Protein AF-A0AA40EUW1-F1 (afdb_monomer)

Organism: NCBI:txid314040

Foldseek 3Di:
DDDPDCPPPPVVNVCVVVVVVVVCVVVVHDPDDDDAAADDVVLVAAEDAQDAAQKWFADPPDIGRPDDTADQKEAEPVLQKIKGFHRDPDPPDRFQRIWIARPVVRDIDTAPDGCHQWHWHHWYDYQQKIKTWIWGNDADPDPAIWIKIWMWGWDPPDDTDTGTQWMDTPDDRRDPSDSQWDWAWDDHPFKIKIWTWHDDPDPPDPAIWTKIWMFTSPHGWPDDDPPDDPPDDPDDDDDDDDDDDDDDDDDDDDDDDDDPPDPCPDDDGGDTQDMDGLVNCVVLVNNQRQAHQFDHWDDDPFKIKTKGWAAPRMDGSRHDPDGDPPRDIDIDIDIDTRDDPPPPPDPPPPDDDDDDDDDDPDPPPPDDPPVVD

Secondary structure (DSSP, 8-state):
----------HHHHHHHHHHHHHHHHTT--S---------GGGT--B-PPPPPS-EEEETTEEEESSPPPPS-EEETTTTEEEEE---SS-SSTT--EEEEETTTTEEEE-----TTEEEEEEEEETTEEEEEEEESS-BTTTB--EEEEEEEEE-SSS-EEEEEEEEEEESS-----TTSEEEEEE-SSEEEEEEEE----TT-SS-EEEEEEEETTSPPSS--------S-----S-----PPPPPPPP--PPPP---------S----EEEEE-HHHHHHTT---TT---EEEEEE-SSEEEEEEEE-TTEESTTS-SSPPTTS--EEEEEEEE-S---------------------------PPPTT--

pLDDT: mean 76.08, std 21.83, range [25.75, 98.06]

Solvent-accessible surface area (backbone atoms only — not comparable to full-atom values): 22801 Å² total; per-residue (Å²): 134,84,81,72,78,81,69,82,70,49,63,66,58,56,47,54,52,52,52,52,51,51,54,26,60,76,64,77,41,79,91,73,89,83,88,78,73,65,43,43,63,92,74,57,50,42,77,56,43,53,42,44,58,50,32,26,36,45,60,90,91,47,75,43,77,66,56,75,64,58,52,84,40,27,68,15,82,89,74,57,34,36,38,36,37,35,64,76,95,62,83,88,62,84,37,50,40,35,28,40,36,32,78,90,76,73,45,74,35,76,38,101,48,70,39,69,65,35,32,38,31,41,43,45,41,42,68,48,28,36,40,38,35,31,26,47,62,64,71,54,68,98,82,16,24,46,31,35,39,39,36,27,40,43,43,88,66,98,58,71,42,75,41,87,30,32,38,33,75,76,48,84,80,8,68,75,66,41,55,74,35,45,77,45,62,36,56,35,65,44,36,40,36,40,41,43,32,34,68,59,82,54,98,85,45,100,58,54,53,42,40,35,42,31,30,37,54,76,53,62,30,71,78,72,78,81,76,79,72,82,70,91,71,94,73,86,86,85,88,87,78,84,89,75,82,90,75,84,90,81,88,87,85,85,91,71,86,79,76,70,84,79,72,82,84,70,71,72,38,48,55,73,69,40,74,38,47,52,66,53,28,46,73,73,72,62,58,42,92,77,42,51,40,70,72,46,53,46,52,60,94,44,35,38,32,43,32,29,51,44,43,57,39,47,38,55,77,35,24,59,93,71,53,43,86,86,71,42,77,45,76,47,74,48,77,43,79,57,49,79,76,75,72,76,82,70,82,74,82,72,86,74,88,82,89,79,90,80,85,79,90,71,77,77,80,80,73,74,64,91,82,81,116

Mean predicted aligned error: 13.05 Å

Sequence (373 aa):
MRLLNPDHTTWATTFAHVARRYHHLRRARPRLVEKLPTAGPDDGLSFRGAAPWNRFLRLGDKTSNFHNPDPVWSYSQHDALLVYPRPSPSCSSPGHLYHIYDPSTAHHTPVPFGVRGKHIRRVRLAHGVLIFEWTEAHRYREFARRHFVTAFRVSPTPTVGVTFLSEWKLHCLGLPLTRYDGFLSTHSRSHYAAYLGQPNRSIYVDHPIEQLAVWDLSSPSPAPSPIPFPAAAVSVGLWTAPYHPPQPPQPNEPTAPTTAPTTEQGVGGPPVIHRLSWRDLTFYCLRRRTTPQLRELRLDEQNLYLVEEGHPLTNGQHSSLMPPAGGGHVVKCTGIPVVPFSSSSGLSRRGSSRDGDGDGGGAGAVYGPAWVH

Structure (mmCIF, N/CA/C/O backbone):
data_AF-A0AA40EUW1-F1
#
_entry.id   AF-A0AA40EUW1-F1
#
loop_
_atom_site.group_PDB
_atom_site.id
_atom_site.type_symbol
_atom_site.label_atom_id
_atom_site.label_alt_id
_atom_site.label_comp_id
_atom_site.label_asym_id
_atom_site.label_entity_id
_atom_site.label_seq_id
_atom_site.pdbx_PDB_ins_code
_atom_site.Cartn_x
_atom_site.Cartn_y
_atom_site.Cartn_z
_atom_site.occupancy
_atom_site.B_iso_or_equiv
_atom_site.auth_seq_id
_atom_site.auth_comp_id
_atom_site.auth_asym_id
_atom_site.auth_atom_id
_atom_site.pdbx_PDB_model_num
ATOM 1 N N . MET A 1 1 ? 4.044 -13.163 19.621 1.00 38.19 1 MET A N 1
ATOM 2 C CA . MET A 1 1 ? 2.946 -14.124 19.864 1.00 38.19 1 MET A CA 1
ATOM 3 C C . MET A 1 1 ? 2.729 -14.205 21.374 1.00 38.19 1 MET A C 1
ATOM 5 O O . MET A 1 1 ? 3.425 -14.951 22.045 1.00 38.19 1 MET A O 1
ATOM 9 N N . ARG A 1 2 ? 1.891 -13.322 21.942 1.00 34.00 2 ARG A N 1
ATOM 10 C CA . ARG A 1 2 ? 1.580 -13.344 23.383 1.00 34.00 2 ARG A CA 1
ATOM 11 C C . ARG A 1 2 ? 0.675 -14.544 23.639 1.00 34.00 2 ARG A C 1
ATOM 13 O O . ARG A 1 2 ? -0.429 -14.591 23.104 1.00 34.00 2 ARG A O 1
ATOM 20 N N . LEU A 1 3 ? 1.180 -15.505 24.404 1.00 38.62 3 LEU A N 1
ATOM 21 C CA . LEU A 1 3 ? 0.396 -16.594 24.966 1.00 38.62 3 LEU A CA 1
ATOM 22 C C . LEU A 1 3 ? -0.680 -15.962 25.854 1.00 38.62 3 LEU A C 1
ATOM 24 O O . LEU A 1 3 ? -0.368 -15.319 26.855 1.00 38.62 3 LEU A O 1
ATOM 28 N N . LEU A 1 4 ? -1.930 -16.057 25.409 1.00 45.53 4 LEU A N 1
ATOM 29 C CA . LEU A 1 4 ? -3.090 -15.700 26.211 1.00 45.53 4 LEU A CA 1
ATOM 30 C C . LEU A 1 4 ? -3.128 -16.629 27.426 1.00 45.53 4 LEU A C 1
ATOM 32 O O . LEU A 1 4 ? -2.899 -17.833 27.303 1.00 45.53 4 LEU A O 1
ATOM 36 N N . ASN A 1 5 ? -3.401 -16.035 28.583 1.00 40.69 5 ASN A N 1
ATOM 37 C CA . ASN A 1 5 ? -3.721 -16.730 29.821 1.00 40.69 5 ASN A CA 1
ATOM 38 C C . ASN A 1 5 ? -4.800 -17.795 29.524 1.00 40.69 5 ASN A C 1
ATOM 40 O O . ASN A 1 5 ? -5.771 -17.462 28.837 1.00 40.69 5 ASN A O 1
ATOM 44 N N . PRO A 1 6 ? -4.645 -19.058 29.958 1.00 46.50 6 PRO A N 1
ATOM 45 C CA . PRO A 1 6 ? -5.569 -20.129 29.627 1.00 46.50 6 PRO A CA 1
ATOM 46 C C . PRO A 1 6 ? -6.799 -20.037 30.534 1.00 46.50 6 PRO A C 1
ATOM 48 O O . PRO A 1 6 ? -7.035 -20.900 31.374 1.00 46.50 6 PRO A O 1
ATOM 51 N N . ASP A 1 7 ? -7.619 -19.006 30.338 1.00 55.69 7 ASP A N 1
ATOM 52 C CA . ASP A 1 7 ? -9.042 -19.160 30.610 1.00 55.69 7 ASP A CA 1
ATOM 53 C C . ASP A 1 7 ? -9.494 -20.328 29.739 1.00 55.69 7 ASP A C 1
ATOM 55 O O . ASP A 1 7 ? -9.243 -20.321 28.530 1.00 55.69 7 ASP A O 1
ATOM 59 N N . HIS A 1 8 ? -10.054 -21.366 30.366 1.00 56.75 8 HIS A N 1
ATOM 60 C CA . HIS A 1 8 ? -10.454 -22.638 29.766 1.00 56.75 8 HIS A CA 1
ATOM 61 C C . HIS A 1 8 ? -11.442 -22.440 28.604 1.00 56.75 8 HIS A C 1
ATOM 63 O O . HIS A 1 8 ? -12.624 -22.767 28.686 1.00 56.75 8 HIS A O 1
ATOM 69 N N . THR A 1 9 ? -10.951 -21.952 27.471 1.00 59.22 9 THR A N 1
ATOM 70 C CA . THR A 1 9 ? -11.613 -22.089 26.191 1.00 59.22 9 THR A CA 1
ATOM 71 C C . THR A 1 9 ? -11.575 -23.581 25.938 1.00 59.22 9 THR A C 1
ATOM 73 O O . THR A 1 9 ? -10.522 -24.143 25.632 1.00 59.22 9 THR A O 1
ATOM 76 N N . THR A 1 10 ? -12.701 -24.246 26.194 1.00 83.00 10 THR A N 1
ATOM 77 C CA . THR A 1 10 ? -12.830 -25.692 26.042 1.00 83.00 10 THR A CA 1
ATOM 78 C C . THR A 1 10 ? -12.243 -26.078 24.692 1.00 83.00 10 THR A C 1
ATOM 80 O O . THR A 1 10 ? -12.624 -25.523 23.662 1.00 83.00 10 THR A O 1
ATOM 83 N N . TRP A 1 11 ? -11.282 -27.005 24.686 1.00 87.69 11 TRP A N 1
ATOM 84 C CA . TRP A 1 11 ? -10.620 -27.485 23.468 1.00 87.69 11 TRP A CA 1
ATOM 85 C C . TRP A 1 11 ? -11.641 -27.856 22.380 1.00 87.69 11 TRP A C 1
ATOM 87 O O . TRP A 1 11 ? -11.387 -27.650 21.197 1.00 87.69 11 TRP A O 1
ATOM 97 N N . ALA A 1 12 ? -12.828 -28.315 22.793 1.00 88.62 12 ALA A N 1
ATOM 98 C CA . ALA A 1 12 ? -13.974 -28.591 21.941 1.00 88.62 12 ALA A CA 1
ATOM 99 C C . ALA A 1 12 ? -14.442 -27.357 21.149 1.00 88.62 12 ALA A C 1
ATOM 101 O O . ALA A 1 12 ? -14.695 -27.458 19.951 1.00 88.62 12 ALA A O 1
ATOM 102 N N . THR A 1 13 ? -14.502 -26.180 21.776 1.00 88.00 13 THR A N 1
ATOM 103 C CA . THR A 1 13 ? -14.858 -24.910 21.128 1.00 88.00 13 THR A CA 1
ATOM 104 C C . THR A 1 13 ? -13.807 -24.523 20.093 1.00 88.00 13 THR A C 1
ATOM 106 O O . THR A 1 13 ? -14.146 -24.272 18.933 1.00 88.00 13 THR A O 1
ATOM 109 N N . THR A 1 14 ? -12.525 -24.554 20.464 1.00 88.69 14 THR A N 1
ATOM 110 C CA . THR A 1 14 ? -11.415 -24.275 19.538 1.00 88.69 14 THR A CA 1
ATOM 111 C C . THR A 1 14 ? -11.417 -25.253 18.363 1.00 88.69 14 THR A C 1
ATOM 113 O O . THR A 1 14 ? -11.377 -24.827 17.208 1.00 88.69 14 THR A O 1
ATOM 116 N N . PHE A 1 15 ? -11.555 -26.554 18.632 1.00 91.62 15 PHE A N 1
ATOM 117 C CA . PHE A 1 15 ? -11.647 -27.593 17.609 1.00 91.62 15 PHE A CA 1
ATOM 118 C C . PHE A 1 15 ? -12.835 -27.356 16.675 1.00 91.62 15 PHE A C 1
ATOM 120 O O . PHE A 1 15 ? -12.661 -27.333 15.459 1.00 91.62 15 PHE A O 1
ATOM 127 N N . ALA A 1 16 ? -14.029 -27.089 17.211 1.00 92.12 16 ALA A N 1
ATOM 128 C CA . ALA A 1 16 ? -15.212 -26.798 16.408 1.00 92.12 16 ALA A CA 1
ATOM 129 C C . ALA A 1 16 ? -15.041 -25.532 15.552 1.00 92.12 16 ALA A C 1
ATOM 131 O O . ALA A 1 16 ? -15.540 -25.470 14.427 1.00 92.12 16 ALA A O 1
ATOM 132 N N . HIS A 1 17 ? -14.351 -24.502 16.049 1.00 87.62 17 HIS A N 1
ATOM 133 C CA . HIS A 1 17 ? -14.020 -23.307 15.267 1.00 87.62 17 HIS A CA 1
ATOM 134 C C . HIS A 1 17 ? -13.049 -23.616 14.120 1.00 87.62 17 HIS A C 1
ATOM 136 O O . HIS A 1 17 ? -13.309 -23.232 12.976 1.00 87.62 17 HIS A O 1
ATOM 142 N N . VAL A 1 18 ? -11.969 -24.348 14.400 1.00 91.88 18 VAL A N 1
ATOM 143 C CA . VAL A 1 18 ? -10.962 -24.734 13.403 1.00 91.88 18 VAL A CA 1
ATOM 144 C C . VAL A 1 18 ? -11.560 -25.677 12.353 1.00 91.88 18 VAL A C 1
ATOM 146 O O . VAL A 1 18 ? -11.430 -25.419 11.157 1.00 91.88 18 VAL A O 1
ATOM 149 N N . ALA A 1 19 ? -12.294 -26.711 12.770 1.00 94.31 19 ALA A N 1
ATOM 150 C CA . ALA A 1 19 ? -12.952 -27.663 11.878 1.00 94.31 19 ALA A CA 1
ATOM 151 C C . ALA A 1 19 ? -13.952 -26.968 10.940 1.00 94.31 19 ALA A C 1
ATOM 153 O O . ALA A 1 19 ? -13.925 -27.203 9.730 1.00 94.31 19 ALA A O 1
ATOM 154 N N . ARG A 1 20 ? -14.778 -26.043 11.459 1.00 91.75 20 ARG A N 1
ATOM 155 C CA . ARG A 1 20 ? -15.678 -25.219 10.631 1.00 91.75 20 ARG A CA 1
ATOM 156 C C . ARG A 1 20 ? -14.899 -24.378 9.621 1.00 91.75 20 ARG A C 1
ATOM 158 O O . ARG A 1 20 ? -15.269 -24.345 8.450 1.00 91.75 20 ARG A O 1
ATOM 165 N N . ARG A 1 21 ? -13.799 -23.734 10.029 1.00 88.94 21 ARG A N 1
ATOM 166 C CA . ARG A 1 21 ? -12.946 -22.963 9.107 1.00 88.94 21 ARG A CA 1
ATOM 167 C C . ARG A 1 21 ? -12.435 -23.837 7.958 1.00 88.94 21 ARG A C 1
ATOM 169 O O . ARG A 1 21 ? -12.620 -23.468 6.800 1.00 88.94 21 ARG A O 1
ATOM 176 N N . TYR A 1 22 ? -11.850 -24.997 8.255 1.00 93.81 22 TYR A N 1
ATOM 177 C CA . TYR A 1 22 ? -11.335 -25.906 7.224 1.00 93.81 22 TYR A CA 1
ATOM 178 C C . TYR A 1 22 ? -12.438 -26.500 6.345 1.00 93.81 22 TYR A C 1
ATOM 180 O O . TYR A 1 22 ? -12.237 -26.660 5.143 1.00 93.81 22 TYR A O 1
ATOM 188 N N . HIS A 1 23 ? -13.623 -26.758 6.901 1.00 95.44 23 HIS A N 1
ATOM 189 C CA . HIS A 1 23 ? -14.790 -27.191 6.137 1.00 95.44 23 HIS A CA 1
ATOM 190 C C . HIS A 1 23 ? -15.178 -26.180 5.045 1.00 95.44 23 HIS A C 1
ATOM 192 O O . HIS A 1 23 ? -15.382 -26.559 3.890 1.00 95.44 23 HIS A O 1
ATOM 198 N N . HIS A 1 24 ? -15.249 -24.894 5.401 1.00 93.31 24 HIS A N 1
ATOM 199 C CA . HIS A 1 24 ? -15.572 -23.811 4.469 1.00 93.31 24 HIS A CA 1
ATOM 200 C C . HIS A 1 24 ? -14.461 -23.576 3.438 1.00 93.31 24 HIS A C 1
ATOM 202 O O . HIS A 1 24 ? -14.750 -23.473 2.244 1.00 93.31 24 HIS A O 1
ATOM 208 N N . LEU A 1 25 ? -13.195 -23.574 3.875 1.00 91.75 25 LEU A N 1
ATOM 209 C CA . LEU A 1 25 ? -12.037 -23.424 2.986 1.00 91.75 25 LEU A CA 1
ATOM 210 C C . LEU A 1 25 ? -11.954 -24.552 1.954 1.00 91.75 25 LEU A C 1
ATOM 212 O O . LEU A 1 25 ? -11.844 -24.274 0.764 1.00 91.75 25 LEU A O 1
ATOM 216 N N . ARG A 1 26 ? -12.090 -25.816 2.379 1.00 95.25 26 ARG A N 1
ATOM 217 C CA . ARG A 1 26 ? -12.046 -26.985 1.481 1.00 95.25 26 ARG A CA 1
ATOM 218 C C . ARG A 1 26 ? -13.124 -26.932 0.398 1.00 95.25 26 ARG A C 1
ATOM 220 O O . ARG A 1 26 ? -12.925 -27.454 -0.692 1.00 95.25 26 ARG A O 1
ATOM 227 N N . ARG A 1 27 ? -14.275 -26.332 0.702 1.00 95.75 27 ARG A N 1
ATOM 228 C CA . ARG A 1 27 ? -15.404 -26.205 -0.229 1.00 95.75 27 ARG A CA 1
ATOM 229 C C . ARG A 1 27 ? -15.378 -24.911 -1.040 1.00 95.75 27 ARG A C 1
ATOM 231 O O . ARG A 1 27 ? -16.289 -24.716 -1.837 1.00 95.75 27 ARG A O 1
ATOM 238 N N . ALA A 1 28 ? -14.401 -24.028 -0.808 1.00 94.56 28 ALA A N 1
ATOM 239 C CA . ALA A 1 28 ? -14.369 -22.671 -1.353 1.00 94.56 28 ALA A CA 1
ATOM 240 C C . ALA A 1 28 ? -15.704 -21.919 -1.157 1.00 94.56 28 ALA A C 1
ATOM 242 O O . ALA A 1 28 ? -16.135 -21.149 -2.012 1.00 94.56 28 ALA A O 1
ATOM 243 N N . ARG A 1 29 ? -16.390 -22.166 -0.029 1.00 94.25 29 ARG A N 1
ATOM 244 C CA . ARG A 1 29 ? -17.678 -21.540 0.301 1.00 94.25 29 ARG A CA 1
ATOM 245 C C . ARG A 1 29 ? -17.526 -20.665 1.539 1.00 94.25 29 ARG A C 1
ATOM 247 O O . ARG A 1 29 ? -17.102 -21.187 2.572 1.00 94.25 29 ARG A O 1
ATOM 254 N N . PRO A 1 30 ? -17.895 -19.374 1.480 1.00 91.12 30 PRO A N 1
ATOM 255 C CA . PRO A 1 30 ? -17.801 -18.497 2.639 1.00 91.12 30 PRO A CA 1
ATOM 256 C C . PRO A 1 30 ? -18.678 -19.018 3.783 1.00 91.12 30 PRO A C 1
ATOM 258 O O . PRO A 1 30 ? -19.754 -19.571 3.556 1.00 91.12 30 PRO A O 1
ATOM 261 N N . ARG A 1 31 ? -18.210 -18.845 5.025 1.00 88.44 31 ARG A N 1
ATO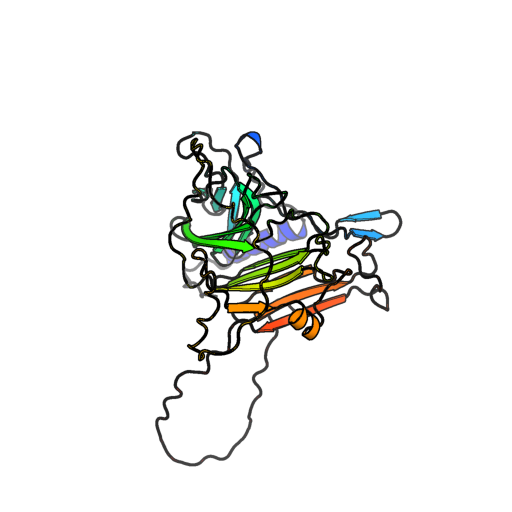M 262 C CA . ARG A 1 31 ? -19.003 -19.155 6.229 1.00 88.44 31 ARG A CA 1
ATOM 263 C C . ARG A 1 31 ? -20.153 -18.170 6.413 1.00 88.44 31 ARG A C 1
ATOM 265 O O . ARG A 1 31 ? -21.240 -18.554 6.819 1.00 88.44 31 ARG A O 1
ATOM 272 N N . LEU A 1 32 ? -19.863 -16.903 6.156 1.00 89.06 32 LEU A N 1
ATOM 273 C CA . LEU A 1 32 ? -20.761 -15.771 6.299 1.00 89.06 32 LEU A CA 1
ATOM 274 C C . LEU A 1 32 ? -20.489 -14.833 5.127 1.00 89.06 32 LEU A C 1
ATOM 276 O O . LEU A 1 32 ? -19.331 -14.645 4.750 1.00 89.06 32 LEU A O 1
ATOM 280 N N . VAL A 1 33 ? -21.552 -14.270 4.564 1.00 92.06 33 VAL A N 1
ATOM 281 C CA . VAL A 1 33 ? -21.469 -13.211 3.562 1.00 92.06 33 VAL A CA 1
ATOM 282 C C . VAL A 1 33 ? -22.150 -11.991 4.148 1.00 92.06 33 VAL A C 1
ATOM 284 O O . VAL A 1 33 ? -23.340 -12.028 4.446 1.00 92.06 33 VAL A O 1
ATOM 287 N N . GLU A 1 34 ? -21.386 -10.921 4.299 1.00 93.69 34 GLU A N 1
ATOM 288 C CA . GLU A 1 34 ? -21.877 -9.623 4.735 1.00 93.69 34 GLU A CA 1
ATOM 289 C C . GLU A 1 34 ? -21.674 -8.616 3.601 1.00 93.69 34 GLU A C 1
ATOM 291 O O . GLU A 1 34 ? -20.647 -8.635 2.919 1.00 93.69 34 GLU A O 1
ATOM 296 N N . LYS A 1 35 ? -22.673 -7.760 3.365 1.00 95.06 35 LYS A N 1
ATOM 297 C CA . LYS A 1 35 ? -22.620 -6.717 2.337 1.00 95.06 35 LYS A CA 1
ATOM 298 C C . LYS A 1 35 ? -22.481 -5.362 3.014 1.00 95.06 35 LYS A C 1
ATOM 300 O O . LYS A 1 35 ? -23.398 -4.927 3.703 1.00 95.06 35 LYS A O 1
ATOM 305 N N . LEU A 1 36 ? -21.357 -4.694 2.778 1.00 95.00 36 LEU A N 1
ATOM 306 C CA . LEU A 1 36 ? -21.080 -3.372 3.327 1.00 95.00 36 LEU A CA 1
ATOM 307 C C . LEU A 1 36 ? -21.311 -2.292 2.255 1.00 95.00 36 LEU A C 1
ATOM 309 O O . LEU A 1 36 ? -20.789 -2.425 1.143 1.00 95.00 36 LEU A O 1
ATOM 313 N N . PRO A 1 37 ? -22.066 -1.219 2.554 1.00 94.00 37 PRO A N 1
ATOM 314 C CA . PRO A 1 37 ? -22.249 -0.115 1.618 1.00 94.00 37 PRO A CA 1
ATOM 315 C C . PRO A 1 37 ? -20.928 0.637 1.443 1.00 94.00 37 PRO A C 1
ATOM 317 O O . PRO A 1 37 ? -20.297 1.000 2.431 1.00 94.00 37 PRO A O 1
ATOM 320 N N . THR A 1 38 ? -20.513 0.878 0.200 1.00 94.31 38 THR A N 1
ATOM 321 C CA . THR A 1 38 ? -19.219 1.505 -0.119 1.00 94.31 38 THR A CA 1
ATOM 322 C C . THR A 1 38 ? -19.436 2.870 -0.761 1.00 94.31 38 THR A C 1
ATOM 324 O O . THR A 1 38 ? -20.279 2.986 -1.647 1.00 94.31 38 THR A O 1
ATOM 327 N N . ALA A 1 39 ? -18.687 3.885 -0.322 1.00 93.25 39 ALA A N 1
ATOM 328 C CA . ALA A 1 39 ? -18.787 5.229 -0.886 1.00 93.25 39 ALA A CA 1
ATOM 329 C C . ALA A 1 39 ? -18.229 5.270 -2.315 1.00 93.25 39 ALA A C 1
ATOM 331 O O . ALA A 1 39 ? -17.196 4.657 -2.607 1.00 93.25 39 ALA A O 1
ATOM 332 N N . GLY A 1 40 ? -18.901 6.011 -3.188 1.00 90.94 40 GLY A N 1
ATOM 333 C CA . GLY A 1 40 ? -18.541 6.203 -4.585 1.00 90.94 40 GLY A CA 1
ATOM 334 C C . GLY A 1 40 ? -18.108 7.637 -4.914 1.00 90.94 40 GLY A C 1
ATOM 335 O O . GLY A 1 40 ? -17.937 8.475 -4.025 1.00 90.94 40 GLY A O 1
ATOM 336 N N . PRO A 1 41 ? -17.923 7.941 -6.210 1.00 88.69 41 PRO A N 1
ATOM 337 C CA . PRO A 1 41 ? -17.601 9.288 -6.681 1.00 88.69 41 PRO A CA 1
ATOM 338 C C . PRO A 1 41 ? -18.615 10.353 -6.253 1.00 88.69 41 PRO A C 1
ATOM 340 O O . PRO A 1 41 ? -18.210 11.472 -5.937 1.00 88.69 41 PRO A O 1
ATOM 343 N N . ASP A 1 42 ? -19.897 9.989 -6.187 1.00 88.94 42 ASP A N 1
ATOM 344 C CA . ASP A 1 42 ? -20.990 10.886 -5.792 1.00 88.94 42 ASP A CA 1
ATOM 345 C C . ASP A 1 42 ? -20.892 11.314 -4.317 1.00 88.94 42 ASP A C 1
ATOM 347 O O . ASP A 1 42 ? -21.314 12.408 -3.954 1.00 88.94 42 ASP A O 1
ATOM 351 N N . ASP A 1 43 ? -20.224 10.509 -3.483 1.00 87.00 43 ASP A N 1
ATOM 352 C CA . ASP A 1 43 ? -19.917 10.832 -2.084 1.00 87.00 43 ASP A CA 1
ATOM 353 C C . ASP A 1 43 ? -18.657 11.714 -1.937 1.00 87.00 43 ASP A C 1
ATOM 355 O O . ASP A 1 43 ? -18.202 12.002 -0.828 1.00 87.00 43 ASP A O 1
ATOM 359 N N . GLY A 1 44 ? -18.040 12.125 -3.051 1.00 87.44 44 GLY A N 1
ATOM 360 C CA . GLY A 1 44 ? -16.798 12.899 -3.079 1.00 87.44 44 GLY A CA 1
ATOM 361 C C . GLY A 1 44 ? -15.521 12.055 -3.003 1.00 87.44 44 GLY A C 1
ATOM 362 O O . GLY A 1 44 ? -14.422 12.615 -2.909 1.00 87.44 44 GLY A O 1
ATOM 363 N N . LEU A 1 45 ? -15.620 10.721 -3.065 1.00 91.12 45 LEU A N 1
ATOM 364 C CA . LEU A 1 45 ? -14.450 9.848 -3.127 1.00 91.12 45 LEU A CA 1
ATOM 365 C C . LEU A 1 45 ? -13.801 9.928 -4.512 1.00 91.12 45 LEU A C 1
ATOM 367 O O . LEU A 1 45 ? -14.367 9.504 -5.516 1.00 91.12 45 LEU A O 1
ATOM 371 N N . SER A 1 46 ? -12.548 10.373 -4.569 1.00 92.38 46 SER A N 1
ATOM 372 C CA . SER A 1 46 ? -11.758 10.292 -5.795 1.00 92.38 46 SER A CA 1
ATOM 373 C C . SER A 1 46 ? -10.648 9.258 -5.660 1.00 92.38 46 SER A C 1
ATOM 375 O O . SER A 1 46 ? -9.566 9.561 -5.165 1.00 92.38 46 SER A O 1
ATOM 377 N N . PHE A 1 47 ? -10.898 8.032 -6.118 1.00 92.56 47 PHE A N 1
ATOM 378 C CA . PHE A 1 47 ? -9.877 6.989 -6.172 1.00 92.56 47 PHE A CA 1
ATOM 379 C C . PHE A 1 47 ? -9.246 6.902 -7.562 1.00 92.56 47 PHE A C 1
ATOM 381 O O . PHE A 1 47 ? -9.931 6.827 -8.580 1.00 92.56 47 PHE A O 1
ATOM 388 N N . ARG A 1 48 ? -7.917 6.917 -7.609 1.00 89.81 48 ARG A N 1
ATOM 389 C CA . ARG A 1 48 ? -7.109 6.750 -8.817 1.00 89.81 48 ARG A CA 1
ATOM 390 C C . ARG A 1 48 ? -5.937 5.838 -8.482 1.00 89.81 48 ARG A C 1
ATOM 392 O O . ARG A 1 48 ? -4.823 6.333 -8.331 1.00 89.81 48 ARG A O 1
ATOM 399 N N . GLY A 1 49 ? -6.200 4.540 -8.349 1.00 87.75 49 GLY A N 1
ATOM 400 C CA . GLY A 1 49 ? -5.201 3.527 -8.000 1.00 87.75 49 GLY A CA 1
ATOM 401 C C . GLY A 1 49 ? -3.898 3.628 -8.799 1.00 87.75 49 GLY A C 1
ATOM 402 O O . GLY A 1 49 ? -3.882 4.149 -9.921 1.00 87.75 49 GLY A O 1
ATOM 403 N N . ALA A 1 50 ? -2.795 3.137 -8.230 1.00 83.56 50 ALA A N 1
ATOM 404 C CA . ALA A 1 50 ? -1.583 2.936 -9.014 1.00 83.56 50 ALA A CA 1
ATOM 405 C C . ALA A 1 50 ? -1.886 1.908 -10.113 1.00 83.56 50 ALA A C 1
ATOM 407 O O . ALA A 1 50 ? -2.416 0.830 -9.838 1.00 83.56 50 ALA A O 1
ATOM 408 N N . ALA A 1 51 ? -1.616 2.261 -11.369 1.00 81.00 51 ALA A N 1
ATOM 409 C CA . ALA A 1 51 ? -1.895 1.356 -12.471 1.00 81.00 51 ALA A CA 1
ATOM 410 C C . ALA A 1 51 ? -1.015 0.101 -12.329 1.00 81.00 51 ALA A C 1
ATOM 412 O O . ALA A 1 51 ? 0.204 0.245 -12.180 1.00 81.00 51 ALA A O 1
ATOM 413 N N . PRO A 1 52 ? -1.588 -1.116 -12.396 1.00 81.75 52 PRO A N 1
ATOM 414 C CA . PRO A 1 52 ? -0.771 -2.312 -12.489 1.00 81.75 52 PRO A CA 1
ATOM 415 C C . PRO A 1 52 ? 0.076 -2.231 -13.759 1.00 81.75 52 PRO A C 1
ATOM 417 O O . PRO A 1 52 ? -0.303 -1.603 -14.756 1.00 81.75 52 PRO A O 1
ATOM 420 N N . TRP A 1 53 ? 1.242 -2.864 -13.736 1.00 79.44 53 TRP A N 1
ATOM 421 C CA . TRP A 1 53 ? 2.085 -2.881 -14.922 1.00 79.44 53 TRP A CA 1
ATOM 422 C C . TRP A 1 53 ? 1.407 -3.604 -16.068 1.00 79.44 53 TRP A C 1
ATOM 424 O O . TRP A 1 53 ? 0.693 -4.582 -15.864 1.00 79.44 53 TRP A O 1
ATOM 434 N N . ASN A 1 54 ? 1.697 -3.132 -17.282 1.00 83.12 54 ASN A N 1
ATOM 435 C CA . ASN A 1 54 ? 1.389 -3.813 -18.540 1.00 83.12 54 ASN A CA 1
ATOM 436 C C . ASN A 1 54 ? 2.140 -5.159 -18.671 1.00 83.12 54 ASN A C 1
ATOM 438 O O . ASN A 1 54 ? 3.078 -5.296 -19.461 1.00 83.12 54 ASN A O 1
ATOM 442 N N . ARG A 1 55 ? 1.748 -6.107 -17.818 1.00 86.25 55 ARG A N 1
ATOM 443 C CA . ARG A 1 55 ? 2.237 -7.472 -17.676 1.00 86.25 55 ARG A CA 1
ATOM 444 C C . ARG A 1 55 ? 1.018 -8.367 -17.466 1.00 86.25 55 ARG A C 1
ATOM 446 O O . ARG A 1 55 ? 0.203 -8.128 -16.576 1.00 86.25 55 ARG A O 1
ATOM 453 N N . PHE A 1 56 ? 0.893 -9.392 -18.290 1.00 89.81 56 PHE A N 1
ATOM 454 C CA . PHE A 1 56 ? -0.221 -10.334 -18.280 1.00 89.81 56 PHE A CA 1
ATOM 455 C C . PHE A 1 56 ? 0.297 -11.749 -18.518 1.00 89.81 56 PHE A C 1
ATOM 457 O O . PHE A 1 56 ? 1.365 -11.939 -19.094 1.00 89.81 56 PHE A O 1
ATOM 464 N N . LEU A 1 57 ? -0.444 -12.744 -18.043 1.00 91.44 57 LEU A N 1
ATOM 465 C CA . LEU A 1 57 ? -0.200 -14.150 -18.341 1.00 91.44 57 LEU A CA 1
ATOM 466 C C . LEU A 1 57 ? -0.864 -14.484 -19.670 1.00 91.44 57 LEU A C 1
ATOM 468 O O . LEU A 1 57 ? -2.060 -14.242 -19.831 1.00 91.44 57 LEU A O 1
ATOM 472 N N . ARG A 1 58 ? -0.105 -15.051 -20.605 1.00 92.75 58 ARG A N 1
ATOM 473 C CA . ARG A 1 58 ? -0.605 -15.519 -21.893 1.00 92.75 58 ARG A CA 1
ATOM 474 C C . ARG A 1 58 ? -0.292 -16.999 -22.069 1.00 92.75 58 ARG A C 1
ATOM 476 O O . ARG A 1 58 ? 0.871 -17.390 -22.053 1.00 92.75 58 ARG A O 1
ATOM 483 N N . LEU A 1 59 ? -1.332 -17.804 -22.264 1.00 92.31 59 LEU A N 1
ATOM 484 C CA . LEU A 1 59 ? -1.240 -19.235 -22.552 1.00 92.31 59 LEU A CA 1
ATOM 485 C C . LEU A 1 59 ? -2.126 -19.542 -23.761 1.00 92.31 59 LEU A C 1
ATOM 487 O O . LEU A 1 59 ? -3.348 -19.595 -23.637 1.00 92.31 59 LEU A O 1
ATOM 491 N N . GLY A 1 60 ? -1.510 -19.699 -24.935 1.00 92.19 60 GLY A N 1
ATOM 492 C CA . GLY A 1 60 ? -2.237 -19.823 -26.199 1.00 92.19 60 GLY A CA 1
ATOM 493 C C . GLY A 1 60 ? -3.031 -18.553 -26.529 1.00 92.19 60 GLY A C 1
ATOM 494 O O . GLY A 1 60 ? -2.468 -17.457 -26.633 1.00 92.19 60 GLY A O 1
ATOM 495 N N . ASP A 1 61 ? -4.342 -18.711 -26.685 1.00 95.00 61 ASP A N 1
ATOM 496 C CA . ASP A 1 61 ? -5.329 -17.653 -26.923 1.00 95.00 61 ASP A CA 1
ATOM 497 C C . ASP A 1 61 ? -5.836 -16.988 -25.629 1.00 95.00 61 ASP A C 1
ATOM 499 O O . ASP A 1 61 ? -6.442 -15.916 -25.672 1.00 95.00 61 ASP A O 1
ATOM 503 N N . LYS A 1 62 ? -5.549 -17.574 -24.461 1.00 95.81 62 LYS A N 1
ATOM 504 C CA . LYS A 1 62 ? -6.000 -17.055 -23.166 1.00 95.81 62 LYS A CA 1
ATOM 505 C C . LYS A 1 62 ? -5.044 -16.001 -22.631 1.00 95.81 62 LYS A C 1
ATOM 507 O O . LYS A 1 62 ? -3.831 -16.211 -22.572 1.00 95.81 62 LYS A O 1
ATOM 512 N N . THR A 1 63 ? -5.615 -14.889 -22.175 1.00 94.75 63 THR A N 1
ATOM 513 C CA . THR A 1 63 ? -4.896 -13.799 -21.507 1.00 94.75 63 THR A CA 1
ATOM 514 C C . THR A 1 63 ? -5.529 -13.517 -20.148 1.00 94.75 63 THR A C 1
ATOM 516 O O . THR A 1 63 ? -6.746 -13.398 -20.047 1.00 94.75 63 THR A O 1
ATOM 519 N N . SER A 1 64 ? -4.708 -13.400 -19.105 1.00 92.38 64 SER A N 1
ATOM 520 C CA . SER A 1 64 ? -5.134 -13.026 -17.753 1.00 92.38 64 SER A CA 1
ATOM 521 C C . SER A 1 64 ? -4.242 -11.925 -17.195 1.00 92.38 64 SER A C 1
ATOM 523 O O . SER A 1 64 ? -3.041 -11.898 -17.458 1.00 92.38 64 SER A O 1
ATOM 525 N N . ASN A 1 65 ? -4.805 -11.042 -16.373 1.00 89.25 65 ASN A N 1
ATOM 526 C CA . ASN A 1 65 ? -4.016 -10.043 -15.659 1.00 89.25 65 ASN A CA 1
ATOM 527 C C . ASN A 1 65 ? -2.990 -10.729 -14.752 1.00 89.25 65 ASN A C 1
ATOM 529 O O . ASN A 1 65 ? -3.318 -11.684 -14.048 1.00 89.25 65 ASN A O 1
ATOM 533 N N . PHE A 1 66 ? -1.754 -10.229 -14.769 1.00 85.12 66 PHE A N 1
ATOM 534 C CA . PHE A 1 66 ? -0.721 -10.679 -13.836 1.00 85.12 66 PHE A CA 1
ATOM 535 C C . PHE A 1 66 ? -0.882 -9.997 -12.470 1.00 85.12 66 PHE A C 1
ATOM 537 O O . PHE A 1 66 ? -0.696 -10.617 -11.429 1.00 85.12 66 PHE A O 1
ATOM 544 N N . HIS A 1 67 ? -1.279 -8.722 -12.480 1.00 84.12 67 HIS A N 1
ATOM 545 C CA . HIS A 1 67 ? -1.555 -7.925 -11.290 1.00 84.12 67 HIS A CA 1
ATOM 546 C C . HIS A 1 67 ? -2.961 -7.341 -11.355 1.00 84.12 67 HIS A C 1
ATOM 548 O O . HIS A 1 67 ? -3.410 -6.889 -12.410 1.00 84.12 67 HIS A O 1
ATOM 554 N N . ASN A 1 68 ? -3.630 -7.308 -10.207 1.00 86.50 68 ASN A N 1
ATOM 555 C CA . ASN A 1 68 ? -4.902 -6.618 -10.063 1.00 86.50 68 ASN A CA 1
ATOM 556 C C . ASN A 1 68 ? -4.663 -5.170 -9.608 1.00 86.50 68 ASN A C 1
ATOM 558 O O . ASN A 1 68 ? -3.684 -4.916 -8.902 1.00 86.50 68 ASN A O 1
ATOM 562 N N . PRO A 1 69 ? -5.529 -4.222 -10.001 1.00 87.12 69 PRO A N 1
ATOM 563 C CA . PRO A 1 69 ? -5.493 -2.865 -9.471 1.00 87.12 69 PRO A CA 1
ATOM 564 C C . PRO A 1 69 ? -5.614 -2.848 -7.946 1.00 87.12 69 PRO A C 1
ATOM 566 O O . PRO A 1 69 ? -6.284 -3.701 -7.360 1.00 87.12 69 PRO A O 1
ATOM 569 N N . ASP A 1 70 ? -5.008 -1.840 -7.319 1.00 89.56 70 ASP A N 1
ATOM 570 C CA . ASP A 1 70 ? -5.164 -1.618 -5.885 1.00 89.56 70 ASP A CA 1
ATOM 571 C C . ASP A 1 70 ? -6.651 -1.406 -5.535 1.00 89.56 70 ASP A C 1
ATOM 573 O O . ASP A 1 70 ? -7.321 -0.588 -6.179 1.00 89.56 70 ASP A O 1
ATOM 577 N N . PRO A 1 71 ? -7.188 -2.110 -4.525 1.00 94.44 71 PRO A N 1
ATOM 578 C CA . PRO A 1 71 ? -8.540 -1.867 -4.046 1.00 94.44 71 PRO A CA 1
ATOM 579 C C . PRO A 1 71 ? -8.650 -0.519 -3.317 1.00 94.44 71 PRO A C 1
ATOM 581 O O . PRO A 1 71 ? -7.689 -0.002 -2.748 1.00 94.44 71 PRO A O 1
ATOM 584 N N . VAL A 1 72 ? -9.872 0.021 -3.267 1.00 95.56 72 VAL A N 1
ATOM 585 C CA . VAL A 1 72 ? -10.225 1.200 -2.445 1.00 95.56 72 VAL A CA 1
ATOM 586 C C . VAL A 1 72 ? -10.254 0.897 -0.943 1.00 95.56 72 VAL A C 1
ATOM 588 O O . VAL A 1 72 ? -10.557 1.771 -0.144 1.00 95.56 72 VAL A O 1
ATOM 591 N N . TRP A 1 73 ? -10.004 -0.348 -0.551 1.00 97.19 73 TRP A N 1
ATOM 592 C CA . TRP A 1 73 ? -10.133 -0.863 0.807 1.00 97.19 73 TRP A CA 1
ATOM 593 C C . TRP A 1 73 ? -8.928 -1.742 1.144 1.00 97.19 73 TRP A C 1
ATOM 595 O O . TRP A 1 73 ? -8.227 -2.212 0.255 1.00 97.19 73 TRP A O 1
ATOM 605 N N . SER A 1 74 ? -8.692 -1.996 2.427 1.00 97.12 74 SER A N 1
ATOM 606 C CA . SER A 1 74 ? -7.635 -2.900 2.887 1.00 97.12 74 SER A CA 1
ATOM 607 C C . SER A 1 74 ? -8.118 -3.715 4.071 1.00 97.12 74 SER A C 1
ATOM 609 O O . SER A 1 74 ? -8.689 -3.161 5.004 1.00 97.12 74 SER A O 1
ATOM 611 N N . TYR A 1 75 ? -7.827 -5.013 4.074 1.00 96.50 75 TYR A N 1
ATOM 612 C CA . TYR A 1 75 ? -8.058 -5.883 5.225 1.00 96.50 75 TYR A CA 1
ATOM 613 C C . TYR A 1 75 ? -6.725 -6.335 5.819 1.00 96.50 75 TYR A C 1
ATOM 615 O O . TYR A 1 75 ? -5.899 -6.911 5.109 1.00 96.50 75 TYR A O 1
ATOM 623 N N . SER A 1 76 ? -6.520 -6.094 7.113 1.00 94.62 76 SER A N 1
ATOM 624 C CA . SER A 1 76 ? -5.352 -6.598 7.839 1.00 94.62 76 SER A CA 1
ATOM 625 C C . SER A 1 76 ? -5.681 -7.950 8.449 1.00 94.62 76 SER A C 1
ATOM 627 O O . SER A 1 76 ? -6.521 -8.046 9.340 1.00 94.62 76 SER A O 1
ATOM 629 N N . GLN A 1 77 ? -5.002 -9.005 7.999 1.00 89.12 77 GLN A N 1
ATOM 630 C CA . GLN A 1 77 ? -5.157 -10.331 8.605 1.00 89.12 77 GLN A CA 1
ATOM 631 C C . GLN A 1 77 ? -4.631 -10.373 10.041 1.00 89.12 77 GLN A C 1
ATOM 633 O O . GLN A 1 77 ? -5.195 -11.081 10.869 1.00 89.12 77 GLN A O 1
ATOM 638 N N . HIS A 1 78 ? -3.562 -9.623 10.321 1.00 88.12 78 HIS A N 1
ATOM 639 C CA . HIS A 1 78 ? -2.953 -9.552 11.645 1.00 88.12 78 HIS A CA 1
ATOM 640 C C . HIS A 1 78 ? -3.852 -8.806 12.634 1.00 88.12 78 HIS A C 1
ATOM 642 O O . HIS A 1 78 ? -4.034 -9.256 13.760 1.00 88.12 78 HIS A O 1
ATOM 648 N N . ASP A 1 79 ? -4.433 -7.685 12.199 1.00 88.19 79 ASP A N 1
ATOM 649 C CA . ASP A 1 79 ? -5.246 -6.838 13.076 1.00 88.19 79 ASP A CA 1
ATOM 650 C C . ASP A 1 79 ? -6.728 -7.255 13.071 1.00 88.19 79 ASP A C 1
ATOM 652 O O . ASP A 1 79 ? -7.478 -6.827 13.936 1.00 88.19 79 ASP A O 1
ATOM 656 N N . ALA A 1 80 ? -7.140 -8.107 12.122 1.00 92.88 80 ALA A N 1
ATOM 657 C CA . ALA A 1 80 ? -8.523 -8.526 11.874 1.00 92.88 80 ALA A CA 1
ATOM 658 C C . ALA A 1 80 ? -9.489 -7.356 11.607 1.00 92.88 80 ALA A C 1
ATOM 660 O O . ALA A 1 80 ? -10.669 -7.417 11.939 1.00 92.88 80 ALA A O 1
ATOM 661 N N . LEU A 1 81 ? -8.989 -6.293 10.973 1.00 95.75 81 LEU A N 1
ATOM 662 C CA . LEU A 1 81 ? -9.730 -5.059 10.712 1.00 95.75 81 LEU A CA 1
ATOM 663 C C . LEU A 1 81 ? -9.823 -4.780 9.210 1.00 95.75 81 LEU A C 1
ATOM 665 O O . LEU A 1 81 ? -8.857 -4.969 8.463 1.00 95.75 81 LEU A O 1
ATOM 669 N N . LEU A 1 82 ? -10.980 -4.279 8.779 1.00 97.00 82 LEU A N 1
ATOM 670 C CA . LEU A 1 82 ? -11.239 -3.814 7.419 1.00 97.00 82 LEU A CA 1
ATOM 671 C C . LEU A 1 82 ? -11.269 -2.287 7.391 1.00 97.00 82 LEU A C 1
ATOM 673 O O . LEU A 1 82 ? -12.055 -1.679 8.102 1.00 97.00 82 LEU A O 1
ATOM 677 N N . VAL A 1 83 ? -10.487 -1.656 6.524 1.00 97.75 83 VAL A N 1
ATOM 678 C CA . VAL A 1 83 ? -10.595 -0.221 6.236 1.00 97.75 83 VAL A CA 1
ATOM 679 C C . VAL A 1 83 ? -11.221 -0.040 4.870 1.00 97.75 83 VAL A C 1
ATOM 681 O O . VAL A 1 83 ? -10.712 -0.582 3.890 1.00 97.75 83 VAL A O 1
ATOM 684 N N . TYR A 1 84 ? -12.310 0.716 4.787 1.00 97.75 84 TYR A N 1
ATOM 685 C CA . TYR A 1 84 ? -13.021 0.940 3.531 1.00 97.75 84 TYR A CA 1
ATOM 686 C C . TYR A 1 84 ? -13.775 2.280 3.550 1.00 97.75 84 TYR A C 1
ATOM 688 O O . TYR A 1 84 ? -14.049 2.816 4.629 1.00 97.75 84 TYR A O 1
ATOM 696 N N . PRO A 1 85 ? -14.091 2.857 2.378 1.00 96.31 85 PRO A N 1
ATOM 697 C CA . PRO A 1 85 ? -14.870 4.078 2.310 1.00 96.31 85 PRO A CA 1
ATOM 698 C C . PRO A 1 85 ? -16.353 3.748 2.498 1.00 96.31 85 PRO A C 1
ATOM 700 O O . PRO A 1 85 ? -16.909 2.925 1.772 1.00 96.31 85 PRO A O 1
ATOM 703 N N . ARG A 1 86 ? -17.006 4.393 3.460 1.00 93.69 86 ARG A N 1
ATOM 704 C CA . ARG A 1 86 ? -18.418 4.206 3.799 1.00 93.69 86 ARG A CA 1
ATOM 705 C C . ARG A 1 86 ? -19.204 5.473 3.429 1.00 93.69 86 ARG A C 1
ATOM 707 O O . ARG A 1 86 ? -18.729 6.566 3.740 1.00 93.69 86 ARG A O 1
ATOM 714 N N . PRO A 1 87 ? -20.388 5.364 2.799 1.00 89.44 87 PRO A N 1
ATOM 715 C CA . PRO A 1 87 ? -21.243 6.522 2.557 1.00 89.44 87 PRO A CA 1
ATOM 716 C C . PRO A 1 87 ? -21.647 7.142 3.896 1.00 89.44 87 PRO A C 1
ATOM 718 O O . PRO A 1 87 ? -22.063 6.419 4.809 1.00 89.44 87 PRO A O 1
ATOM 721 N N . SER A 1 88 ? -21.516 8.460 4.033 1.00 78.00 88 SER A N 1
ATOM 722 C CA . SER A 1 88 ? -21.964 9.149 5.244 1.00 78.00 88 SER A CA 1
ATOM 723 C C . SER A 1 88 ? -23.436 9.545 5.093 1.00 78.00 88 SER A C 1
ATOM 725 O O . SER A 1 88 ? -23.750 10.324 4.194 1.00 78.00 88 SER A O 1
ATOM 727 N N . PRO A 1 89 ? -24.349 9.060 5.954 1.00 65.00 89 PRO A N 1
ATOM 728 C CA . PRO A 1 89 ? -25.769 9.405 5.875 1.00 65.00 89 PRO A CA 1
ATOM 729 C C . PRO A 1 89 ? -26.083 10.833 6.360 1.00 65.00 89 PRO A C 1
ATOM 731 O O . PRO A 1 89 ? -27.202 11.303 6.180 1.00 65.00 89 PRO A O 1
ATOM 734 N N . SER A 1 90 ? -25.128 11.537 6.980 1.00 60.19 90 SER A N 1
ATOM 735 C CA . SER A 1 90 ? -25.343 12.872 7.553 1.00 60.19 90 SER A CA 1
ATOM 736 C C . SER A 1 90 ? -24.053 13.701 7.544 1.00 60.19 90 SER A C 1
ATOM 738 O O . SER A 1 90 ? -23.034 13.275 8.083 1.00 60.19 90 SER A O 1
ATOM 740 N N . CYS A 1 91 ? -24.103 14.899 6.953 1.00 45.47 91 CYS A N 1
ATOM 741 C CA . CYS A 1 91 ? -23.004 15.846 6.695 1.00 45.47 91 CYS A CA 1
ATOM 742 C C . CYS A 1 91 ? -22.240 16.417 7.917 1.00 45.47 91 CYS A C 1
ATOM 744 O O . CYS A 1 91 ? -21.682 17.507 7.814 1.00 45.47 91 CYS A O 1
ATOM 746 N N . SER A 1 92 ? -22.176 15.753 9.071 1.00 52.91 92 SER A N 1
ATOM 747 C CA . SER A 1 92 ? -21.584 16.342 10.286 1.00 52.91 92 SER A CA 1
ATOM 748 C C . SER A 1 92 ? -20.054 16.494 10.250 1.00 52.91 92 SER A C 1
ATOM 750 O O . SER A 1 92 ? -19.509 17.303 10.997 1.00 52.91 92 SER A O 1
ATOM 752 N N . SER A 1 93 ? -19.345 15.805 9.350 1.00 57.78 93 SER A N 1
ATOM 753 C CA . SER A 1 93 ? -17.902 16.005 9.128 1.00 57.78 93 SER A CA 1
ATOM 754 C C . SER A 1 93 ? -17.523 15.785 7.652 1.00 57.78 93 SER A C 1
ATOM 756 O O . SER A 1 93 ? -17.043 14.713 7.271 1.00 57.78 93 SER A O 1
ATOM 758 N N . PRO A 1 94 ? -17.742 16.791 6.779 1.00 61.53 94 PRO A N 1
ATOM 759 C CA . PRO A 1 94 ? -17.546 16.652 5.338 1.00 61.53 94 PRO A CA 1
ATOM 760 C C . PRO A 1 94 ? -16.109 16.224 5.008 1.00 61.53 94 PRO A C 1
ATOM 762 O O . PRO A 1 94 ? -15.144 16.917 5.326 1.00 61.53 94 PRO A O 1
ATOM 765 N N . GLY A 1 95 ? -15.973 15.069 4.353 1.00 69.88 95 GLY A N 1
ATOM 766 C CA . GLY A 1 95 ? -14.703 14.559 3.830 1.00 69.88 95 GLY A CA 1
ATOM 767 C C . GLY A 1 95 ? -14.092 13.368 4.574 1.00 69.88 95 GLY A C 1
ATOM 768 O O . GLY A 1 95 ? -13.147 12.791 4.046 1.00 69.88 95 GLY A O 1
ATOM 769 N N . HIS A 1 96 ? -14.609 12.951 5.731 1.00 83.06 96 HIS A N 1
ATOM 770 C CA . HIS A 1 96 ? -14.127 11.758 6.444 1.00 83.06 96 HIS A CA 1
ATOM 771 C C . HIS A 1 96 ? -14.881 10.502 5.990 1.00 83.06 96 HIS A C 1
ATOM 773 O O . HIS A 1 96 ? -15.793 10.039 6.663 1.00 83.06 96 HIS A O 1
ATOM 779 N N . LEU A 1 97 ? -14.535 9.980 4.810 1.00 90.88 97 LEU A N 1
ATOM 780 C CA . LEU A 1 97 ? -15.263 8.852 4.205 1.00 90.88 97 LEU A CA 1
ATOM 781 C C . LEU A 1 97 ? -14.773 7.477 4.661 1.00 90.88 97 LEU A C 1
ATOM 783 O O . LEU A 1 97 ? -15.488 6.492 4.513 1.00 90.88 97 LEU A O 1
ATOM 787 N N . TYR A 1 98 ? -13.543 7.369 5.159 1.00 95.81 98 TYR A N 1
ATOM 788 C CA . TYR A 1 98 ? -12.971 6.074 5.512 1.00 95.81 98 TYR A CA 1
ATOM 789 C C . TYR A 1 98 ? -13.357 5.656 6.923 1.00 95.81 98 TYR A C 1
ATOM 791 O O . TYR A 1 98 ? -13.275 6.444 7.861 1.00 95.81 98 TYR A O 1
ATOM 799 N N . HIS A 1 99 ? -13.731 4.390 7.070 1.00 95.56 99 HIS A N 1
ATOM 800 C CA . HIS A 1 99 ? -14.017 3.764 8.351 1.00 95.56 99 HIS A CA 1
ATOM 801 C C . HIS A 1 99 ? -13.176 2.506 8.520 1.00 95.56 99 HIS A C 1
ATOM 803 O O . HIS A 1 99 ? -12.893 1.799 7.552 1.00 95.56 99 HIS A O 1
ATOM 809 N N . ILE A 1 100 ? -12.822 2.219 9.769 1.00 96.44 100 ILE A N 1
ATOM 810 C CA . ILE A 1 100 ? -12.347 0.909 10.193 1.00 96.44 100 ILE A CA 1
ATOM 811 C C . ILE A 1 100 ? -13.550 0.119 10.698 1.00 96.44 100 ILE A C 1
ATOM 813 O O . ILE A 1 100 ? -14.291 0.601 11.550 1.00 96.44 100 ILE A O 1
ATOM 817 N N . TYR A 1 101 ? -13.745 -1.075 10.160 1.00 95.50 101 TYR A N 1
ATOM 818 C CA . TYR A 1 101 ? -14.741 -2.047 10.572 1.00 95.50 101 TYR A CA 1
ATOM 819 C C . TYR A 1 101 ? -14.058 -3.224 11.248 1.00 95.50 101 TYR A C 1
ATOM 821 O O . TYR A 1 101 ? -13.113 -3.800 10.701 1.00 95.50 101 TYR A O 1
ATOM 829 N N . ASP A 1 102 ? -14.552 -3.556 12.432 1.00 94.12 102 ASP A N 1
ATOM 830 C CA . ASP A 1 102 ? -14.192 -4.757 13.167 1.00 94.12 102 ASP A CA 1
ATOM 831 C C . ASP A 1 102 ? -15.286 -5.818 12.955 1.00 94.12 102 ASP A C 1
ATOM 833 O O . ASP A 1 102 ? -16.363 -5.710 13.549 1.00 94.12 102 ASP A O 1
ATOM 837 N N . PRO A 1 103 ? -15.035 -6.862 12.140 1.00 91.62 103 PRO A N 1
ATOM 838 C CA . PRO A 1 103 ? -16.018 -7.910 11.875 1.00 91.62 103 PRO A CA 1
ATOM 839 C C . PRO A 1 103 ? -16.391 -8.742 13.106 1.00 91.62 103 PRO A C 1
ATOM 841 O O . PRO A 1 103 ? -17.367 -9.487 13.062 1.00 91.62 103 PRO A O 1
ATOM 844 N N . SER A 1 104 ? -15.600 -8.687 14.183 1.00 89.06 104 SER A N 1
ATOM 845 C CA . SER A 1 104 ? -15.881 -9.440 15.408 1.00 89.06 104 SER A CA 1
ATOM 846 C C . SER A 1 104 ? -16.927 -8.757 16.289 1.00 89.06 104 SER A C 1
ATOM 848 O O . SER A 1 104 ? -17.724 -9.442 16.928 1.00 89.06 104 SER A O 1
ATOM 850 N N . THR A 1 105 ? -16.962 -7.423 16.277 1.00 91.12 105 THR A N 1
ATOM 851 C CA . THR A 1 105 ? -17.874 -6.600 17.089 1.00 91.12 105 THR A CA 1
ATOM 852 C C . THR A 1 105 ? -18.938 -5.881 16.262 1.00 91.12 105 THR A C 1
ATOM 854 O O . THR A 1 105 ? -19.830 -5.251 16.827 1.00 91.12 105 THR A O 1
ATOM 857 N N . ALA A 1 106 ? -18.841 -5.951 14.931 1.00 92.31 106 ALA A N 1
ATOM 858 C CA . ALA A 1 106 ? -19.609 -5.154 13.978 1.00 92.31 106 ALA A CA 1
ATOM 859 C C . ALA A 1 106 ? -19.479 -3.628 14.194 1.00 92.31 106 ALA A C 1
ATOM 861 O O . ALA A 1 106 ? -20.310 -2.840 13.735 1.00 92.31 106 ALA A O 1
ATOM 862 N N . HIS A 1 107 ? -18.436 -3.190 14.905 1.00 92.50 107 HIS A N 1
ATOM 863 C CA . HIS A 1 107 ? -18.224 -1.785 15.219 1.00 92.50 107 HIS A CA 1
ATOM 864 C C . HIS A 1 107 ? -17.541 -1.056 14.058 1.00 92.50 107 HIS A C 1
ATOM 866 O O . HIS A 1 107 ? -16.631 -1.583 13.413 1.00 92.50 107 HIS A O 1
ATOM 872 N N . HIS A 1 108 ? -17.939 0.199 13.835 1.00 92.88 108 HIS A N 1
ATOM 873 C CA . HIS A 1 108 ? -17.306 1.087 12.865 1.00 92.88 108 HIS A CA 1
ATOM 874 C C . HIS A 1 108 ? -16.675 2.290 13.558 1.00 92.88 108 HIS A C 1
ATOM 876 O O . HIS A 1 108 ? -17.362 3.058 14.224 1.00 92.88 108 HIS A O 1
ATOM 882 N N . THR A 1 109 ? -15.392 2.517 13.307 1.00 93.62 109 THR A N 1
ATOM 883 C CA . THR A 1 109 ? -14.672 3.705 13.772 1.00 93.62 109 THR A CA 1
ATOM 884 C C . THR A 1 109 ? -14.346 4.608 12.581 1.00 93.62 109 THR A C 1
ATOM 886 O O . THR A 1 109 ? -13.737 4.126 11.623 1.00 93.62 109 THR A O 1
ATOM 889 N N . PRO A 1 110 ? -14.718 5.902 12.594 1.00 93.62 110 PRO A N 1
ATOM 890 C CA . PRO A 1 110 ? -14.320 6.831 11.541 1.00 93.62 110 PRO A CA 1
ATOM 891 C C . PRO A 1 110 ? -12.804 7.059 11.565 1.00 93.62 110 PRO A C 1
ATOM 893 O O . PRO A 1 110 ? -12.196 7.229 12.621 1.00 93.62 110 PRO A O 1
ATOM 896 N N . VAL A 1 111 ? -12.187 7.091 10.389 1.00 94.88 111 VAL A N 1
ATOM 897 C CA . VAL A 1 111 ? -10.780 7.463 10.233 1.00 94.88 111 VAL A CA 1
ATOM 898 C C . VAL A 1 111 ? -10.708 8.986 10.088 1.00 94.88 111 VAL A C 1
ATOM 900 O O . VAL A 1 111 ? -11.374 9.520 9.198 1.00 94.88 111 VAL A O 1
ATOM 903 N N . PRO A 1 112 ? -9.882 9.700 10.879 1.00 93.81 112 PRO A N 1
ATOM 904 C CA . PRO A 1 112 ? -9.700 11.150 10.785 1.00 93.81 112 PRO A CA 1
ATOM 905 C C . PRO A 1 112 ? -8.841 11.546 9.562 1.00 93.81 112 PRO A C 1
ATOM 907 O O . PRO A 1 112 ? -7.813 12.209 9.675 1.00 93.81 112 PRO A O 1
ATOM 910 N N . PHE A 1 113 ? -9.241 11.091 8.372 1.00 93.25 113 PHE A N 1
ATOM 911 C CA . PHE A 1 113 ? -8.628 11.390 7.088 1.00 93.25 113 PHE A CA 1
ATOM 912 C C . PHE A 1 113 ? -9.630 12.072 6.142 1.00 93.25 113 PHE A C 1
ATOM 914 O O . PHE A 1 113 ? -10.582 11.451 5.666 1.00 93.25 113 PHE A O 1
ATOM 921 N N . GLY A 1 114 ? -9.388 13.350 5.840 1.00 91.44 114 GLY A N 1
ATOM 922 C CA . GLY A 1 114 ? -10.190 14.125 4.892 1.00 91.44 114 GLY A CA 1
ATOM 923 C C . GLY A 1 114 ? -9.828 13.828 3.433 1.00 91.44 114 GLY A C 1
ATOM 924 O O . GLY A 1 114 ? -8.701 14.090 3.016 1.00 91.44 114 GLY A O 1
ATOM 925 N N . VAL A 1 115 ? -10.783 13.347 2.631 1.00 91.88 115 VAL A N 1
ATOM 926 C CA . VAL A 1 115 ? -10.579 13.017 1.203 1.00 91.88 115 VAL A CA 1
ATOM 927 C C . VAL A 1 115 ? -10.706 14.218 0.260 1.00 91.88 115 VAL A C 1
ATOM 929 O O . VAL A 1 115 ? -10.349 14.130 -0.915 1.00 91.88 115 VAL A O 1
ATOM 932 N N . ARG A 1 116 ? -11.235 15.351 0.740 1.00 89.56 116 ARG A N 1
ATOM 933 C CA . ARG A 1 116 ? -11.526 16.517 -0.104 1.00 89.56 116 ARG A CA 1
ATOM 934 C C . ARG A 1 116 ? -10.246 17.058 -0.737 1.00 89.56 116 ARG A C 1
ATOM 936 O O . ARG A 1 116 ? -9.268 17.334 -0.051 1.00 89.56 116 ARG A O 1
ATOM 943 N N . GLY A 1 117 ? -10.269 17.237 -2.057 1.00 89.25 117 GLY A N 1
ATOM 944 C CA . GLY A 1 117 ? -9.108 17.718 -2.807 1.00 89.25 117 GLY A CA 1
ATOM 945 C C . GLY A 1 117 ? -7.970 16.696 -2.922 1.00 89.25 117 GLY A C 1
ATOM 946 O O . GLY A 1 117 ? -6.888 17.066 -3.378 1.00 89.25 117 GLY A O 1
ATOM 947 N N . LYS A 1 118 ? -8.203 15.429 -2.554 1.00 91.75 118 LYS A N 1
ATOM 948 C CA . LYS A 1 118 ? -7.234 14.335 -2.651 1.00 91.75 118 LYS A CA 1
ATOM 949 C C . LYS A 1 118 ? -7.716 13.290 -3.662 1.00 91.75 118 LYS A C 1
ATOM 951 O O . LYS A 1 118 ? -8.879 12.902 -3.679 1.00 91.75 118 LYS A O 1
ATOM 956 N N . HIS A 1 119 ? -6.805 12.811 -4.499 1.00 91.50 119 HIS A N 1
ATOM 957 C CA . HIS A 1 119 ? -6.967 11.573 -5.248 1.00 91.50 119 HIS A CA 1
ATOM 958 C C . HIS A 1 119 ? -6.258 10.454 -4.494 1.00 91.50 119 HIS A C 1
ATOM 960 O O . HIS A 1 119 ? -5.029 10.452 -4.396 1.00 91.50 119 HIS A O 1
ATOM 966 N N . ILE A 1 120 ? -7.023 9.502 -3.976 1.00 93.81 120 ILE A N 1
ATOM 967 C CA . ILE A 1 120 ? -6.487 8.361 -3.238 1.00 93.81 120 ILE A CA 1
ATOM 968 C C . ILE A 1 120 ? -5.866 7.385 -4.230 1.00 93.81 120 ILE A C 1
ATOM 970 O O . ILE A 1 120 ? -6.491 7.011 -5.221 1.00 93.81 120 ILE A O 1
ATOM 974 N N . ARG A 1 121 ? -4.614 7.011 -3.983 1.00 92.12 121 ARG A N 1
ATOM 975 C CA . ARG A 1 121 ? -3.852 6.041 -4.775 1.00 92.12 121 ARG A CA 1
ATOM 976 C C . ARG A 1 121 ? -3.906 4.662 -4.145 1.00 92.12 121 ARG A C 1
ATOM 978 O O . ARG A 1 121 ? -4.044 3.680 -4.862 1.00 92.12 121 ARG A O 1
ATOM 985 N N . ARG A 1 122 ? -3.793 4.595 -2.821 1.00 94.38 122 ARG A N 1
ATOM 986 C CA . ARG A 1 122 ? -3.758 3.329 -2.100 1.00 94.38 122 ARG A CA 1
ATOM 987 C C . ARG A 1 122 ? -4.173 3.507 -0.650 1.00 94.38 122 ARG A C 1
ATOM 989 O O . ARG A 1 122 ? -3.909 4.549 -0.052 1.00 94.38 122 ARG A O 1
ATOM 996 N N . VAL A 1 123 ? -4.781 2.462 -0.103 1.00 97.06 123 VAL A N 1
ATOM 997 C CA . VAL A 1 123 ? -5.078 2.310 1.320 1.00 97.06 123 VAL A CA 1
ATOM 998 C C . VAL A 1 123 ? -4.453 0.996 1.766 1.00 97.06 123 VAL A C 1
ATOM 1000 O O . VAL A 1 123 ? -4.658 -0.023 1.111 1.00 97.06 123 VAL A O 1
ATOM 1003 N N . ARG A 1 124 ? -3.669 1.001 2.845 1.00 96.44 124 ARG A N 1
ATOM 1004 C CA . ARG A 1 124 ? -3.083 -0.220 3.417 1.00 96.44 124 ARG A CA 1
ATOM 1005 C C . ARG A 1 124 ? -3.195 -0.191 4.933 1.00 96.44 124 ARG A C 1
ATOM 1007 O O . ARG A 1 124 ? -2.749 0.763 5.559 1.00 96.44 124 ARG A O 1
ATOM 1014 N N . LEU A 1 125 ? -3.728 -1.255 5.520 1.00 97.00 125 LEU A N 1
ATOM 1015 C CA . LEU A 1 125 ? -3.679 -1.502 6.959 1.00 97.00 125 LEU A CA 1
ATOM 1016 C C . LEU A 1 125 ? -2.842 -2.753 7.209 1.00 97.00 125 LEU A C 1
ATOM 1018 O O . LEU A 1 125 ? -3.172 -3.822 6.699 1.00 97.00 125 LEU A O 1
ATOM 1022 N N . ALA A 1 126 ? -1.775 -2.608 7.987 1.00 95.12 126 ALA A N 1
ATOM 1023 C CA . ALA A 1 126 ? -0.946 -3.714 8.450 1.00 95.12 126 ALA A CA 1
ATOM 1024 C C . ALA A 1 126 ? -0.158 -3.286 9.692 1.00 95.12 126 ALA A C 1
ATOM 1026 O O . ALA A 1 126 ? 0.201 -2.115 9.819 1.00 95.12 126 ALA A O 1
ATOM 1027 N N . HIS A 1 127 ? 0.147 -4.235 10.578 1.00 94.00 127 HIS A N 1
ATOM 1028 C CA . HIS A 1 127 ? 1.010 -4.021 11.746 1.00 94.00 127 HIS A CA 1
ATOM 1029 C C . HIS A 1 127 ? 0.554 -2.861 12.659 1.00 94.00 127 HIS A C 1
ATOM 1031 O O . HIS A 1 127 ? 1.385 -2.160 13.241 1.00 94.00 127 HIS A O 1
ATOM 1037 N N . GLY A 1 128 ? -0.761 -2.625 12.765 1.00 95.12 128 GLY A N 1
ATOM 1038 C CA . GLY A 1 128 ? -1.315 -1.501 13.531 1.00 95.12 128 GLY A CA 1
ATOM 1039 C C . GLY A 1 128 ? -1.031 -0.114 12.934 1.00 95.12 128 GLY A C 1
ATOM 1040 O O . GLY A 1 128 ? -1.141 0.891 13.639 1.00 95.12 128 GLY A O 1
ATOM 1041 N N . VAL A 1 129 ? -0.655 -0.035 11.654 1.00 96.75 129 VAL A N 1
ATOM 1042 C CA . VAL A 1 129 ? -0.437 1.220 10.922 1.00 96.75 129 VAL A CA 1
ATOM 1043 C C . VAL A 1 129 ? -1.326 1.254 9.683 1.00 96.75 129 VAL A C 1
ATOM 1045 O O . VAL A 1 129 ? -1.308 0.341 8.852 1.00 96.75 129 VAL A O 1
ATOM 1048 N N . LEU A 1 130 ? -2.105 2.328 9.568 1.00 98.06 130 LEU A N 1
ATOM 1049 C CA . LEU A 1 130 ? -2.944 2.640 8.417 1.00 98.06 130 LEU A CA 1
ATOM 1050 C C . LEU A 1 130 ? -2.260 3.704 7.562 1.00 98.06 130 LEU A C 1
ATOM 1052 O O . LEU A 1 130 ? -1.972 4.797 8.039 1.00 98.06 130 LEU A O 1
ATOM 1056 N N . ILE A 1 131 ? -2.041 3.384 6.293 1.00 97.88 131 ILE A N 1
ATOM 1057 C CA . ILE A 1 131 ? -1.409 4.241 5.297 1.00 97.88 131 ILE A CA 1
ATOM 1058 C C . ILE A 1 131 ? -2.426 4.636 4.226 1.00 97.88 131 ILE A C 1
ATOM 1060 O O . ILE A 1 131 ? -3.086 3.775 3.638 1.00 97.88 131 ILE A O 1
ATOM 1064 N N . PHE A 1 132 ? -2.484 5.933 3.931 1.00 97.62 132 PHE A N 1
ATOM 1065 C CA . PHE A 1 132 ? -3.092 6.488 2.727 1.00 97.62 132 PHE A CA 1
ATOM 1066 C C . PHE A 1 132 ? -2.010 7.081 1.836 1.00 97.62 132 PHE A C 1
ATOM 1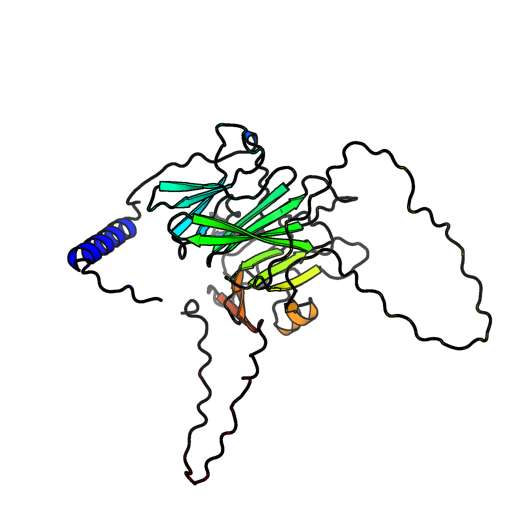068 O O . PHE A 1 132 ? -1.359 8.055 2.206 1.00 97.62 132 PHE A O 1
ATOM 1075 N N . GLU A 1 133 ? -1.872 6.549 0.629 1.00 95.38 133 GLU A N 1
ATOM 1076 C CA . GLU A 1 133 ? -1.106 7.186 -0.440 1.00 95.38 133 GLU A CA 1
ATOM 1077 C C . GLU A 1 133 ? -2.068 8.015 -1.278 1.00 95.38 133 GLU A C 1
ATOM 1079 O O . GLU A 1 133 ? -3.098 7.511 -1.738 1.00 95.38 133 GLU A O 1
ATOM 1084 N N . TRP A 1 134 ? -1.757 9.288 -1.492 1.00 93.75 134 TRP A N 1
ATOM 1085 C CA . TRP A 1 134 ? -2.649 10.190 -2.210 1.00 93.75 134 TRP A CA 1
ATOM 1086 C C . TRP A 1 134 ? -1.890 11.265 -2.981 1.00 93.75 134 TRP A C 1
ATOM 1088 O O . TRP A 1 134 ? -0.689 11.476 -2.820 1.00 93.75 134 TRP A O 1
ATOM 1098 N N . THR A 1 135 ? -2.604 11.940 -3.874 1.00 90.25 135 THR A N 1
ATOM 1099 C CA . THR A 1 135 ? -2.085 13.084 -4.619 1.00 90.25 135 THR A CA 1
ATOM 1100 C C . THR A 1 135 ? -3.096 14.218 -4.643 1.00 90.25 135 THR A C 1
ATOM 1102 O O . THR A 1 135 ? -4.299 13.979 -4.555 1.00 90.25 135 THR A O 1
ATOM 1105 N N . GLU A 1 136 ? -2.630 15.456 -4.745 1.00 89.00 136 GLU A N 1
ATOM 1106 C CA . GLU A 1 136 ? -3.513 16.621 -4.824 1.00 89.00 136 GLU A CA 1
ATOM 1107 C C . GLU A 1 136 ? -4.416 16.564 -6.066 1.00 89.00 136 GLU A C 1
ATOM 1109 O O . GLU A 1 136 ? -4.007 16.144 -7.154 1.00 89.00 136 GLU A O 1
ATOM 1114 N N . ALA A 1 137 ? -5.668 16.995 -5.909 1.00 85.00 137 ALA A N 1
ATOM 1115 C CA . ALA A 1 137 ? -6.614 17.097 -7.016 1.00 85.00 137 ALA A CA 1
ATOM 1116 C C . ALA A 1 137 ? -6.234 18.223 -7.987 1.00 85.00 137 ALA A C 1
ATOM 1118 O O . ALA A 1 137 ? -6.264 18.040 -9.213 1.00 85.00 137 ALA A O 1
ATOM 1119 N N . HIS A 1 138 ? -5.823 19.363 -7.428 1.00 78.06 138 HIS A N 1
ATOM 1120 C CA . HIS A 1 138 ? -5.326 20.510 -8.178 1.00 78.06 138 HIS A CA 1
ATOM 1121 C C . HIS A 1 138 ? -3.926 20.227 -8.726 1.00 78.06 138 HIS A C 1
ATOM 1123 O O . HIS A 1 138 ? -3.123 19.521 -8.116 1.00 78.06 138 HIS A O 1
ATOM 1129 N N . ARG A 1 139 ? -3.645 20.751 -9.921 1.00 65.75 139 ARG A N 1
ATOM 1130 C CA . ARG A 1 139 ? -2.328 20.625 -10.551 1.00 65.75 139 ARG A CA 1
ATOM 1131 C C . ARG A 1 139 ? -1.363 21.618 -9.901 1.00 65.75 139 ARG A C 1
ATOM 1133 O O . ARG A 1 139 ? -1.729 22.767 -9.675 1.00 65.75 139 ARG A O 1
ATOM 1140 N N . TYR A 1 140 ? -0.139 21.176 -9.633 1.00 53.81 140 TYR A N 1
ATOM 1141 C CA . TYR A 1 140 ? 0.963 22.019 -9.189 1.00 53.81 140 TYR A CA 1
ATOM 1142 C C . TYR A 1 140 ? 1.876 22.303 -10.387 1.00 53.81 140 TYR A C 1
ATOM 1144 O O . TYR A 1 140 ? 2.634 21.425 -10.792 1.00 53.81 140 TYR A O 1
ATOM 1152 N N . ARG A 1 141 ? 1.787 23.517 -10.957 1.00 56.91 141 ARG A N 1
ATOM 1153 C CA . ARG A 1 141 ? 2.455 23.905 -12.221 1.00 56.91 141 ARG A CA 1
ATOM 1154 C C . ARG A 1 141 ? 2.224 22.872 -13.353 1.00 56.91 141 ARG A C 1
ATOM 1156 O O . ARG A 1 141 ? 1.418 21.953 -13.220 1.00 56.91 141 ARG A O 1
ATOM 1163 N N . GLU A 1 142 ? 2.808 23.095 -14.526 1.00 57.19 142 GLU A N 1
ATOM 1164 C CA . GLU A 1 142 ? 2.531 22.382 -15.785 1.00 57.19 142 GLU A CA 1
ATOM 1165 C C . GLU A 1 142 ? 2.624 20.842 -15.666 1.00 57.19 142 GLU A C 1
ATOM 1167 O O . GLU A 1 142 ? 3.673 20.244 -15.849 1.00 57.19 142 GLU A O 1
ATOM 1172 N N . PHE A 1 143 ? 1.482 20.186 -15.414 1.00 60.25 143 PHE A N 1
ATOM 1173 C CA . PHE A 1 143 ? 1.241 18.728 -15.470 1.00 60.25 143 PHE A CA 1
ATOM 1174 C C . PHE A 1 143 ? 1.592 17.881 -14.237 1.00 60.25 143 PHE A C 1
ATOM 1176 O O . PHE A 1 143 ? 1.250 16.693 -14.222 1.00 60.25 143 PHE A O 1
ATOM 1183 N N . ALA A 1 144 ? 2.158 18.460 -13.177 1.00 67.88 144 ALA A N 1
ATOM 1184 C CA . ALA A 1 144 ? 2.615 17.690 -12.024 1.00 67.88 144 ALA A CA 1
ATOM 1185 C C . ALA A 1 144 ? 1.630 17.724 -10.832 1.00 67.88 144 ALA A C 1
ATOM 1187 O O . ALA A 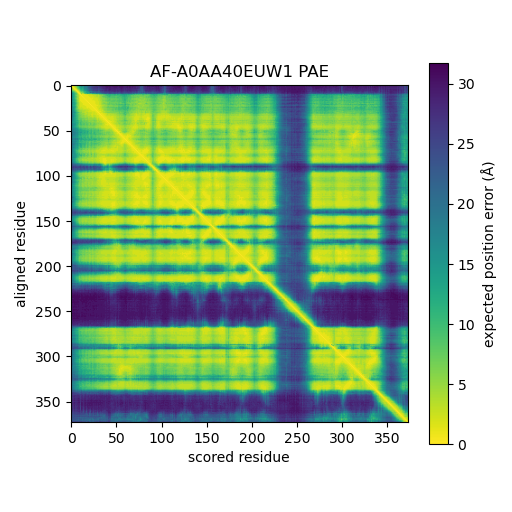1 144 ? 1.047 18.757 -10.512 1.00 67.88 144 ALA A O 1
ATOM 1188 N N . ARG A 1 145 ? 1.416 16.595 -10.138 1.00 77.38 145 ARG A N 1
ATOM 1189 C CA . ARG A 1 145 ? 0.640 16.535 -8.874 1.00 77.38 145 ARG A CA 1
ATOM 1190 C C . ARG A 1 145 ? 1.453 15.970 -7.720 1.00 77.38 145 ARG A C 1
ATOM 1192 O O . ARG A 1 145 ? 1.907 14.830 -7.801 1.00 77.38 145 ARG A O 1
ATOM 1199 N N . ARG A 1 146 ? 1.630 16.721 -6.631 1.00 84.38 146 ARG A N 1
ATOM 1200 C CA . ARG A 1 146 ? 2.429 16.272 -5.475 1.00 84.38 146 ARG A CA 1
ATOM 1201 C C . ARG A 1 146 ? 1.832 14.997 -4.874 1.00 84.38 146 ARG A C 1
ATOM 1203 O O . ARG A 1 146 ? 0.612 14.860 -4.800 1.00 84.38 146 ARG A O 1
ATOM 1210 N N . HIS A 1 147 ? 2.697 14.047 -4.529 1.00 88.06 147 HIS A N 1
ATOM 1211 C CA . HIS A 1 147 ? 2.306 12.780 -3.909 1.00 88.06 147 HIS A CA 1
ATOM 1212 C C . HIS A 1 147 ? 2.676 12.813 -2.439 1.00 88.06 147 HIS A C 1
ATOM 1214 O O . HIS A 1 147 ? 3.779 13.235 -2.085 1.00 88.06 147 HIS A O 1
ATOM 1220 N N . PHE A 1 148 ? 1.754 12.346 -1.616 1.00 92.75 148 PHE A N 1
ATOM 1221 C CA . PHE A 1 148 ? 1.858 12.355 -0.173 1.00 92.75 148 PHE A CA 1
ATOM 1222 C C . PHE A 1 148 ? 1.503 10.985 0.381 1.00 92.75 148 PHE A C 1
ATOM 1224 O O . PHE A 1 148 ? 0.780 10.202 -0.245 1.00 92.75 148 PHE A O 1
ATOM 1231 N N . VAL A 1 149 ? 2.006 10.732 1.579 1.00 95.25 149 VAL A N 1
ATOM 1232 C CA . VAL A 1 149 ? 1.559 9.646 2.437 1.00 95.25 149 VAL A CA 1
ATOM 1233 C C . VAL A 1 149 ? 1.032 10.256 3.715 1.00 95.25 149 VAL A C 1
ATOM 1235 O O . VAL A 1 149 ? 1.684 11.124 4.284 1.00 95.25 149 VAL A O 1
ATOM 1238 N N . THR A 1 150 ? -0.124 9.779 4.160 1.00 96.88 150 THR A N 1
ATOM 1239 C CA . THR A 1 150 ? -0.645 10.030 5.502 1.00 96.88 150 THR A CA 1
ATOM 1240 C C . THR A 1 150 ? -0.693 8.705 6.250 1.00 96.88 150 THR A C 1
ATOM 1242 O O . THR A 1 150 ? -1.298 7.744 5.773 1.00 96.88 150 THR A O 1
ATOM 1245 N N . ALA A 1 151 ? -0.066 8.657 7.416 1.00 97.44 151 ALA A N 1
ATOM 1246 C CA . ALA A 1 151 ? -0.010 7.501 8.291 1.00 97.44 151 ALA A CA 1
ATOM 1247 C C . ALA A 1 151 ? -0.818 7.743 9.569 1.00 97.44 151 ALA A C 1
ATOM 1249 O O . ALA A 1 151 ? -0.791 8.833 10.145 1.00 97.44 151 ALA A O 1
ATOM 1250 N N . PHE A 1 152 ? -1.482 6.694 10.043 1.00 97.12 152 PHE A N 1
ATOM 1251 C CA . PHE A 1 152 ? -2.193 6.653 11.314 1.00 97.12 152 PHE A CA 1
ATOM 1252 C C . PHE A 1 152 ? -1.777 5.417 12.104 1.00 97.12 152 PHE A C 1
ATOM 1254 O O . PHE A 1 152 ? -1.554 4.346 11.536 1.00 97.12 152 PHE A O 1
ATOM 1261 N N . ARG A 1 153 ? -1.731 5.547 13.426 1.00 96.12 153 ARG A N 1
ATOM 1262 C CA . ARG A 1 153 ? -1.658 4.415 14.345 1.00 96.12 153 ARG A CA 1
ATOM 1263 C C . ARG A 1 153 ? -3.066 3.896 14.606 1.00 96.12 153 ARG A C 1
ATOM 1265 O O . ARG A 1 153 ? -3.977 4.684 14.854 1.00 96.12 153 ARG A O 1
ATOM 1272 N N . VAL A 1 154 ? -3.219 2.579 14.553 1.00 96.12 154 VAL A N 1
ATOM 1273 C CA . VAL A 1 154 ? -4.469 1.875 14.835 1.00 96.12 154 VAL A CA 1
ATOM 1274 C C . VAL A 1 154 ? -4.244 0.975 16.039 1.00 96.12 154 VAL A C 1
ATOM 1276 O O . VAL A 1 154 ? -3.396 0.083 16.007 1.00 96.12 154 VAL A O 1
ATOM 1279 N N . SER A 1 155 ? -4.985 1.222 17.115 1.00 92.62 155 SER A N 1
ATOM 1280 C CA . SER A 1 155 ? -4.938 0.411 18.330 1.00 92.62 155 SER A CA 1
ATOM 1281 C C . SER A 1 155 ? -6.225 -0.406 18.461 1.00 92.62 155 SER A C 1
ATOM 1283 O O . SER A 1 155 ? -7.302 0.186 18.582 1.00 92.62 155 SER A O 1
ATOM 1285 N N . PRO A 1 156 ? -6.148 -1.747 18.453 1.00 79.69 156 PRO A N 1
ATOM 1286 C CA . PRO A 1 156 ? -7.286 -2.583 18.794 1.00 79.69 156 PRO A CA 1
ATOM 1287 C C . PRO A 1 156 ? -7.434 -2.592 20.322 1.00 79.69 156 PRO A C 1
ATOM 1289 O O . PRO A 1 156 ? -6.477 -2.950 21.001 1.00 79.69 156 PRO A O 1
ATOM 1292 N N . THR A 1 157 ? -8.614 -2.228 20.840 1.00 72.81 157 THR A N 1
ATOM 1293 C CA . THR A 1 157 ? -9.161 -2.427 22.211 1.00 72.81 157 THR A CA 1
ATOM 1294 C C . THR A 1 157 ? -9.328 -1.197 23.124 1.00 72.81 157 THR A C 1
ATOM 1296 O O . THR A 1 157 ? -8.425 -0.364 23.213 1.00 72.81 157 THR A O 1
ATOM 1299 N N . PRO A 1 158 ? -10.455 -1.123 23.881 1.00 72.44 158 PRO A N 1
ATOM 1300 C CA . PRO A 1 158 ? -11.727 -1.850 23.684 1.00 72.44 158 PRO A CA 1
ATOM 1301 C C . PRO A 1 158 ? -12.550 -1.293 22.508 1.00 72.44 158 PRO A C 1
ATOM 1303 O O . PRO A 1 158 ? -13.322 -2.020 21.895 1.00 72.44 158 PRO A O 1
ATOM 1306 N N . THR A 1 159 ? -12.329 -0.035 22.135 1.00 84.62 159 THR A N 1
ATOM 1307 C CA . THR A 1 159 ? -12.773 0.556 20.871 1.00 84.62 159 THR A CA 1
ATOM 1308 C C . THR A 1 159 ? -11.559 0.722 19.965 1.00 84.62 159 THR A C 1
ATOM 1310 O O . THR A 1 159 ? -10.446 0.953 20.439 1.00 84.62 159 THR A O 1
ATOM 1313 N N . VAL A 1 160 ? -11.736 0.559 18.651 1.00 91.75 160 VAL A N 1
ATOM 1314 C CA . VAL A 1 160 ? -10.634 0.807 17.712 1.00 91.75 160 VAL A CA 1
ATOM 1315 C C . VAL A 1 160 ? -10.277 2.289 17.791 1.00 91.75 160 VAL A C 1
ATOM 1317 O O . VAL A 1 160 ? -11.109 3.138 17.472 1.00 91.75 160 VAL A O 1
ATOM 1320 N N . GLY A 1 161 ? -9.054 2.586 18.226 1.00 93.69 161 GLY A N 1
ATOM 1321 C CA . GLY A 1 161 ? -8.496 3.934 18.266 1.00 93.69 161 GLY A CA 1
ATOM 1322 C C . GLY A 1 161 ? -7.711 4.227 16.993 1.00 93.69 161 GLY A C 1
ATOM 1323 O O . GLY A 1 161 ? -6.949 3.377 16.530 1.00 93.69 161 GLY A O 1
ATOM 1324 N N . VAL A 1 162 ? -7.889 5.423 16.428 1.00 95.31 162 VAL A N 1
ATOM 1325 C CA . VAL A 1 162 ? -7.140 5.884 15.252 1.00 95.31 162 VAL A CA 1
ATOM 1326 C C . VAL A 1 162 ? -6.489 7.218 15.570 1.00 95.31 162 VAL A C 1
ATOM 1328 O O . VAL A 1 162 ? -7.172 8.194 15.869 1.00 95.31 162 VAL A O 1
ATOM 1331 N N . THR A 1 163 ? -5.163 7.268 15.506 1.00 94.44 163 THR A N 1
ATOM 1332 C CA . THR A 1 163 ? -4.387 8.461 15.862 1.00 94.44 163 THR A CA 1
ATOM 1333 C C . THR A 1 163 ? -3.499 8.855 14.699 1.00 94.44 163 THR A C 1
ATOM 1335 O O . THR A 1 163 ? -2.831 8.003 14.118 1.00 94.44 163 THR A O 1
ATOM 1338 N N . PHE A 1 164 ? -3.485 10.138 14.342 1.00 94.69 164 PHE A N 1
ATOM 1339 C CA . PHE A 1 164 ? -2.564 10.647 13.329 1.00 94.69 164 PHE A CA 1
ATOM 1340 C C . PHE A 1 164 ? -1.114 10.350 13.730 1.00 94.69 164 PHE A C 1
ATOM 1342 O O . PHE A 1 164 ? -0.744 10.535 14.889 1.00 94.69 164 PHE A O 1
ATOM 1349 N N . LEU A 1 165 ? -0.319 9.863 12.777 1.00 94.25 165 LEU A N 1
ATOM 1350 C CA . LEU A 1 165 ? 1.092 9.549 12.984 1.00 94.25 165 LEU A CA 1
ATOM 1351 C C . LEU A 1 165 ? 1.981 10.537 12.233 1.00 94.25 165 LEU A C 1
ATOM 1353 O O . LEU A 1 165 ? 2.817 11.197 12.843 1.00 94.25 165 LEU A O 1
ATOM 1357 N N . SER A 1 166 ? 1.818 10.629 10.912 1.00 94.88 166 SER A N 1
ATOM 1358 C CA . SER A 1 166 ? 2.580 11.577 10.106 1.00 94.88 166 SER A CA 1
ATOM 1359 C C . SER A 1 166 ? 1.958 11.813 8.733 1.00 94.88 166 SER A C 1
ATOM 1361 O O . SER A 1 166 ? 1.248 10.953 8.215 1.00 94.88 166 SER A O 1
ATOM 1363 N N . GLU A 1 167 ? 2.242 12.962 8.122 1.00 94.62 167 GLU A N 1
ATOM 1364 C CA . GLU A 1 167 ? 1.974 13.222 6.710 1.00 94.62 167 GLU A CA 1
ATOM 1365 C C . GLU A 1 167 ? 3.222 13.810 6.060 1.00 94.62 167 GLU A C 1
ATOM 1367 O O . GLU A 1 167 ? 3.786 14.777 6.560 1.00 94.62 167 GLU A O 1
ATOM 1372 N N . TRP A 1 168 ? 3.663 13.234 4.944 1.00 92.62 168 TRP A N 1
ATOM 1373 C CA . TRP A 1 168 ? 4.864 13.702 4.260 1.00 92.62 168 TRP A CA 1
ATOM 1374 C C . TRP A 1 168 ? 4.760 13.560 2.754 1.00 92.62 168 TRP A C 1
ATOM 1376 O O . TRP A 1 168 ? 3.998 12.760 2.207 1.00 92.62 168 TRP A O 1
ATOM 1386 N N . LYS A 1 169 ? 5.565 14.363 2.064 1.00 90.06 169 LYS A N 1
ATOM 1387 C CA . LYS A 1 169 ? 5.685 14.334 0.613 1.00 90.06 169 LYS A CA 1
ATOM 1388 C C . LYS A 1 169 ? 6.574 13.159 0.196 1.00 90.06 169 LYS A C 1
ATOM 1390 O O . LYS A 1 169 ? 7.717 13.065 0.630 1.00 90.06 169 LYS A O 1
ATOM 1395 N N . LEU A 1 170 ? 6.074 12.296 -0.688 1.00 85.56 170 LEU A N 1
ATOM 1396 C CA . LEU A 1 170 ? 6.854 11.190 -1.258 1.00 85.56 170 LEU A CA 1
ATOM 1397 C C . LEU A 1 170 ? 7.840 11.665 -2.321 1.00 85.56 170 LEU A C 1
ATOM 1399 O O . LEU A 1 170 ? 8.967 11.185 -2.385 1.00 85.56 170 LEU A O 1
ATOM 1403 N N . HIS A 1 171 ? 7.397 12.566 -3.201 1.00 73.12 171 HIS A N 1
ATOM 1404 C CA . HIS A 1 171 ? 8.197 12.990 -4.344 1.00 73.12 171 HIS A CA 1
ATOM 1405 C C . HIS A 1 171 ? 7.791 14.366 -4.882 1.00 73.12 171 HIS A C 1
ATOM 1407 O O . HIS A 1 171 ? 6.609 14.729 -4.898 1.00 73.12 171 HIS A O 1
ATOM 1413 N N . CYS A 1 172 ? 8.778 15.138 -5.349 1.00 54.97 172 CYS A N 1
ATOM 1414 C CA . CYS A 1 172 ? 8.599 16.527 -5.772 1.00 54.97 172 CYS A CA 1
ATOM 1415 C C . CYS A 1 172 ? 8.081 16.713 -7.197 1.00 54.97 172 CYS A C 1
ATOM 1417 O O . CYS A 1 172 ? 7.345 17.669 -7.420 1.00 54.97 172 CYS A O 1
ATOM 1419 N N . LEU A 1 173 ? 8.368 15.798 -8.127 1.00 55.16 173 LEU A N 1
ATOM 1420 C CA . LEU A 1 173 ? 8.104 16.004 -9.564 1.00 55.16 173 LEU A CA 1
ATOM 1421 C C . LEU A 1 173 ? 6.656 15.741 -10.002 1.00 55.16 173 LEU A C 1
ATOM 1423 O O . LEU A 1 173 ? 6.384 15.486 -11.165 1.00 55.16 173 LEU A O 1
ATOM 1427 N N . GLY A 1 174 ? 5.742 15.755 -9.038 1.00 55.97 174 GLY A N 1
ATOM 1428 C CA . GLY A 1 174 ? 4.324 15.489 -9.167 1.00 55.97 174 GLY A CA 1
ATOM 1429 C C . GLY A 1 174 ? 3.899 14.479 -10.243 1.00 55.97 174 GLY A C 1
ATOM 1430 O O . GLY A 1 174 ? 3.515 14.828 -11.351 1.00 55.97 174 GLY A O 1
ATOM 1431 N N . LEU A 1 175 ? 3.907 13.201 -9.896 1.00 58.59 175 LEU A N 1
ATOM 1432 C CA . LEU A 1 175 ? 3.881 12.126 -10.881 1.00 58.59 175 LEU A CA 1
ATOM 1433 C C . LEU A 1 175 ? 2.451 11.822 -11.364 1.00 58.59 175 LEU A C 1
ATOM 1435 O O . LEU A 1 175 ? 1.626 11.371 -10.568 1.00 58.59 175 LEU A O 1
ATOM 1439 N N . PRO A 1 176 ? 2.089 11.946 -12.651 1.00 62.91 176 PRO A N 1
ATOM 1440 C CA . PRO A 1 176 ? 0.993 11.124 -13.136 1.00 62.91 176 PRO A CA 1
ATOM 1441 C C . PRO A 1 176 ? 1.467 9.668 -13.052 1.00 62.91 176 PRO A C 1
ATOM 1443 O O . PRO A 1 176 ? 2.279 9.252 -13.867 1.00 62.91 176 PRO A O 1
ATOM 1446 N N . LEU A 1 177 ? 0.989 8.909 -12.059 1.00 72.56 177 LEU A N 1
ATOM 1447 C CA . LEU A 1 177 ? 1.160 7.454 -12.008 1.00 72.56 177 LEU A CA 1
ATOM 1448 C C . LEU A 1 177 ? 0.369 6.836 -13.166 1.00 72.56 177 LEU A C 1
ATOM 1450 O O . LEU A 1 177 ? -0.827 6.562 -13.058 1.00 72.56 177 LEU A O 1
ATOM 1454 N N . THR A 1 178 ? 1.030 6.730 -14.309 1.00 74.94 178 THR A N 1
ATOM 1455 C CA . THR A 1 178 ? 0.571 6.027 -15.501 1.00 74.94 178 THR A CA 1
ATOM 1456 C C . THR A 1 178 ? 0.985 4.559 -15.423 1.00 74.94 178 THR A C 1
ATOM 1458 O O . THR A 1 178 ? 1.764 4.160 -14.562 1.00 74.94 178 THR A O 1
ATOM 1461 N N . ARG A 1 179 ? 0.528 3.749 -16.381 1.00 75.25 179 ARG A N 1
ATOM 1462 C CA . ARG A 1 179 ? 0.946 2.342 -16.522 1.00 75.25 179 ARG A CA 1
ATOM 1463 C C . ARG A 1 179 ? 2.454 2.139 -16.727 1.00 75.25 179 ARG A C 1
ATOM 1465 O O . ARG A 1 179 ? 2.905 1.005 -16.636 1.00 75.25 179 ARG A O 1
ATOM 1472 N N . TYR A 1 180 ? 3.191 3.197 -17.068 1.00 78.12 180 TYR A N 1
ATOM 1473 C CA . TYR A 1 180 ? 4.633 3.166 -17.318 1.00 78.12 180 TYR A CA 1
ATOM 1474 C C . TYR A 1 180 ? 5.464 3.470 -16.072 1.00 78.12 180 TYR A C 1
ATOM 1476 O O . TYR A 1 180 ? 6.675 3.276 -16.087 1.00 78.12 180 TYR A O 1
ATOM 1484 N N . ASP A 1 181 ? 4.837 3.967 -15.005 1.00 81.25 181 ASP A N 1
ATOM 1485 C CA . ASP A 1 181 ? 5.531 4.268 -13.761 1.00 81.25 181 ASP A CA 1
ATOM 1486 C C . ASP A 1 181 ? 5.550 3.025 -12.859 1.00 81.25 181 ASP A C 1
ATOM 1488 O O . ASP A 1 181 ? 4.571 2.291 -12.711 1.00 81.25 181 ASP A O 1
ATOM 1492 N N . GLY A 1 182 ? 6.689 2.784 -12.225 1.00 82.69 182 GLY A N 1
ATOM 1493 C CA . GLY A 1 182 ? 6.827 1.856 -11.120 1.00 82.69 182 GLY A CA 1
ATOM 1494 C C . GLY A 1 182 ? 6.500 2.564 -9.816 1.00 82.69 182 GLY A C 1
ATOM 1495 O O . GLY A 1 182 ? 7.260 3.426 -9.392 1.00 82.69 182 GLY A O 1
ATOM 1496 N N . PHE A 1 183 ? 5.412 2.175 -9.156 1.00 88.31 183 PHE A N 1
ATOM 1497 C CA . PHE A 1 183 ? 5.144 2.606 -7.789 1.00 88.31 183 PHE A CA 1
ATOM 1498 C C . PHE A 1 183 ? 4.770 1.419 -6.911 1.00 88.31 183 PHE A C 1
ATOM 1500 O O . PHE A 1 183 ? 3.654 0.894 -6.963 1.00 88.31 183 PHE A O 1
ATOM 1507 N N . LEU A 1 184 ? 5.736 1.005 -6.099 1.00 90.75 184 LEU A N 1
ATOM 1508 C CA . LEU A 1 184 ? 5.571 -0.043 -5.103 1.00 90.75 184 LEU A CA 1
ATOM 1509 C C . LEU A 1 184 ? 5.810 0.569 -3.732 1.00 90.75 184 LEU A C 1
ATOM 1511 O O . LEU A 1 184 ? 6.704 1.395 -3.566 1.00 90.75 184 LEU A O 1
ATOM 1515 N N . SER A 1 185 ? 5.019 0.156 -2.756 1.00 94.69 185 SER A N 1
ATOM 1516 C CA . SER A 1 185 ? 5.187 0.573 -1.373 1.00 94.69 185 SER A CA 1
ATOM 1517 C C . SER A 1 185 ? 4.838 -0.572 -0.443 1.00 94.69 185 SER A C 1
ATOM 1519 O O . SER A 1 185 ? 4.091 -1.488 -0.803 1.00 94.69 185 SER A O 1
ATOM 1521 N N . THR A 1 186 ? 5.399 -0.511 0.752 1.00 96.06 186 THR A N 1
ATOM 1522 C CA . THR A 1 186 ? 5.133 -1.446 1.836 1.00 96.06 186 THR A CA 1
ATOM 1523 C C . THR A 1 186 ? 5.434 -0.766 3.164 1.00 96.06 186 THR A C 1
ATOM 1525 O O . THR A 1 186 ? 6.122 0.258 3.201 1.00 96.06 186 THR A O 1
ATOM 1528 N N . HIS A 1 187 ? 4.925 -1.314 4.260 1.00 96.06 187 HIS A N 1
ATOM 1529 C CA . HIS A 1 187 ? 5.155 -0.744 5.579 1.00 96.06 187 HIS A CA 1
ATOM 1530 C C . HIS A 1 187 ? 5.103 -1.796 6.684 1.00 96.06 187 HIS A C 1
ATOM 1532 O O . HIS A 1 187 ? 4.395 -2.802 6.602 1.00 96.06 187 HIS A O 1
ATOM 1538 N N . SER A 1 188 ? 5.852 -1.520 7.741 1.00 94.44 188 SER A N 1
ATOM 1539 C CA . SER A 1 188 ? 5.786 -2.206 9.023 1.00 94.44 188 SER A CA 1
ATOM 1540 C C . SER A 1 188 ? 5.186 -1.258 10.065 1.00 94.44 188 SER A C 1
ATOM 1542 O O . SER A 1 188 ? 4.659 -0.191 9.743 1.00 94.44 188 SER A O 1
ATOM 1544 N N . ARG A 1 189 ? 5.267 -1.635 11.340 1.00 93.38 189 ARG A N 1
ATOM 1545 C CA . ARG A 1 189 ? 4.858 -0.757 12.438 1.00 93.38 189 ARG A CA 1
ATOM 1546 C C . ARG A 1 189 ? 5.738 0.495 12.562 1.00 93.38 189 ARG A C 1
ATOM 1548 O O . ARG A 1 189 ? 5.261 1.524 13.036 1.00 93.38 189 ARG A O 1
ATOM 1555 N N . SER A 1 190 ? 7.012 0.385 12.192 1.00 93.62 190 SER A N 1
ATOM 1556 C CA . SER A 1 190 ? 8.036 1.412 12.406 1.00 93.62 190 SER A CA 1
ATOM 1557 C C . SER A 1 190 ? 8.609 1.981 11.120 1.00 93.62 190 SER A C 1
ATOM 1559 O O . SER A 1 190 ? 9.247 3.018 11.177 1.00 93.62 190 SER A O 1
ATOM 1561 N N . HIS A 1 191 ? 8.377 1.367 9.962 1.00 94.94 191 HIS A N 1
ATOM 1562 C CA . HIS A 1 191 ? 8.983 1.824 8.718 1.00 94.94 191 HIS A CA 1
ATOM 1563 C C . HIS A 1 191 ? 7.970 1.871 7.582 1.00 94.94 191 HIS A C 1
ATOM 1565 O O . HIS A 1 191 ? 7.068 1.039 7.488 1.00 94.94 191 HIS A O 1
ATOM 1571 N N . TYR A 1 192 ? 8.159 2.822 6.678 1.00 96.31 192 TYR A N 1
ATOM 1572 C CA . TYR A 1 192 ? 7.491 2.862 5.384 1.00 96.31 192 TYR A CA 1
ATOM 1573 C C . TYR A 1 192 ? 8.554 2.852 4.293 1.00 96.31 192 TYR A C 1
ATOM 1575 O O . TYR A 1 192 ? 9.523 3.601 4.375 1.00 96.31 192 TYR A O 1
ATOM 1583 N N . ALA A 1 193 ? 8.374 2.036 3.262 1.00 96.06 193 ALA A N 1
ATOM 1584 C CA . ALA A 1 193 ? 9.279 1.970 2.127 1.00 96.06 193 ALA A CA 1
ATOM 1585 C C . ALA A 1 193 ? 8.516 2.186 0.824 1.00 96.06 193 ALA A C 1
ATOM 1587 O O . ALA A 1 193 ? 7.411 1.669 0.645 1.00 96.06 193 ALA A O 1
ATOM 1588 N N . ALA A 1 194 ? 9.127 2.912 -0.110 1.00 94.56 194 ALA A N 1
ATOM 1589 C CA . ALA A 1 194 ? 8.591 3.074 -1.452 1.00 94.56 194 ALA A CA 1
ATOM 1590 C C . ALA A 1 194 ? 9.690 3.007 -2.509 1.00 94.56 194 ALA A C 1
ATOM 1592 O O . ALA A 1 194 ? 10.739 3.637 -2.382 1.00 94.56 194 ALA A O 1
ATOM 1593 N N . TYR A 1 195 ? 9.395 2.275 -3.579 1.00 92.25 195 TYR A N 1
ATOM 1594 C CA . TYR A 1 195 ? 10.137 2.283 -4.829 1.00 92.25 195 TYR A CA 1
ATOM 1595 C C . TYR A 1 195 ? 9.380 3.140 -5.842 1.00 92.25 195 TYR A C 1
ATOM 1597 O O . TYR A 1 195 ? 8.184 2.938 -6.081 1.00 92.25 195 TYR A O 1
ATOM 1605 N N . LEU A 1 196 ? 10.105 4.063 -6.465 1.00 88.81 196 LEU A N 1
ATOM 1606 C CA . LEU A 1 196 ? 9.631 4.920 -7.539 1.00 88.81 196 LEU A CA 1
ATOM 1607 C C . LEU A 1 196 ? 10.512 4.687 -8.765 1.00 88.81 196 LEU A C 1
ATOM 1609 O O . LEU A 1 196 ? 11.722 4.888 -8.714 1.00 88.81 196 LEU A O 1
ATOM 1613 N N . GLY A 1 197 ? 9.891 4.281 -9.865 1.00 85.12 197 GLY A N 1
ATOM 1614 C CA . GLY A 1 197 ? 10.517 4.139 -11.171 1.00 85.12 197 GLY A CA 1
ATOM 1615 C C . GLY A 1 197 ? 9.738 4.946 -12.195 1.00 85.12 197 GLY A C 1
ATOM 1616 O O . GLY A 1 197 ? 8.521 4.805 -12.288 1.00 85.12 197 GLY A O 1
ATOM 1617 N N . GLN A 1 198 ? 10.405 5.783 -12.974 1.00 80.31 198 GLN A N 1
ATOM 1618 C CA . GLN A 1 198 ? 9.779 6.520 -14.060 1.00 80.31 198 GLN A CA 1
ATOM 1619 C C . GLN A 1 198 ? 10.637 6.437 -15.310 1.00 80.31 198 GLN A C 1
ATOM 1621 O O . GLN A 1 198 ? 11.849 6.660 -15.223 1.00 80.31 198 GLN A O 1
ATOM 1626 N N . PRO A 1 199 ? 10.028 6.190 -16.483 1.00 77.12 199 PRO A N 1
ATOM 1627 C CA . PRO A 1 199 ? 10.736 6.396 -17.730 1.00 77.12 199 PRO A CA 1
ATOM 1628 C C . PRO A 1 199 ? 11.169 7.857 -17.796 1.00 77.12 199 PRO A C 1
ATOM 1630 O O . PRO A 1 199 ? 10.506 8.740 -17.240 1.00 77.12 199 PRO A O 1
ATOM 1633 N N . ASN A 1 200 ? 12.281 8.117 -18.471 1.00 72.38 200 ASN A N 1
ATOM 1634 C CA . ASN A 1 200 ? 12.692 9.487 -18.687 1.00 72.38 200 ASN A CA 1
ATOM 1635 C C . ASN A 1 200 ? 11.603 10.230 -19.487 1.00 72.38 200 ASN A C 1
ATOM 1637 O O . ASN A 1 200 ? 11.250 9.831 -20.595 1.00 72.38 200 ASN A O 1
ATOM 1641 N N . ARG A 1 201 ? 11.050 11.288 -18.889 1.00 69.00 201 ARG A N 1
ATOM 1642 C CA . ARG A 1 201 ? 10.097 12.212 -19.527 1.00 69.00 201 ARG A CA 1
ATOM 1643 C C . ARG A 1 201 ? 10.698 13.598 -19.738 1.00 69.00 201 ARG A C 1
ATOM 1645 O O . ARG A 1 201 ? 10.030 14.467 -20.284 1.00 69.00 201 ARG A O 1
ATOM 1652 N N . SER A 1 202 ? 11.917 13.812 -19.248 1.00 63.72 202 SER A N 1
ATOM 1653 C CA . SER A 1 202 ? 12.640 15.063 -19.395 1.00 63.72 202 SER A CA 1
ATOM 1654 C C . SER A 1 202 ? 13.488 15.000 -20.653 1.00 63.72 202 SER A C 1
ATOM 1656 O O . SER A 1 202 ? 14.233 14.047 -20.868 1.00 63.72 202 SER A O 1
ATOM 1658 N N . ILE A 1 203 ? 13.435 16.058 -21.451 1.00 59.84 203 ILE A N 1
ATOM 1659 C CA . ILE A 1 203 ? 14.377 16.250 -22.558 1.00 59.84 203 ILE A CA 1
ATOM 1660 C C . ILE A 1 203 ? 15.806 16.553 -22.069 1.00 59.84 203 ILE A C 1
ATOM 1662 O O . ILE A 1 203 ? 16.726 16.552 -22.872 1.00 59.84 203 ILE A O 1
ATOM 1666 N N . TYR A 1 204 ? 15.993 16.814 -20.767 1.00 60.31 204 TYR A N 1
ATOM 1667 C CA . TYR A 1 204 ? 17.262 17.264 -20.178 1.00 60.31 204 TYR A CA 1
ATOM 1668 C C . TYR A 1 204 ? 17.992 16.214 -19.332 1.00 60.31 204 TYR A C 1
ATOM 1670 O O . TYR A 1 204 ? 19.071 16.494 -18.820 1.00 60.31 204 TYR A O 1
ATOM 1678 N N . VAL A 1 205 ? 17.398 15.043 -19.090 1.00 61.03 205 VAL A N 1
ATOM 1679 C CA . VAL A 1 205 ? 17.977 14.031 -18.191 1.00 61.03 205 VAL A CA 1
ATOM 1680 C C . VAL A 1 205 ? 18.069 12.714 -18.933 1.00 61.03 205 VAL A C 1
ATOM 1682 O O . VAL A 1 205 ? 17.044 12.137 -19.225 1.00 61.03 205 VAL A O 1
ATOM 1685 N N . ASP A 1 206 ? 19.258 12.176 -19.181 1.00 61.06 206 ASP A N 1
ATOM 1686 C CA . ASP A 1 206 ? 19.402 10.986 -20.040 1.00 61.06 206 ASP A CA 1
ATOM 1687 C C . ASP A 1 206 ? 18.959 9.658 -19.397 1.00 61.06 206 ASP A C 1
ATOM 1689 O O . ASP A 1 206 ? 18.983 8.600 -20.035 1.00 61.06 206 ASP A O 1
ATOM 1693 N N . HIS A 1 207 ? 18.577 9.656 -18.118 1.00 65.06 207 HIS A N 1
ATOM 1694 C CA . HIS A 1 207 ? 18.331 8.429 -17.359 1.00 65.06 207 HIS A CA 1
ATOM 1695 C C . HIS A 1 207 ? 16.946 8.401 -16.695 1.00 65.06 207 HIS A C 1
ATOM 1697 O O . HIS A 1 207 ? 16.481 9.428 -16.200 1.00 65.06 207 HIS A O 1
ATOM 1703 N N . PRO A 1 208 ? 16.278 7.226 -16.653 1.00 74.62 208 PRO A N 1
ATOM 1704 C CA . PRO A 1 208 ? 15.027 7.069 -15.921 1.00 74.62 208 PRO A CA 1
ATOM 1705 C C . PRO A 1 208 ? 15.235 7.382 -14.438 1.00 74.62 208 PRO A C 1
ATOM 1707 O O . PRO A 1 208 ? 16.289 7.083 -13.867 1.00 74.62 208 PRO A O 1
ATOM 1710 N N . ILE A 1 209 ? 14.214 7.960 -13.809 1.00 79.56 209 ILE A N 1
ATOM 1711 C CA . ILE A 1 209 ? 14.233 8.218 -12.371 1.00 79.56 209 ILE A CA 1
ATOM 1712 C C . ILE A 1 209 ? 13.895 6.903 -11.680 1.00 79.56 209 ILE A C 1
ATOM 1714 O O . ILE A 1 209 ? 12.742 6.489 -11.674 1.00 79.56 209 ILE A O 1
ATOM 1718 N N . GLU A 1 210 ? 14.899 6.248 -11.107 1.00 87.12 210 GLU A N 1
ATOM 1719 C CA . GLU A 1 210 ? 14.726 5.067 -10.263 1.00 87.12 210 GLU A CA 1
ATOM 1720 C C . GLU A 1 210 ? 15.317 5.340 -8.885 1.00 87.12 210 GLU A C 1
ATOM 1722 O O . GLU A 1 210 ? 16.508 5.636 -8.755 1.00 87.12 210 GLU A O 1
ATOM 1727 N N . GLN A 1 211 ? 14.475 5.252 -7.861 1.00 89.44 211 GLN A N 1
ATOM 1728 C CA . GLN A 1 211 ? 14.863 5.480 -6.477 1.00 89.44 211 GLN A CA 1
ATOM 1729 C C . GLN A 1 211 ? 14.047 4.603 -5.537 1.00 89.44 211 GLN A C 1
ATOM 1731 O O . GLN A 1 211 ? 12.877 4.297 -5.787 1.00 89.44 211 GLN A O 1
ATOM 1736 N N . LEU A 1 212 ? 14.661 4.256 -4.417 1.00 92.88 212 LEU A N 1
ATOM 1737 C CA . LEU A 1 212 ? 13.991 3.624 -3.297 1.00 92.88 212 LEU A CA 1
ATOM 1738 C C . LEU A 1 212 ? 14.313 4.407 -2.033 1.00 92.88 212 LEU A C 1
ATOM 1740 O O . LEU A 1 212 ? 15.454 4.814 -1.828 1.00 92.88 212 LEU A O 1
ATOM 1744 N N . ALA A 1 213 ? 13.317 4.617 -1.186 1.00 93.75 213 ALA A N 1
ATOM 1745 C CA . ALA A 1 213 ? 13.514 5.279 0.092 1.00 93.75 213 ALA A CA 1
ATOM 1746 C C . ALA A 1 213 ? 12.748 4.567 1.205 1.00 93.75 213 ALA A C 1
ATOM 1748 O O . ALA A 1 213 ? 11.697 3.963 0.965 1.00 93.75 213 ALA A O 1
ATOM 1749 N N . VAL A 1 214 ? 13.304 4.647 2.412 1.00 94.75 214 VAL A N 1
ATOM 1750 C CA . VAL A 1 214 ? 12.736 4.100 3.643 1.00 94.75 214 VAL A CA 1
ATOM 1751 C C . VAL A 1 214 ? 12.678 5.201 4.688 1.00 94.75 214 VAL A C 1
ATOM 1753 O O . VAL A 1 214 ? 13.680 5.858 4.974 1.00 94.75 214 VAL A O 1
ATOM 1756 N N . TRP A 1 215 ? 11.488 5.403 5.234 1.00 94.56 215 TRP A N 1
ATOM 1757 C CA . TRP A 1 215 ? 11.164 6.390 6.251 1.00 94.56 215 TRP A CA 1
ATOM 1758 C C . TRP A 1 215 ? 10.921 5.695 7.585 1.00 94.56 215 TRP A C 1
ATOM 1760 O O . TRP A 1 215 ? 10.281 4.642 7.619 1.00 94.56 215 TRP A O 1
ATOM 1770 N N . ASP A 1 216 ? 11.386 6.307 8.669 1.00 93.69 216 ASP A N 1
ATOM 1771 C CA . ASP A 1 216 ? 11.131 5.852 10.034 1.00 93.69 216 ASP A CA 1
ATOM 1772 C C . ASP A 1 216 ? 9.869 6.513 10.609 1.00 93.69 216 ASP A C 1
ATOM 1774 O O . ASP A 1 216 ? 9.809 7.716 10.847 1.00 93.69 216 ASP A O 1
ATOM 1778 N N . LEU A 1 217 ? 8.845 5.695 10.833 1.00 93.44 217 LEU A N 1
ATOM 1779 C CA . LEU A 1 217 ? 7.544 6.058 11.388 1.00 93.44 217 LEU A CA 1
ATOM 1780 C C . LEU A 1 217 ? 7.516 6.059 12.925 1.00 93.44 217 LEU A C 1
ATOM 1782 O O . LEU A 1 217 ? 6.459 6.306 13.514 1.00 93.44 217 LEU A O 1
ATOM 1786 N N . SER A 1 218 ? 8.627 5.737 13.592 1.00 89.88 218 SER A N 1
ATOM 1787 C CA . SER A 1 218 ? 8.715 5.745 15.056 1.00 89.88 218 SER A CA 1
ATOM 1788 C C . SER A 1 218 ? 8.564 7.154 15.636 1.00 89.88 218 SER A C 1
ATOM 1790 O O . SER A 1 218 ? 8.006 7.311 16.725 1.00 89.88 218 SER A O 1
ATOM 1792 N N . SER A 1 219 ? 8.992 8.165 14.875 1.00 82.56 219 SER A N 1
ATOM 1793 C CA . SER A 1 219 ? 8.965 9.578 15.245 1.00 82.56 219 SER A CA 1
ATOM 1794 C C . SER A 1 219 ? 7.784 10.284 14.563 1.00 82.56 219 SER A C 1
ATOM 1796 O O . SER A 1 219 ? 7.868 10.592 13.372 1.00 82.56 219 SER A O 1
ATOM 1798 N N . PRO A 1 220 ? 6.662 10.521 15.271 1.00 78.25 220 PRO A N 1
ATOM 1799 C CA . PRO A 1 220 ? 5.500 11.187 14.689 1.00 78.25 220 PRO A CA 1
ATOM 1800 C C . PRO A 1 220 ? 5.838 12.617 14.260 1.00 78.25 220 PRO A C 1
ATOM 1802 O O . PRO A 1 220 ? 6.589 13.319 14.939 1.00 78.25 220 PRO A O 1
ATOM 1805 N N . SER A 1 221 ? 5.249 13.071 13.152 1.00 76.62 221 SER A N 1
ATOM 1806 C CA . SER A 1 221 ? 5.334 14.483 12.772 1.00 76.62 221 SER A CA 1
ATOM 1807 C C . SER A 1 221 ? 4.250 15.293 13.495 1.00 76.62 221 SER A C 1
ATOM 1809 O O . SER A 1 221 ? 3.219 14.731 13.881 1.00 76.62 221 SER A O 1
ATOM 1811 N N . PRO A 1 222 ? 4.419 16.621 13.636 1.00 68.31 222 P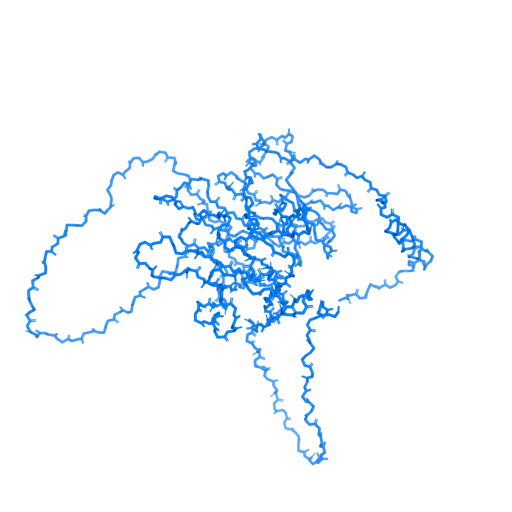RO A N 1
ATOM 1812 C CA . PRO A 1 222 ? 3.322 17.503 14.025 1.00 68.31 222 PRO A CA 1
ATOM 1813 C C . PRO A 1 222 ? 2.109 17.318 13.098 1.00 68.31 222 PRO A C 1
ATOM 1815 O O . PRO A 1 222 ? 2.246 16.777 11.996 1.00 68.31 222 PRO A O 1
ATOM 1818 N N . ALA A 1 223 ? 0.936 17.756 13.571 1.00 66.94 223 ALA A N 1
ATOM 1819 C CA . ALA A 1 223 ? -0.366 17.640 12.906 1.00 66.94 223 ALA A CA 1
ATOM 1820 C C . ALA A 1 223 ? -0.312 17.882 11.378 1.00 66.94 223 ALA A C 1
ATOM 1822 O O . ALA A 1 223 ? 0.522 18.667 10.916 1.00 66.94 223 ALA A O 1
ATOM 1823 N N . PRO A 1 224 ? -1.200 17.240 10.587 1.00 63.28 224 PRO A N 1
ATOM 1824 C CA . PRO A 1 224 ? -1.172 17.346 9.130 1.00 63.28 224 PRO A CA 1
ATOM 1825 C C . PRO A 1 224 ? -1.199 18.814 8.706 1.00 63.28 224 PRO A C 1
ATOM 1827 O O . PRO A 1 224 ? -1.939 19.620 9.274 1.00 63.28 224 PRO A O 1
ATOM 1830 N N . SER A 1 225 ? -0.379 19.161 7.713 1.00 58.12 225 SER A N 1
ATOM 1831 C CA . SER A 1 225 ? -0.308 20.536 7.222 1.00 58.12 225 SER A CA 1
ATOM 1832 C C . SER A 1 225 ? -1.705 20.968 6.756 1.00 58.12 225 SER A C 1
ATOM 1834 O O . SER A 1 225 ? -2.286 20.282 5.909 1.00 58.12 225 SER A O 1
ATOM 1836 N N . PRO A 1 226 ? -2.271 22.083 7.262 1.00 50.84 226 PRO A N 1
ATOM 1837 C CA . PRO A 1 226 ? -3.478 22.640 6.679 1.00 50.84 226 PRO A CA 1
ATOM 1838 C C . PRO A 1 226 ? -3.121 23.003 5.244 1.00 50.84 226 PRO A C 1
ATOM 1840 O O . PRO A 1 226 ? -2.305 23.893 5.022 1.00 50.84 226 PRO A O 1
ATOM 1843 N N . ILE A 1 227 ? -3.661 22.284 4.261 1.00 50.09 227 ILE A N 1
ATOM 1844 C CA . ILE A 1 227 ? -3.525 22.688 2.863 1.00 50.09 227 ILE A CA 1
ATOM 1845 C C . ILE A 1 227 ? -4.246 24.038 2.770 1.00 50.09 227 ILE A C 1
ATOM 1847 O O . ILE A 1 227 ? -5.466 24.061 2.962 1.00 50.09 227 ILE A O 1
ATOM 1851 N N . PRO A 1 228 ? -3.558 25.166 2.511 1.00 36.06 228 PRO A N 1
ATOM 1852 C CA . PRO A 1 228 ? -4.261 26.408 2.276 1.00 36.06 228 PRO A CA 1
ATOM 1853 C C . PRO A 1 228 ? -4.987 26.244 0.942 1.00 36.06 228 PRO A C 1
ATOM 1855 O O . PRO A 1 228 ? -4.373 26.205 -0.125 1.00 36.06 228 PRO A O 1
ATOM 1858 N N . PHE A 1 229 ? -6.308 26.101 0.988 1.00 39.72 229 PHE A N 1
ATOM 1859 C CA . PHE A 1 229 ? -7.117 26.463 -0.164 1.00 39.72 229 PHE A CA 1
ATOM 1860 C C . PHE A 1 229 ? -6.940 27.974 -0.333 1.00 39.72 229 PHE A C 1
ATOM 1862 O O . PHE A 1 229 ? -7.212 28.699 0.627 1.00 39.72 229 PHE A O 1
ATOM 1869 N N . PRO A 1 230 ? -6.491 28.490 -1.488 1.00 33.88 230 PRO A N 1
ATOM 1870 C CA . PRO A 1 230 ? -6.580 29.917 -1.711 1.00 33.88 230 PRO A CA 1
ATOM 1871 C C . PRO A 1 230 ? -8.067 30.252 -1.862 1.00 33.88 230 PRO A C 1
ATOM 1873 O O . PRO A 1 230 ? -8.661 30.068 -2.924 1.00 33.88 230 PRO A O 1
ATOM 1876 N N . ALA A 1 231 ? -8.683 30.725 -0.778 1.00 29.50 231 ALA A N 1
ATOM 1877 C CA . ALA A 1 231 ? -9.732 31.719 -0.914 1.00 29.50 231 ALA A CA 1
ATOM 1878 C C . ALA A 1 231 ? -9.100 32.913 -1.642 1.00 29.50 231 ALA A C 1
ATOM 1880 O O . ALA A 1 231 ? -7.965 33.281 -1.344 1.00 29.50 231 ALA A O 1
ATOM 1881 N N . ALA A 1 232 ? -9.800 33.421 -2.653 1.00 36.28 232 ALA A N 1
ATOM 1882 C CA . ALA A 1 232 ? -9.370 34.471 -3.566 1.00 36.28 232 ALA A CA 1
ATOM 1883 C C . ALA A 1 232 ? -8.366 35.473 -2.958 1.00 36.28 232 ALA A C 1
ATOM 1885 O O . ALA A 1 232 ? -8.724 36.300 -2.126 1.00 36.28 232 ALA A O 1
ATOM 1886 N N . ALA A 1 233 ? -7.120 35.426 -3.427 1.00 28.27 233 ALA A N 1
ATOM 1887 C CA . ALA A 1 233 ? -6.164 36.508 -3.265 1.00 28.27 233 ALA A CA 1
ATOM 1888 C C . ALA A 1 233 ? -5.426 36.674 -4.593 1.00 28.27 233 ALA A C 1
ATOM 1890 O O . ALA A 1 233 ? -4.473 35.965 -4.916 1.00 28.27 233 ALA A O 1
ATOM 1891 N N . VAL A 1 234 ? -5.936 37.607 -5.391 1.00 35.12 234 VAL A N 1
ATOM 1892 C CA . VAL A 1 234 ? -5.184 38.247 -6.461 1.00 35.12 234 VAL A CA 1
ATOM 1893 C C . VAL A 1 234 ? -4.029 38.976 -5.780 1.00 35.12 234 VAL A C 1
ATOM 1895 O O . VAL A 1 234 ? -4.216 40.009 -5.149 1.00 35.12 234 VAL A O 1
ATOM 1898 N N . SER A 1 235 ? -2.827 38.420 -5.854 1.00 25.75 235 SER A N 1
ATOM 1899 C CA . SER A 1 235 ? -1.602 39.196 -5.684 1.00 25.75 235 SER A CA 1
ATOM 1900 C C . SER A 1 235 ? -0.590 38.725 -6.710 1.00 25.75 235 SER A C 1
ATOM 1902 O O . SER A 1 235 ? 0.029 37.668 -6.615 1.00 25.75 235 SER A O 1
ATOM 1904 N N . VAL A 1 236 ? -0.532 39.541 -7.753 1.00 31.97 236 VAL A N 1
ATOM 1905 C CA . VAL A 1 236 ? 0.531 39.636 -8.739 1.00 31.97 236 VAL A CA 1
ATOM 1906 C C . VAL A 1 236 ? 1.844 39.922 -8.011 1.00 31.97 236 VAL A C 1
ATOM 1908 O O . VAL A 1 236 ? 1.886 40.785 -7.140 1.00 31.97 236 VAL A O 1
ATOM 1911 N N . GLY A 1 237 ? 2.914 39.243 -8.425 1.00 31.62 237 GLY A N 1
ATOM 1912 C CA . GLY A 1 237 ? 4.281 39.702 -8.191 1.00 31.62 237 GLY A CA 1
ATOM 1913 C C . GLY A 1 237 ? 5.084 38.859 -7.212 1.00 31.62 237 GLY A C 1
ATOM 1914 O O . GLY A 1 237 ? 5.126 39.147 -6.029 1.00 31.62 237 GLY A O 1
ATOM 1915 N N . LEU A 1 238 ? 5.800 37.870 -7.738 1.00 30.56 238 LEU A N 1
ATOM 1916 C CA . LEU A 1 238 ? 7.173 37.553 -7.339 1.00 30.56 238 LEU A CA 1
ATOM 1917 C C . LEU A 1 238 ? 7.751 36.640 -8.432 1.00 30.56 238 LEU A C 1
ATOM 1919 O O . LEU A 1 238 ? 7.044 35.763 -8.921 1.00 30.56 238 LEU A O 1
ATOM 1923 N N . TRP A 1 239 ? 9.009 36.883 -8.813 1.00 25.98 239 TRP A N 1
ATOM 1924 C CA . TRP A 1 239 ? 9.773 36.292 -9.932 1.00 25.98 239 TRP A CA 1
ATOM 1925 C C . TRP A 1 239 ? 9.691 37.016 -11.289 1.00 25.98 239 TRP A C 1
ATOM 1927 O O . TRP A 1 239 ? 9.417 36.418 -12.323 1.00 25.98 239 TRP A O 1
ATOM 1937 N N . THR A 1 240 ? 10.068 38.294 -11.300 1.00 29.66 240 THR A N 1
ATOM 1938 C CA . THR A 1 240 ? 10.866 38.859 -12.401 1.00 29.66 240 THR A CA 1
ATOM 1939 C C . THR A 1 240 ? 12.184 39.345 -11.811 1.00 29.66 240 THR A C 1
ATOM 1941 O O . THR A 1 240 ? 12.219 40.388 -11.166 1.00 29.66 240 THR A O 1
ATOM 1944 N N . ALA A 1 241 ? 13.257 38.581 -11.998 1.00 29.36 241 ALA A N 1
ATOM 1945 C CA . ALA A 1 241 ? 14.612 39.114 -11.903 1.00 29.36 241 ALA A CA 1
ATOM 1946 C C . ALA A 1 241 ? 15.116 39.307 -13.345 1.00 29.36 241 ALA A C 1
ATOM 1948 O O . ALA A 1 241 ? 14.990 38.369 -14.138 1.00 29.36 241 ALA A O 1
ATOM 1949 N N . PRO A 1 242 ? 15.615 40.496 -13.727 1.00 30.50 242 PRO A N 1
ATOM 1950 C CA . PRO A 1 242 ? 16.118 40.728 -15.072 1.00 30.50 242 PRO A CA 1
ATOM 1951 C C . PRO A 1 242 ? 17.450 40.001 -15.276 1.00 30.50 242 PRO A C 1
ATOM 1953 O O . PRO A 1 242 ? 18.322 39.982 -14.409 1.00 30.50 242 PRO A O 1
ATOM 1956 N N . TYR A 1 243 ? 17.587 39.397 -16.451 1.00 29.34 243 TYR A N 1
ATOM 1957 C CA . TYR A 1 243 ? 18.799 38.742 -16.921 1.00 29.34 243 TYR A CA 1
ATOM 1958 C C . TYR A 1 243 ? 19.887 39.805 -17.149 1.00 29.34 243 TYR A C 1
ATOM 1960 O O . TYR A 1 243 ? 19.749 40.640 -18.041 1.00 29.34 243 TYR A O 1
ATOM 1968 N N . HIS A 1 244 ? 20.955 39.792 -16.349 1.00 34.16 244 HIS A N 1
ATOM 1969 C CA . HIS A 1 244 ? 22.158 40.592 -16.599 1.00 34.16 244 HIS A CA 1
ATOM 1970 C C . HIS A 1 244 ? 23.196 39.710 -17.316 1.00 34.16 244 HIS A C 1
ATOM 1972 O O . HIS A 1 244 ? 23.508 38.630 -16.809 1.00 34.16 244 HIS A O 1
ATOM 1978 N N . PRO A 1 245 ? 23.730 40.109 -18.486 1.00 40.16 245 PRO A N 1
ATOM 1979 C CA . PRO A 1 245 ? 24.790 39.350 -19.145 1.00 40.16 245 PRO A CA 1
ATOM 1980 C C . PRO A 1 245 ? 26.113 39.435 -18.354 1.00 40.16 245 PRO A C 1
ATOM 1982 O O . PRO A 1 245 ? 26.339 40.419 -17.644 1.00 40.16 245 PRO A O 1
ATOM 1985 N N . PRO A 1 246 ? 26.991 38.418 -18.459 1.00 40.88 246 PRO A N 1
ATOM 1986 C CA . PRO A 1 246 ? 28.186 38.305 -17.628 1.00 40.88 246 PRO A CA 1
ATOM 1987 C C . PRO A 1 246 ? 29.260 39.331 -18.012 1.00 40.88 246 PRO A C 1
ATOM 1989 O O . PRO A 1 246 ? 29.612 39.482 -19.181 1.00 40.88 246 PRO A O 1
ATOM 1992 N N . GLN A 1 247 ? 29.806 40.002 -17.000 1.00 44.09 247 GLN A N 1
ATOM 1993 C CA . GLN A 1 247 ? 30.940 40.921 -17.101 1.00 44.09 247 GLN A CA 1
ATOM 1994 C C . GLN A 1 247 ? 32.254 40.149 -16.825 1.00 44.09 247 GLN A C 1
ATOM 1996 O O . GLN A 1 247 ? 32.251 39.261 -15.969 1.00 44.09 247 GLN A O 1
ATOM 2001 N N . PRO A 1 248 ? 33.365 40.420 -17.542 1.00 48.19 248 PRO A N 1
ATOM 2002 C CA . PRO A 1 248 ? 34.619 39.678 -17.375 1.00 48.19 248 PRO A CA 1
ATOM 2003 C C . PRO A 1 248 ? 35.294 39.942 -16.013 1.00 48.19 248 PRO A C 1
ATOM 2005 O O . PRO A 1 248 ? 35.059 40.989 -15.404 1.00 48.19 248 PRO A O 1
ATOM 2008 N N . PRO A 1 249 ? 36.132 39.004 -15.525 1.00 40.91 249 PRO A N 1
ATOM 2009 C CA . PRO A 1 249 ? 36.594 38.990 -14.141 1.00 40.91 249 PRO A CA 1
ATOM 2010 C C . PRO A 1 249 ? 37.630 40.086 -13.858 1.00 40.91 249 PRO A C 1
ATOM 2012 O O . PRO A 1 249 ? 38.597 40.255 -14.600 1.00 40.91 249 PRO A O 1
ATOM 2015 N N . GLN A 1 250 ? 37.442 40.794 -12.744 1.00 41.75 250 GLN A N 1
ATOM 2016 C CA . GLN A 1 250 ? 38.462 41.638 -12.113 1.00 41.75 250 GLN A CA 1
ATOM 2017 C C . GLN A 1 250 ? 39.268 40.789 -11.109 1.00 41.75 250 GLN A C 1
ATOM 2019 O O . GLN A 1 250 ? 38.665 39.974 -10.404 1.00 41.75 250 GLN A O 1
ATOM 2024 N N . PRO A 1 251 ? 40.603 40.938 -11.026 1.00 48.16 251 PRO A N 1
ATOM 2025 C CA . PRO A 1 251 ? 41.423 40.186 -10.087 1.00 48.16 251 PRO A CA 1
ATOM 2026 C C . PRO A 1 251 ? 41.533 40.900 -8.729 1.00 48.16 251 PRO A C 1
ATOM 2028 O O . PRO A 1 251 ? 41.731 42.110 -8.678 1.00 48.16 251 PRO A O 1
ATOM 2031 N N . ASN A 1 252 ? 41.531 40.086 -7.667 1.00 42.56 252 ASN A N 1
ATOM 2032 C CA . ASN A 1 252 ? 41.932 40.367 -6.278 1.00 42.56 252 ASN A CA 1
ATOM 2033 C C . ASN A 1 252 ? 40.845 40.897 -5.325 1.00 42.56 252 ASN A C 1
ATOM 2035 O O . ASN A 1 252 ? 40.602 42.093 -5.270 1.00 42.56 252 ASN A O 1
ATOM 2039 N N . GLU A 1 253 ? 40.299 40.007 -4.484 1.00 33.94 253 GLU A N 1
ATOM 2040 C CA . GLU A 1 253 ? 40.294 40.157 -3.013 1.00 33.94 253 GLU A CA 1
ATOM 2041 C C . GLU A 1 253 ? 39.853 38.846 -2.310 1.00 33.94 253 GLU A C 1
ATOM 2043 O O . GLU A 1 253 ? 39.221 37.993 -2.941 1.00 33.94 253 GLU A O 1
ATOM 2048 N N . PRO A 1 254 ? 40.278 38.614 -1.050 1.00 38.12 254 PRO A N 1
ATOM 2049 C CA . PRO A 1 254 ? 40.483 37.282 -0.487 1.00 38.12 254 PRO A CA 1
ATOM 2050 C C . PRO A 1 254 ? 39.226 36.593 0.065 1.00 38.12 254 PRO A C 1
ATOM 2052 O O . PRO A 1 254 ? 38.326 37.186 0.654 1.00 38.12 254 PRO A O 1
ATOM 2055 N N . THR A 1 255 ? 39.252 35.274 -0.094 1.00 41.44 255 THR A N 1
ATOM 2056 C CA . THR A 1 255 ? 38.271 34.254 0.276 1.00 41.44 255 THR A CA 1
ATOM 2057 C C . THR A 1 255 ? 37.797 34.326 1.735 1.00 41.44 255 THR A C 1
ATOM 2059 O O . THR A 1 255 ? 38.553 34.029 2.658 1.00 41.44 255 THR A O 1
ATOM 2062 N N . ALA A 1 256 ? 36.503 34.595 1.931 1.00 36.72 256 ALA A N 1
ATOM 2063 C CA . ALA A 1 256 ? 35.747 34.220 3.130 1.00 36.72 256 ALA A CA 1
ATOM 2064 C C . ALA A 1 256 ? 34.928 32.942 2.839 1.00 36.72 256 ALA A C 1
ATOM 2066 O O . ALA A 1 256 ? 34.516 32.731 1.694 1.00 36.72 256 ALA A O 1
ATOM 2067 N N . PRO A 1 257 ? 34.718 32.051 3.825 1.00 34.75 257 PRO A N 1
ATOM 2068 C CA . PRO A 1 257 ? 34.271 30.689 3.567 1.00 34.75 257 PRO A CA 1
ATOM 2069 C C . PRO A 1 257 ? 32.834 30.656 3.047 1.00 34.75 257 PRO A C 1
ATOM 2071 O O . PRO A 1 257 ? 31.895 31.124 3.690 1.00 34.75 257 PRO A O 1
ATOM 2074 N N . THR A 1 258 ? 32.692 30.049 1.870 1.00 31.34 258 THR A N 1
ATOM 2075 C CA . THR A 1 258 ? 31.440 29.689 1.213 1.00 31.34 258 THR A CA 1
ATOM 2076 C C . THR A 1 258 ? 30.517 28.971 2.189 1.00 31.34 258 THR A C 1
ATOM 2078 O O . THR A 1 258 ? 30.744 27.821 2.568 1.00 31.34 258 THR A O 1
ATOM 2081 N N . THR A 1 259 ? 29.455 29.659 2.596 1.00 34.66 259 THR A N 1
ATOM 2082 C CA . THR A 1 259 ? 28.333 29.049 3.299 1.00 34.66 259 THR A CA 1
ATOM 2083 C C . THR A 1 259 ? 27.716 28.016 2.358 1.00 34.66 259 THR A C 1
ATOM 2085 O O . THR A 1 259 ? 27.335 28.331 1.230 1.00 34.66 259 THR A O 1
ATOM 2088 N N . ALA A 1 260 ? 27.716 26.763 2.806 1.00 33.47 260 ALA A N 1
ATOM 2089 C CA . ALA A 1 260 ? 27.179 25.610 2.099 1.00 33.47 260 ALA A CA 1
ATOM 2090 C C . ALA A 1 260 ? 25.743 25.860 1.595 1.00 33.47 260 ALA A C 1
ATOM 2092 O O . ALA A 1 260 ? 25.009 26.639 2.209 1.00 33.47 260 ALA A O 1
ATOM 2093 N N . PRO A 1 261 ? 25.301 25.179 0.521 1.00 32.06 261 PRO A N 1
ATOM 2094 C CA . PRO A 1 261 ? 23.917 25.255 0.082 1.00 32.06 261 PRO A CA 1
ATOM 2095 C C . PRO A 1 261 ? 23.011 24.773 1.215 1.00 32.06 261 PRO A C 1
ATOM 2097 O O . PRO A 1 261 ? 23.005 23.594 1.577 1.00 32.06 261 PRO A O 1
ATOM 2100 N N . THR A 1 262 ? 22.260 25.715 1.783 1.00 29.72 262 THR A N 1
ATOM 2101 C CA . THR A 1 262 ? 21.177 25.474 2.727 1.00 29.72 262 THR A CA 1
ATOM 2102 C C . THR A 1 262 ? 20.275 24.402 2.137 1.00 29.72 262 THR A C 1
ATOM 2104 O O . THR A 1 262 ? 19.566 24.621 1.156 1.00 29.72 262 THR A O 1
ATOM 2107 N N . THR A 1 263 ? 20.362 23.208 2.716 1.00 36.44 263 THR A N 1
ATOM 2108 C CA . THR A 1 263 ? 19.447 22.109 2.444 1.00 36.44 263 THR A CA 1
ATOM 2109 C C . THR A 1 263 ? 18.045 22.653 2.672 1.00 36.44 263 THR A C 1
ATOM 2111 O O . THR A 1 263 ? 17.768 23.150 3.763 1.00 36.44 263 THR A O 1
ATOM 2114 N N . GLU A 1 264 ? 17.171 22.588 1.666 1.00 35.53 264 GLU A N 1
ATOM 2115 C CA . GLU A 1 264 ? 15.731 22.727 1.866 1.00 35.53 264 GLU A CA 1
ATOM 2116 C C . GLU A 1 264 ? 15.300 21.642 2.870 1.00 35.53 264 GLU A C 1
ATOM 2118 O O . GLU A 1 264 ? 14.893 20.541 2.502 1.00 35.53 264 GLU A O 1
ATOM 2123 N N . GLN A 1 265 ? 15.422 21.936 4.167 1.00 38.84 265 GLN A N 1
ATOM 2124 C CA . GLN A 1 265 ? 14.742 21.254 5.263 1.00 38.84 265 GLN A CA 1
ATOM 2125 C C . GLN A 1 265 ? 13.257 21.615 5.144 1.00 38.84 265 GLN A C 1
ATOM 2127 O O . GLN A 1 265 ? 12.692 22.391 5.909 1.00 38.84 265 GLN A O 1
ATOM 2132 N N . GLY A 1 266 ? 12.650 21.134 4.062 1.00 38.19 266 GLY A N 1
ATOM 2133 C CA . GLY A 1 266 ? 11.300 21.454 3.653 1.00 38.19 266 GLY A CA 1
ATOM 2134 C C . GLY A 1 266 ? 10.305 20.488 4.274 1.00 38.19 266 GLY A C 1
ATOM 2135 O O . GLY A 1 266 ? 10.231 19.339 3.856 1.00 38.19 266 GLY A O 1
ATOM 2136 N N . VAL A 1 267 ? 9.497 21.021 5.194 1.00 52.19 267 VAL A N 1
ATOM 2137 C CA . VAL A 1 267 ? 8.175 20.528 5.624 1.00 52.19 267 VAL A CA 1
ATOM 2138 C C . VAL A 1 267 ? 8.185 19.153 6.320 1.00 52.19 267 VAL A C 1
ATOM 2140 O O . VAL A 1 267 ? 8.389 18.110 5.706 1.00 52.19 267 VAL A O 1
ATOM 2143 N N . GLY A 1 268 ? 7.930 19.183 7.634 1.00 73.94 268 GLY A N 1
ATOM 2144 C CA . GLY A 1 268 ? 8.085 18.077 8.584 1.00 73.94 268 GLY A CA 1
ATOM 2145 C C . GLY A 1 268 ? 7.385 16.771 8.207 1.00 73.94 268 GLY A C 1
ATOM 2146 O O . GLY A 1 268 ? 6.163 16.675 8.245 1.00 73.94 268 GLY A O 1
ATOM 2147 N N . GLY A 1 269 ? 8.195 15.753 7.920 1.00 85.75 269 GLY A N 1
ATOM 2148 C CA . GLY A 1 269 ? 7.795 14.358 7.766 1.00 85.75 269 GLY A CA 1
ATOM 2149 C C . GLY A 1 269 ? 8.712 13.427 8.569 1.00 85.75 269 GLY A C 1
ATOM 2150 O O . GLY A 1 269 ? 9.651 13.908 9.210 1.00 85.75 269 GLY A O 1
ATOM 2151 N N . PRO A 1 270 ? 8.474 12.106 8.527 1.00 91.94 270 PRO A N 1
ATOM 2152 C CA . PRO A 1 270 ? 9.339 11.140 9.183 1.00 91.94 270 PRO A CA 1
ATOM 2153 C C . PRO A 1 270 ? 10.748 11.192 8.567 1.00 91.94 270 PRO A C 1
ATOM 2155 O O . PRO A 1 270 ? 10.877 11.437 7.358 1.00 91.94 270 PRO A O 1
ATOM 2158 N N . PRO A 1 271 ? 11.815 10.970 9.353 1.00 91.50 271 PRO A N 1
ATOM 2159 C CA . PRO A 1 271 ? 13.170 10.989 8.826 1.00 91.50 271 PRO A CA 1
ATOM 2160 C C . PRO A 1 271 ? 13.372 9.856 7.816 1.00 91.50 271 PRO A C 1
ATOM 2162 O O . PRO A 1 271 ? 12.879 8.738 7.986 1.00 91.50 271 PRO A O 1
ATOM 2165 N N . VAL A 1 272 ? 14.108 10.148 6.742 1.00 92.12 272 VAL A N 1
ATOM 2166 C CA . VAL A 1 272 ? 14.501 9.126 5.767 1.00 92.12 272 VAL A CA 1
ATOM 2167 C C . VAL A 1 272 ? 15.760 8.437 6.273 1.00 92.12 272 VAL A C 1
ATOM 2169 O O . VAL A 1 272 ? 16.812 9.066 6.325 1.00 92.12 272 VAL A O 1
ATOM 2172 N N . ILE A 1 273 ? 15.652 7.158 6.628 1.00 92.94 273 ILE A N 1
ATOM 2173 C CA . ILE A 1 273 ? 16.766 6.364 7.170 1.00 92.94 273 ILE A CA 1
ATOM 2174 C C . ILE A 1 273 ? 17.569 5.654 6.081 1.00 92.94 273 ILE A C 1
ATOM 2176 O O . ILE A 1 273 ? 18.731 5.314 6.282 1.00 92.94 273 ILE A O 1
ATOM 2180 N N . HIS A 1 274 ? 16.968 5.453 4.906 1.00 92.44 274 HIS A N 1
ATOM 2181 C CA . HIS A 1 274 ? 17.647 4.821 3.787 1.00 92.44 274 HIS A CA 1
ATOM 2182 C C . HIS A 1 274 ? 17.192 5.415 2.456 1.00 92.44 274 HIS A C 1
ATOM 2184 O O . HIS A 1 274 ? 15.995 5.610 2.231 1.00 92.44 274 HIS A O 1
ATOM 2190 N N . ARG A 1 275 ? 18.142 5.692 1.560 1.00 93.31 275 ARG A N 1
ATOM 2191 C CA . ARG A 1 275 ? 17.882 6.095 0.174 1.00 93.31 275 ARG A CA 1
ATOM 2192 C C . ARG A 1 275 ? 18.817 5.328 -0.746 1.00 93.31 275 ARG A C 1
ATOM 2194 O O . ARG A 1 275 ? 20.028 5.448 -0.616 1.00 93.31 275 ARG A O 1
ATOM 2201 N N . LEU A 1 276 ? 18.242 4.589 -1.686 1.00 91.88 276 LEU A N 1
ATOM 2202 C CA . LEU A 1 276 ? 18.965 3.938 -2.768 1.00 91.88 276 LEU A CA 1
ATOM 2203 C C . LEU A 1 276 ? 18.730 4.734 -4.046 1.00 91.88 276 LEU A C 1
ATOM 2205 O O . LEU A 1 276 ? 17.602 4.842 -4.540 1.00 91.88 276 LEU A O 1
ATOM 2209 N N . SER A 1 277 ? 19.810 5.295 -4.572 1.00 90.06 277 SER A N 1
ATOM 2210 C CA . SER A 1 277 ? 19.853 5.882 -5.903 1.00 90.06 277 SER A CA 1
ATOM 2211 C C . SER A 1 277 ? 19.861 4.791 -6.977 1.00 90.06 277 SER A C 1
ATOM 2213 O O . SER A 1 277 ? 20.047 3.604 -6.703 1.00 90.06 277 SER A O 1
ATOM 2215 N N . TRP A 1 278 ? 19.752 5.187 -8.243 1.00 87.56 278 TRP A N 1
ATOM 2216 C CA . TRP A 1 278 ? 19.901 4.260 -9.366 1.00 87.56 278 TRP A CA 1
ATOM 2217 C C . TRP A 1 278 ? 21.258 3.526 -9.378 1.00 87.56 278 TRP A C 1
ATOM 2219 O O . TRP A 1 278 ? 21.337 2.418 -9.915 1.00 87.56 278 TRP A O 1
ATOM 2229 N N . ARG A 1 279 ? 22.326 4.116 -8.813 1.00 89.19 279 ARG A N 1
ATOM 2230 C CA . ARG A 1 279 ? 23.647 3.470 -8.706 1.00 89.19 279 ARG A CA 1
ATOM 2231 C C . ARG A 1 279 ? 23.612 2.339 -7.689 1.00 89.19 279 ARG A C 1
ATOM 2233 O O . ARG A 1 279 ? 24.050 1.239 -8.005 1.00 89.19 279 ARG A O 1
ATOM 2240 N N . ASP A 1 280 ? 22.991 2.574 -6.541 1.00 91.81 280 ASP A N 1
ATOM 2241 C CA . ASP A 1 280 ? 22.848 1.562 -5.493 1.00 91.81 280 ASP A CA 1
ATOM 2242 C C . ASP A 1 280 ? 21.926 0.430 -5.960 1.00 91.81 280 ASP A C 1
ATOM 2244 O O . ASP A 1 280 ? 22.250 -0.747 -5.836 1.00 91.81 280 ASP A O 1
ATOM 2248 N N . LEU A 1 281 ? 20.820 0.771 -6.629 1.00 90.69 281 LEU A N 1
ATOM 2249 C CA . LEU A 1 281 ? 19.962 -0.222 -7.279 1.00 90.69 281 LEU A CA 1
ATOM 2250 C C . LEU A 1 281 ? 20.719 -1.030 -8.347 1.00 90.69 281 LEU A C 1
ATOM 2252 O O . LEU A 1 281 ? 20.424 -2.204 -8.545 1.00 90.69 281 LEU A O 1
ATOM 2256 N N . THR A 1 282 ? 21.706 -0.437 -9.030 1.00 90.00 282 THR A N 1
ATOM 2257 C CA . THR A 1 282 ? 22.570 -1.176 -9.969 1.00 90.00 282 THR A CA 1
ATOM 2258 C C . THR A 1 282 ? 23.485 -2.144 -9.225 1.00 90.00 282 THR A C 1
ATOM 2260 O O . THR A 1 282 ? 23.596 -3.290 -9.648 1.00 90.00 282 THR A O 1
ATOM 2263 N N . PHE A 1 283 ? 24.088 -1.717 -8.111 1.00 90.44 283 PHE A N 1
ATOM 2264 C CA . PHE A 1 283 ? 24.946 -2.561 -7.274 1.00 90.44 283 PHE A CA 1
ATOM 2265 C C . PHE A 1 283 ? 24.218 -3.830 -6.804 1.00 90.44 283 PHE A C 1
ATOM 2267 O O . PHE A 1 283 ? 24.739 -4.932 -6.950 1.00 90.44 283 PHE A O 1
ATOM 2274 N N . TYR A 1 284 ? 22.968 -3.702 -6.356 1.00 88.12 284 TYR A N 1
ATOM 2275 C CA . TYR A 1 284 ? 22.145 -4.847 -5.947 1.00 88.12 284 TYR A CA 1
ATOM 2276 C C . TYR A 1 284 ? 21.543 -5.652 -7.113 1.00 88.12 284 TYR A C 1
ATOM 2278 O O . TYR A 1 284 ? 20.777 -6.589 -6.882 1.00 88.12 284 TYR A O 1
ATOM 2286 N N . CYS A 1 285 ? 21.849 -5.299 -8.366 1.00 89.12 285 CYS A N 1
ATOM 2287 C CA . CYS A 1 285 ? 21.227 -5.880 -9.561 1.00 89.12 285 CYS A CA 1
ATOM 2288 C C . CYS A 1 285 ? 19.688 -5.755 -9.559 1.00 89.12 285 CYS A C 1
ATOM 2290 O O . CYS A 1 285 ? 18.991 -6.647 -10.032 1.00 89.12 285 CYS A O 1
ATOM 2292 N N . LEU A 1 286 ? 19.171 -4.652 -9.009 1.00 88.19 286 LEU A N 1
ATOM 2293 C CA . LEU A 1 286 ? 17.744 -4.327 -8.875 1.00 88.19 286 LEU A CA 1
ATOM 2294 C C . LEU A 1 286 ? 17.283 -3.223 -9.834 1.00 88.19 286 LEU A C 1
ATOM 2296 O O . LEU A 1 286 ? 16.093 -2.910 -9.902 1.00 88.19 286 LEU A O 1
ATOM 2300 N N . ARG A 1 287 ? 18.215 -2.580 -10.548 1.00 84.12 287 ARG A N 1
ATOM 2301 C CA . ARG A 1 287 ? 17.888 -1.516 -11.500 1.00 84.12 287 ARG A CA 1
ATOM 2302 C C . ARG A 1 287 ? 17.087 -2.091 -12.662 1.00 84.12 287 ARG A C 1
ATOM 2304 O O . ARG A 1 287 ? 17.559 -2.966 -13.383 1.00 84.12 287 ARG A O 1
ATOM 2311 N N . ARG A 1 288 ? 15.894 -1.545 -12.880 1.00 75.25 288 ARG A N 1
ATOM 2312 C CA . ARG A 1 288 ? 14.913 -2.110 -13.813 1.00 75.25 288 ARG A CA 1
ATOM 2313 C C . ARG A 1 288 ? 15.108 -1.653 -15.245 1.00 75.25 288 ARG A C 1
ATOM 2315 O O . ARG A 1 288 ? 14.750 -2.394 -16.157 1.00 75.25 288 ARG A O 1
ATOM 2322 N N . ARG A 1 289 ? 15.661 -0.455 -15.458 1.00 74.88 289 ARG A N 1
ATOM 2323 C CA . ARG A 1 289 ? 15.739 0.190 -16.775 1.00 74.88 289 ARG A CA 1
ATOM 2324 C C . ARG A 1 289 ? 14.377 0.083 -17.483 1.00 74.88 289 ARG A C 1
ATOM 2326 O O . ARG A 1 289 ? 13.411 0.701 -17.050 1.00 74.88 289 ARG A O 1
ATOM 2333 N N . THR A 1 290 ? 14.284 -0.722 -18.540 1.00 67.38 290 THR A N 1
ATOM 2334 C CA . THR A 1 290 ? 13.070 -0.940 -19.340 1.00 67.38 290 THR A CA 1
ATOM 2335 C C . THR A 1 290 ? 12.359 -2.269 -19.055 1.00 67.38 290 THR A C 1
ATOM 2337 O O . THR A 1 290 ? 11.253 -2.462 -19.549 1.00 67.38 290 THR A O 1
ATOM 2340 N N . THR A 1 291 ? 12.937 -3.176 -18.257 1.00 65.38 291 THR A N 1
ATOM 2341 C CA . THR A 1 291 ? 12.435 -4.548 -18.044 1.00 65.38 291 THR A CA 1
ATOM 2342 C C . THR A 1 291 ? 12.104 -4.797 -16.576 1.00 65.38 291 THR A C 1
ATOM 2344 O O . THR A 1 291 ? 12.986 -5.082 -15.764 1.00 65.38 291 THR A O 1
ATOM 2347 N N . PRO A 1 292 ? 10.836 -4.689 -16.177 1.00 66.50 292 PRO A N 1
ATOM 2348 C CA . PRO A 1 292 ? 10.514 -4.667 -14.769 1.00 66.50 292 PRO A CA 1
ATOM 2349 C C . PRO A 1 292 ? 10.191 -6.058 -14.214 1.00 66.50 292 PRO A C 1
ATOM 2351 O O . PRO A 1 292 ? 9.074 -6.559 -14.320 1.00 66.50 292 PRO A O 1
ATOM 2354 N N . GLN A 1 293 ? 11.184 -6.670 -13.573 1.00 78.50 293 GLN A N 1
ATOM 2355 C CA . GLN A 1 293 ? 11.004 -7.952 -12.884 1.00 78.50 293 GLN A CA 1
ATOM 2356 C C . GLN A 1 293 ? 10.484 -7.794 -11.447 1.00 78.50 293 GLN A C 1
ATOM 2358 O O . GLN A 1 293 ? 9.869 -8.719 -10.926 1.00 78.50 293 GLN A O 1
ATOM 2363 N N . LEU A 1 294 ? 10.669 -6.623 -10.828 1.00 87.12 294 LEU A N 1
ATOM 2364 C CA . LEU A 1 294 ? 10.277 -6.351 -9.441 1.00 87.12 294 LEU A CA 1
ATOM 2365 C C . LEU A 1 294 ? 8.759 -6.480 -9.233 1.00 87.12 294 LEU A C 1
ATOM 2367 O O . LEU A 1 294 ? 7.991 -5.643 -9.657 1.00 87.12 294 LEU A O 1
ATOM 2371 N N . ARG A 1 295 ? 8.280 -7.498 -8.549 1.00 87.94 295 ARG A N 1
ATOM 2372 C CA . ARG A 1 295 ? 6.856 -7.705 -8.282 1.00 87.94 295 ARG A CA 1
ATOM 2373 C C . ARG A 1 295 ? 6.371 -6.910 -7.068 1.00 87.94 295 ARG A C 1
ATOM 2375 O O . ARG A 1 295 ? 5.318 -6.280 -7.112 1.00 87.94 295 ARG A O 1
ATOM 2382 N N . GLU A 1 296 ? 7.116 -6.970 -5.970 1.00 91.38 296 GLU A N 1
ATOM 2383 C CA . GLU A 1 296 ? 6.634 -6.548 -4.652 1.00 91.38 296 GLU A CA 1
ATOM 2384 C C . GLU A 1 296 ? 7.787 -6.034 -3.778 1.00 91.38 296 GLU A C 1
ATOM 2386 O O . GLU A 1 296 ? 8.937 -6.450 -3.935 1.00 91.38 296 GLU A O 1
ATOM 2391 N N . LEU A 1 297 ? 7.463 -5.142 -2.837 1.00 94.25 297 LEU A N 1
ATOM 2392 C CA . LEU A 1 297 ? 8.321 -4.807 -1.703 1.00 94.25 297 LEU A CA 1
ATOM 2393 C C . LEU A 1 297 ? 7.760 -5.443 -0.430 1.00 94.25 297 LEU A C 1
ATOM 2395 O O . LEU A 1 297 ? 6.564 -5.327 -0.153 1.00 94.25 297 LEU A O 1
ATOM 2399 N N . ARG A 1 298 ? 8.628 -6.028 0.391 1.00 95.12 298 ARG A N 1
ATOM 2400 C CA . ARG A 1 298 ? 8.296 -6.466 1.752 1.00 95.12 298 ARG A CA 1
ATOM 2401 C C . ARG A 1 298 ? 9.255 -5.859 2.749 1.00 95.12 298 ARG A C 1
ATOM 2403 O O . ARG A 1 298 ? 10.367 -5.494 2.397 1.00 95.12 298 ARG A O 1
ATOM 2410 N N . LEU A 1 299 ? 8.809 -5.732 3.984 1.00 93.31 299 LEU A N 1
ATOM 2411 C CA . LEU A 1 299 ? 9.558 -5.057 5.028 1.00 93.31 299 LEU A CA 1
ATOM 2412 C C . LEU A 1 299 ? 9.325 -5.795 6.336 1.00 93.31 299 LEU A C 1
ATOM 2414 O O . LEU A 1 299 ? 8.179 -6.098 6.673 1.00 93.31 299 LEU A O 1
ATOM 2418 N N . ASP A 1 300 ? 10.405 -6.078 7.050 1.00 90.94 300 ASP A N 1
ATOM 2419 C CA . ASP A 1 300 ? 10.352 -6.447 8.460 1.00 90.94 300 ASP A CA 1
ATOM 2420 C C . ASP A 1 300 ? 10.973 -5.328 9.317 1.00 90.94 300 ASP A C 1
ATOM 2422 O O . ASP A 1 300 ? 11.041 -4.168 8.901 1.00 90.94 300 ASP A O 1
ATOM 2426 N N . GLU A 1 301 ? 11.341 -5.629 10.558 1.00 86.00 301 GLU A N 1
ATOM 2427 C CA . GLU A 1 301 ? 11.917 -4.631 11.462 1.00 86.00 301 GLU A CA 1
ATOM 2428 C C . GLU A 1 301 ? 13.333 -4.196 11.061 1.00 86.00 301 GLU A C 1
ATOM 2430 O O . GLU A 1 301 ? 13.741 -3.104 11.442 1.00 86.00 301 GLU A O 1
ATOM 2435 N N . GLN A 1 302 ? 14.067 -5.005 10.293 1.00 89.75 302 GLN A N 1
ATOM 2436 C CA . GLN A 1 302 ? 15.498 -4.823 10.024 1.00 89.75 302 GLN A CA 1
ATOM 2437 C C . GLN A 1 302 ? 15.838 -4.767 8.533 1.00 89.75 302 GLN A C 1
ATOM 2439 O O . GLN A 1 302 ? 16.827 -4.140 8.154 1.00 89.75 302 GLN A O 1
ATOM 2444 N N . ASN A 1 303 ? 15.032 -5.404 7.688 1.00 93.50 303 ASN A N 1
ATOM 2445 C CA . ASN A 1 303 ? 15.325 -5.663 6.290 1.00 93.50 303 ASN A CA 1
ATOM 2446 C C . ASN A 1 303 ? 14.168 -5.246 5.387 1.00 93.50 303 ASN A C 1
ATOM 2448 O O . ASN A 1 303 ? 12.985 -5.465 5.664 1.00 93.50 303 ASN A O 1
ATOM 2452 N N . LEU A 1 304 ? 14.550 -4.698 4.243 1.00 94.69 304 LEU A N 1
ATOM 2453 C CA . LEU A 1 304 ? 13.695 -4.487 3.095 1.00 94.69 304 LEU A CA 1
ATOM 2454 C C . LEU A 1 304 ? 13.961 -5.593 2.081 1.00 94.69 304 LEU A C 1
ATOM 2456 O O . LEU A 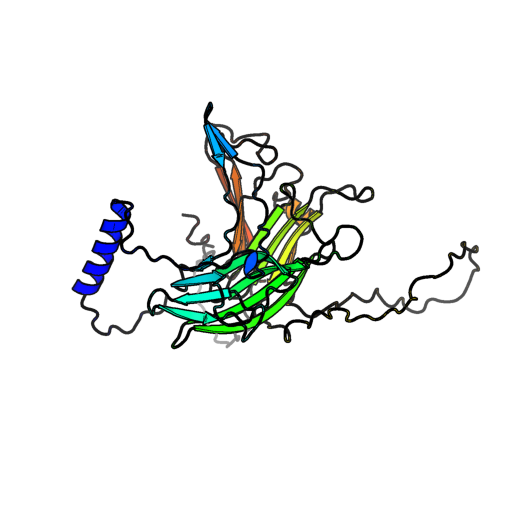1 304 ? 15.101 -5.833 1.701 1.00 94.69 304 LEU A O 1
ATOM 2460 N N . TYR A 1 305 ? 12.906 -6.219 1.589 1.00 95.44 305 TYR A N 1
ATOM 2461 C CA . TYR A 1 305 ? 12.986 -7.268 0.589 1.00 95.44 305 TYR A CA 1
ATOM 2462 C C . TYR A 1 305 ? 12.364 -6.796 -0.713 1.00 95.44 305 TYR A C 1
ATOM 2464 O O . TYR A 1 305 ? 11.223 -6.328 -0.751 1.00 95.44 305 TYR A O 1
ATOM 2472 N N . LEU A 1 306 ? 13.115 -6.959 -1.790 1.00 94.00 306 LEU A N 1
ATOM 2473 C CA . LEU A 1 306 ? 12.658 -6.735 -3.148 1.00 94.00 306 LEU A CA 1
ATOM 2474 C C . LEU A 1 306 ? 12.408 -8.094 -3.786 1.00 94.00 306 LEU A C 1
ATOM 2476 O O . LEU A 1 306 ? 13.336 -8.885 -3.947 1.00 94.00 306 LEU A O 1
ATOM 2480 N N . VAL A 1 307 ? 11.148 -8.370 -4.113 1.00 93.38 307 VAL A N 1
ATOM 2481 C CA . VAL A 1 307 ? 10.740 -9.633 -4.728 1.00 93.38 307 VAL A CA 1
ATOM 2482 C C . VAL A 1 307 ? 10.646 -9.419 -6.226 1.00 93.38 307 VAL A C 1
ATOM 2484 O O . VAL A 1 307 ? 9.808 -8.651 -6.685 1.00 93.38 307 VAL A O 1
ATOM 2487 N N . GLU A 1 308 ? 11.494 -10.091 -6.988 1.00 91.38 308 GLU A N 1
ATOM 2488 C CA . GLU A 1 308 ? 11.464 -10.154 -8.443 1.00 91.38 308 GLU A CA 1
ATOM 2489 C C . GLU A 1 308 ? 10.801 -11.460 -8.885 1.00 91.38 308 GLU A C 1
ATOM 2491 O O . GLU A 1 308 ? 10.990 -12.513 -8.277 1.00 91.38 308 GLU A O 1
ATOM 2496 N N . GLU A 1 309 ? 10.020 -11.408 -9.956 1.00 89.56 309 GLU A N 1
ATOM 2497 C CA . GLU A 1 309 ? 9.312 -12.573 -10.478 1.00 89.56 309 GLU A CA 1
ATOM 2498 C C . GLU A 1 309 ? 9.411 -12.605 -11.998 1.00 89.56 309 GLU A C 1
ATOM 2500 O O . GLU A 1 309 ? 9.062 -11.631 -12.672 1.00 89.56 309 GLU A O 1
ATOM 2505 N N . GLY A 1 310 ? 9.823 -13.741 -12.551 1.00 88.81 310 GLY A N 1
ATOM 2506 C CA . GLY A 1 310 ? 9.867 -14.023 -13.981 1.00 88.81 310 GLY A CA 1
ATOM 2507 C C . GLY A 1 310 ? 9.073 -15.285 -14.288 1.00 88.81 310 GLY A C 1
ATOM 2508 O O . GLY A 1 310 ? 9.343 -16.339 -13.724 1.00 88.81 310 GLY A O 1
ATOM 2509 N N . HIS A 1 311 ? 8.102 -15.199 -15.197 1.00 89.19 311 HIS A N 1
ATOM 2510 C CA . HIS A 1 311 ? 7.260 -16.337 -15.566 1.00 89.19 311 HIS A CA 1
ATOM 2511 C C . HIS A 1 311 ? 7.311 -16.542 -17.087 1.00 89.19 311 HIS A C 1
ATOM 2513 O O . HIS A 1 311 ? 7.193 -15.575 -17.833 1.00 89.19 311 HIS A O 1
ATOM 2519 N N . PRO A 1 312 ? 7.417 -17.779 -17.598 1.00 88.94 312 PRO A N 1
ATOM 2520 C CA . PRO A 1 312 ? 7.497 -18.053 -19.043 1.00 88.94 312 PRO A CA 1
ATOM 2521 C C . PRO A 1 312 ? 6.269 -17.596 -19.842 1.00 88.94 312 PRO A C 1
ATOM 2523 O O . PRO A 1 312 ? 6.350 -17.395 -21.047 1.00 88.94 312 PRO A O 1
ATOM 2526 N N . LEU A 1 313 ? 5.130 -17.427 -19.169 1.00 90.50 313 LEU A N 1
ATOM 2527 C CA . LEU A 1 313 ? 3.868 -17.008 -19.766 1.00 90.50 313 LEU A CA 1
ATOM 2528 C C . LEU A 1 313 ? 3.669 -15.496 -19.653 1.00 90.50 313 LEU A C 1
ATOM 2530 O O . LEU A 1 313 ? 2.638 -14.995 -20.092 1.00 90.50 313 LEU A O 1
ATOM 2534 N N . THR A 1 314 ? 4.594 -14.752 -19.034 1.00 89.94 314 THR A N 1
ATOM 2535 C CA . THR A 1 314 ? 4.429 -13.299 -18.950 1.00 89.94 314 THR A CA 1
ATOM 2536 C C . THR A 1 314 ? 4.670 -12.646 -20.289 1.00 89.94 314 THR A C 1
ATOM 2538 O O . THR A 1 314 ? 5.685 -12.885 -20.937 1.00 89.94 314 THR A O 1
ATOM 2541 N N . ASN A 1 315 ? 3.726 -11.803 -20.675 1.00 88.69 315 ASN A N 1
ATOM 2542 C CA . ASN A 1 315 ? 3.765 -11.008 -21.884 1.00 88.69 315 ASN A CA 1
ATOM 2543 C C . ASN A 1 315 ? 3.330 -9.563 -21.562 1.00 88.69 315 ASN A C 1
ATOM 2545 O O . ASN A 1 315 ? 2.832 -9.268 -20.471 1.00 88.69 315 ASN A O 1
ATOM 2549 N N . GLY A 1 316 ? 3.592 -8.640 -22.481 1.00 87.25 316 GLY A N 1
ATOM 2550 C CA . GLY A 1 316 ? 3.418 -7.202 -22.315 1.00 87.25 316 GLY A CA 1
ATOM 2551 C C . GLY A 1 316 ? 4.747 -6.462 -22.199 1.00 87.25 316 GLY A C 1
ATOM 2552 O O . GLY A 1 316 ? 5.801 -7.056 -21.981 1.00 87.25 316 GLY A O 1
ATOM 2553 N N . GLN A 1 317 ? 4.686 -5.137 -22.328 1.00 83.12 317 GLN A N 1
ATOM 2554 C CA . GLN A 1 317 ? 5.857 -4.251 -22.338 1.00 83.12 317 GLN A CA 1
ATOM 2555 C C . GLN A 1 317 ? 6.713 -4.349 -21.069 1.00 83.12 317 GLN A C 1
ATOM 2557 O O . GLN A 1 317 ? 7.893 -4.020 -21.081 1.00 83.12 317 GLN A O 1
ATOM 2562 N N . HIS A 1 318 ? 6.104 -4.798 -19.976 1.00 82.25 318 HIS A N 1
ATOM 2563 C CA . HIS A 1 318 ? 6.746 -4.945 -18.682 1.00 82.25 318 HIS A CA 1
ATOM 2564 C C . HIS A 1 318 ? 7.136 -6.400 -18.371 1.00 82.25 318 HIS A C 1
ATOM 2566 O O . HIS A 1 318 ? 7.349 -6.746 -17.213 1.00 82.25 318 HIS A O 1
ATOM 2572 N N . SER A 1 319 ? 7.210 -7.265 -19.381 1.00 82.88 319 SER A N 1
ATOM 2573 C CA . SER A 1 319 ? 7.733 -8.626 -19.229 1.00 82.88 319 SER A CA 1
ATOM 2574 C C . SER A 1 319 ? 9.230 -8.680 -19.521 1.00 82.88 319 SER A C 1
ATOM 2576 O O . SER A 1 319 ? 9.771 -7.827 -20.223 1.00 82.88 319 SER A O 1
ATOM 2578 N N . SER A 1 320 ? 9.914 -9.682 -18.964 1.00 81.31 320 SER A N 1
ATOM 2579 C CA . 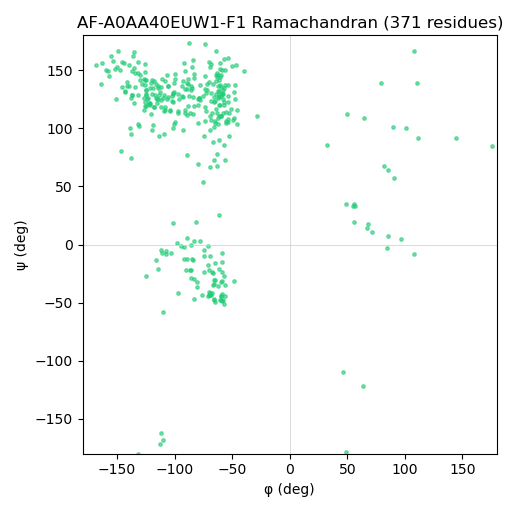SER A 1 320 ? 11.325 -9.924 -19.277 1.00 81.31 320 SER A CA 1
ATOM 2580 C C . SER A 1 320 ? 11.480 -10.258 -20.763 1.00 81.31 320 SER A C 1
ATOM 2582 O O . SER A 1 320 ? 10.764 -11.119 -21.269 1.00 81.31 320 SER A O 1
ATOM 2584 N N . LEU A 1 321 ? 12.439 -9.621 -21.445 1.00 80.50 321 LEU A N 1
ATOM 2585 C CA . LEU A 1 321 ? 12.809 -9.978 -22.824 1.00 80.50 321 LEU A CA 1
ATOM 2586 C C . LEU A 1 321 ? 13.470 -11.361 -22.899 1.00 80.50 321 LEU A C 1
ATOM 2588 O O . LEU A 1 321 ? 13.445 -12.006 -23.942 1.00 80.50 321 LEU A O 1
ATOM 2592 N N . MET A 1 322 ? 14.045 -11.813 -21.784 1.00 81.38 322 MET A N 1
ATOM 2593 C CA . MET A 1 322 ? 14.609 -13.146 -21.625 1.00 81.38 322 MET A CA 1
ATOM 2594 C C . MET A 1 322 ? 13.760 -13.893 -20.591 1.00 81.38 322 MET A C 1
ATOM 2596 O O . MET A 1 322 ? 13.967 -13.700 -19.386 1.00 81.38 322 MET A O 1
ATOM 2600 N N . PRO A 1 323 ? 12.739 -14.662 -21.012 1.00 76.19 323 PRO A N 1
ATOM 2601 C CA . PRO A 1 323 ? 12.004 -15.517 -20.088 1.00 76.19 323 PRO A CA 1
ATOM 2602 C C . PRO A 1 323 ? 12.954 -16.553 -19.459 1.00 76.19 323 PRO A C 1
ATOM 2604 O O . PRO A 1 323 ? 13.997 -16.857 -20.045 1.00 76.19 323 PRO A O 1
ATOM 2607 N N . PRO A 1 324 ? 12.628 -17.095 -18.271 1.00 80.12 324 PRO A N 1
ATOM 2608 C CA . PRO A 1 324 ? 13.497 -18.046 -17.589 1.00 80.12 324 PRO A CA 1
ATOM 2609 C C . PRO A 1 324 ? 13.869 -19.235 -18.482 1.00 80.12 324 PRO A C 1
ATOM 2611 O O . PRO A 1 324 ? 12.993 -19.903 -19.043 1.00 80.12 324 PRO A O 1
ATOM 2614 N N . ALA A 1 325 ? 15.171 -19.507 -18.602 1.00 74.25 325 ALA A N 1
ATOM 2615 C CA . ALA A 1 325 ? 15.665 -20.678 -19.314 1.00 74.25 325 ALA A CA 1
ATOM 2616 C C . ALA A 1 325 ? 15.109 -21.948 -18.643 1.00 74.25 325 ALA A C 1
ATOM 2618 O O . ALA A 1 325 ? 15.187 -22.095 -17.426 1.00 74.25 325 ALA A O 1
ATOM 2619 N N . GLY A 1 326 ? 14.499 -22.839 -19.428 1.00 77.88 326 GLY A N 1
ATOM 2620 C CA . GLY A 1 326 ? 13.884 -24.075 -18.925 1.00 77.88 326 GLY A CA 1
ATOM 2621 C C . GLY A 1 326 ? 12.375 -24.009 -18.669 1.00 77.88 326 GLY A C 1
ATOM 2622 O O . GLY A 1 326 ? 11.811 -24.974 -18.168 1.00 77.88 326 GLY A O 1
ATOM 2623 N N . GLY A 1 327 ? 11.699 -22.903 -19.006 1.00 82.56 327 GLY A N 1
ATOM 2624 C CA . GLY A 1 327 ? 10.234 -22.822 -18.916 1.00 82.56 327 GLY A CA 1
ATOM 2625 C C . GLY A 1 327 ? 9.688 -22.863 -17.483 1.00 82.56 327 GLY A C 1
ATOM 2626 O O . GLY A 1 327 ? 8.493 -23.064 -17.286 1.00 82.56 327 GLY A O 1
ATOM 2627 N N . GLY A 1 328 ? 10.551 -22.674 -16.483 1.00 87.75 328 GLY A N 1
ATOM 2628 C CA . GLY A 1 328 ? 10.178 -22.619 -15.075 1.00 87.75 328 GLY A CA 1
ATOM 2629 C C . GLY A 1 328 ? 9.733 -21.224 -14.642 1.00 87.75 328 GLY A C 1
ATOM 2630 O O . GLY A 1 328 ? 10.154 -20.211 -15.197 1.00 87.75 328 GLY A O 1
ATOM 2631 N N . HIS A 1 329 ? 8.885 -21.166 -13.620 1.00 89.62 329 HIS A N 1
ATOM 2632 C CA . HIS A 1 329 ? 8.585 -19.932 -12.903 1.00 89.62 329 HIS A CA 1
ATOM 2633 C C . HIS A 1 329 ? 9.728 -19.618 -11.925 1.00 89.62 329 HIS A C 1
ATOM 2635 O O . HIS A 1 329 ? 10.085 -20.472 -11.118 1.00 89.62 329 HIS A O 1
ATOM 2641 N N . VAL A 1 330 ? 10.305 -18.415 -11.996 1.00 90.44 330 VAL A N 1
ATOM 2642 C CA . VAL A 1 330 ? 11.433 -17.999 -11.149 1.00 90.44 330 VAL A CA 1
ATOM 2643 C C . VAL A 1 330 ? 11.019 -16.829 -10.271 1.00 90.44 330 VAL A C 1
ATOM 2645 O O . VAL A 1 330 ? 10.546 -15.806 -10.765 1.00 90.44 330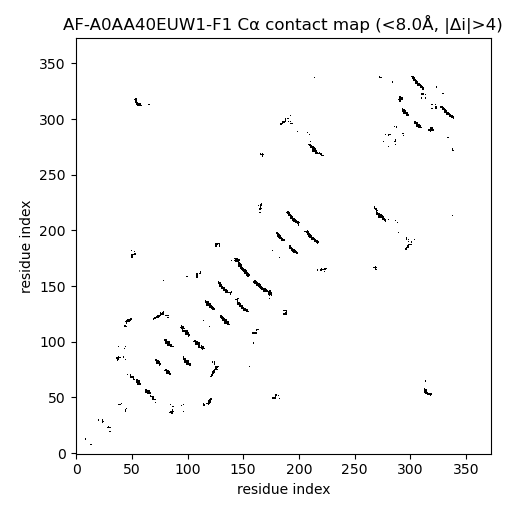 VAL A O 1
ATOM 2648 N N . VAL A 1 331 ? 11.260 -16.968 -8.971 1.00 91.38 331 VAL A N 1
ATOM 2649 C CA . VAL A 1 331 ? 11.107 -15.903 -7.980 1.00 91.38 331 VAL A CA 1
ATOM 2650 C C . VAL A 1 331 ? 12.468 -15.666 -7.342 1.00 91.38 331 VAL A C 1
ATOM 2652 O O . VAL A 1 331 ? 13.119 -16.609 -6.896 1.00 91.38 331 VAL A O 1
ATOM 2655 N N . LYS A 1 332 ? 12.902 -14.409 -7.302 1.00 92.00 332 LYS A N 1
ATOM 2656 C CA . LYS A 1 332 ? 14.138 -13.982 -6.646 1.00 92.00 332 LYS A CA 1
ATOM 2657 C C . LYS A 1 332 ? 13.793 -12.962 -5.573 1.00 92.00 332 LYS A C 1
ATOM 2659 O O . LYS A 1 332 ? 12.951 -12.098 -5.779 1.00 92.00 332 LYS A O 1
ATOM 2664 N N . CYS A 1 333 ? 14.444 -13.059 -4.423 1.00 94.31 333 CYS A N 1
ATOM 2665 C CA . CYS A 1 333 ? 14.253 -12.131 -3.320 1.00 94.31 333 CYS A CA 1
ATOM 2666 C C . CYS A 1 333 ? 15.604 -11.551 -2.908 1.00 94.31 333 CYS A C 1
ATOM 2668 O O . CYS A 1 333 ? 16.509 -12.299 -2.546 1.00 94.31 333 CYS A O 1
ATOM 2670 N N . THR A 1 334 ? 15.730 -10.227 -2.946 1.00 94.56 334 THR A N 1
ATOM 2671 C CA . THR A 1 334 ? 16.933 -9.510 -2.508 1.00 94.56 334 THR A CA 1
ATOM 2672 C C . THR A 1 334 ? 16.622 -8.774 -1.212 1.00 94.56 334 THR A C 1
ATOM 2674 O O . THR A 1 334 ? 15.780 -7.877 -1.209 1.00 94.56 334 THR A O 1
ATOM 2677 N N . GLY A 1 335 ? 17.275 -9.166 -0.117 1.00 94.44 335 GLY A N 1
ATOM 2678 C CA . GLY A 1 335 ? 17.183 -8.489 1.179 1.00 94.44 335 GLY A CA 1
ATOM 2679 C C . GLY A 1 335 ? 18.238 -7.391 1.314 1.00 94.44 335 GLY A C 1
ATOM 2680 O O . GLY A 1 335 ? 19.402 -7.610 0.988 1.00 94.44 335 GLY A O 1
ATOM 2681 N N . ILE A 1 336 ? 17.829 -6.219 1.791 1.00 93.25 336 ILE A N 1
ATOM 2682 C CA . ILE A 1 336 ? 18.686 -5.065 2.064 1.00 93.25 336 ILE A CA 1
ATOM 2683 C C . ILE A 1 336 ? 18.467 -4.653 3.525 1.00 93.25 336 ILE A C 1
ATOM 2685 O O . ILE A 1 336 ? 17.343 -4.279 3.876 1.00 93.25 336 ILE A O 1
ATOM 2689 N N . PRO A 1 337 ? 19.506 -4.686 4.375 1.00 92.12 337 PRO A N 1
ATOM 2690 C CA . PRO A 1 337 ? 19.421 -4.165 5.734 1.00 92.12 337 PRO A CA 1
ATOM 2691 C C . PRO A 1 337 ? 19.113 -2.664 5.717 1.00 92.12 337 PRO A C 1
ATOM 2693 O O . PRO A 1 337 ? 19.798 -1.889 5.049 1.00 92.12 337 PRO A O 1
ATOM 2696 N N . VAL A 1 338 ? 18.075 -2.251 6.440 1.00 84.75 338 VAL A N 1
ATOM 2697 C CA . VAL A 1 338 ? 17.589 -0.858 6.485 1.00 84.75 338 VAL A CA 1
ATOM 2698 C C . VAL A 1 338 ? 17.753 -0.207 7.849 1.00 84.75 338 VAL A C 1
ATOM 2700 O O . VAL A 1 338 ? 17.822 1.017 7.923 1.00 84.75 338 VAL A O 1
ATOM 2703 N N . VAL A 1 339 ? 17.880 -1.001 8.912 1.00 75.50 339 VAL A N 1
ATOM 2704 C CA . VAL A 1 339 ? 18.269 -0.509 10.235 1.00 75.50 339 VAL A CA 1
ATOM 2705 C C . VAL A 1 339 ? 19.745 -0.849 10.436 1.00 75.50 339 VAL A C 1
ATOM 2707 O O . VAL A 1 339 ? 20.100 -2.024 10.315 1.00 75.50 339 VAL A O 1
ATOM 2710 N N . PRO A 1 340 ? 20.634 0.127 10.713 1.00 61.72 340 PRO A N 1
ATOM 2711 C CA . PRO A 1 340 ? 21.993 -0.205 11.113 1.00 61.72 340 PRO A CA 1
ATOM 2712 C C . PRO A 1 340 ? 21.898 -1.077 12.361 1.00 61.72 340 PRO A C 1
ATOM 2714 O O . PRO A 1 340 ? 21.183 -0.713 13.295 1.00 61.72 340 PRO A O 1
ATOM 2717 N N . PHE A 1 341 ? 22.578 -2.230 12.370 1.00 55.34 341 PHE A N 1
ATOM 2718 C CA . PHE A 1 341 ? 22.696 -3.050 13.572 1.00 55.34 341 PHE A CA 1
ATOM 2719 C C . PHE A 1 341 ? 23.051 -2.105 14.709 1.00 55.34 341 PHE A C 1
ATOM 2721 O O . PHE A 1 341 ? 24.087 -1.442 14.639 1.00 55.34 341 PHE A O 1
ATOM 2728 N N . SER A 1 342 ? 22.164 -1.974 15.700 1.00 53.50 342 SER A N 1
ATOM 2729 C CA . SER A 1 342 ? 22.493 -1.247 16.914 1.00 53.50 342 SER A CA 1
ATOM 2730 C C . SER A 1 342 ? 23.744 -1.927 17.435 1.00 53.50 342 SER A C 1
ATOM 2732 O O . SER A 1 342 ? 23.674 -3.072 17.885 1.00 53.50 342 SER A O 1
ATOM 2734 N N . SER A 1 343 ? 24.891 -1.270 17.254 1.00 44.78 343 SER A N 1
ATOM 2735 C CA . SER A 1 343 ? 26.160 -1.702 17.805 1.00 44.78 343 SER A CA 1
ATOM 2736 C C . SER A 1 343 ? 25.879 -1.824 19.283 1.00 44.78 343 SER A C 1
ATOM 2738 O O . SER A 1 343 ? 25.598 -0.824 19.935 1.00 44.78 343 SER A O 1
ATOM 2740 N N . SER A 1 344 ? 25.777 -3.064 19.756 1.00 44.47 344 SER A N 1
ATOM 2741 C CA . SER A 1 344 ? 25.299 -3.401 21.088 1.00 44.47 344 SER A CA 1
ATOM 2742 C C . SER A 1 344 ? 25.972 -2.483 22.100 1.00 44.47 344 SER A C 1
ATOM 2744 O O . SER A 1 344 ? 27.162 -2.619 22.396 1.00 44.47 344 SER A O 1
ATOM 2746 N N . SER A 1 345 ? 25.214 -1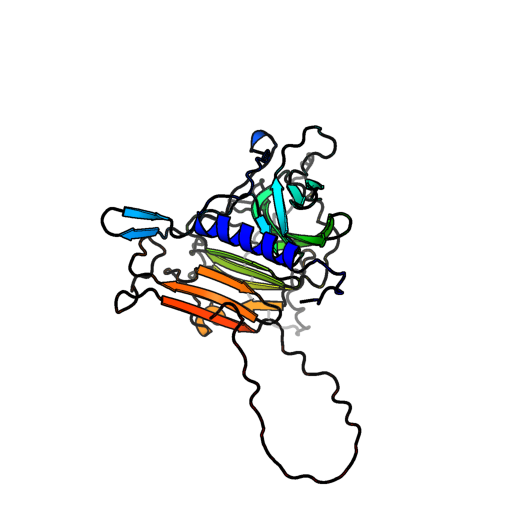.499 22.568 1.00 43.62 345 SER A N 1
ATOM 2747 C CA . SER A 1 345 ? 25.634 -0.540 23.562 1.00 43.62 345 SER A CA 1
ATOM 2748 C C . SER A 1 345 ? 25.759 -1.299 24.874 1.00 43.62 345 SER A C 1
ATOM 2750 O O . SER A 1 345 ? 24.777 -1.747 25.455 1.00 43.62 345 SER A O 1
ATOM 2752 N N . GLY A 1 346 ? 27.001 -1.457 25.326 1.00 43.47 346 GLY A N 1
ATOM 2753 C CA . GLY A 1 346 ? 27.305 -1.832 26.698 1.00 43.47 346 GLY A CA 1
ATOM 2754 C C . GLY A 1 346 ? 27.209 -3.322 27.009 1.00 43.47 346 GLY A C 1
ATOM 2755 O O . GLY A 1 346 ? 26.472 -3.717 27.909 1.00 43.47 346 GLY A O 1
ATOM 2756 N N . LEU A 1 347 ? 28.105 -4.130 26.431 1.00 42.22 347 LEU A N 1
ATOM 2757 C CA . LEU A 1 347 ? 28.779 -5.112 27.283 1.00 42.22 347 LEU A CA 1
ATOM 2758 C C . LEU A 1 347 ? 29.544 -4.309 28.338 1.00 42.22 347 LEU A C 1
ATOM 2760 O O . LEU A 1 347 ? 30.673 -3.867 28.129 1.00 42.22 347 LEU A O 1
ATOM 2764 N N . SER A 1 348 ? 28.863 -4.044 29.454 1.00 41.78 348 SER A N 1
ATOM 2765 C CA . SER A 1 348 ? 29.494 -3.611 30.687 1.00 41.78 348 SER A CA 1
ATOM 2766 C C . SER A 1 348 ? 30.560 -4.648 31.001 1.00 41.78 348 SER A C 1
ATOM 2768 O O . SER A 1 348 ? 30.269 -5.784 31.374 1.00 41.78 348 SER A O 1
ATOM 2770 N N . ARG A 1 349 ? 31.807 -4.250 30.764 1.00 40.97 349 ARG A N 1
ATOM 2771 C CA . ARG A 1 349 ? 33.027 -4.960 31.114 1.00 40.97 349 ARG A CA 1
ATOM 2772 C C . ARG A 1 349 ? 33.108 -5.007 32.642 1.00 40.97 349 ARG A C 1
ATOM 2774 O O . ARG A 1 349 ? 33.892 -4.291 33.254 1.00 40.97 349 ARG A O 1
ATOM 2781 N N . ARG A 1 350 ? 32.261 -5.822 33.276 1.00 41.25 350 ARG A N 1
ATOM 2782 C CA . ARG A 1 350 ? 32.507 -6.299 34.634 1.00 41.25 350 ARG A CA 1
ATOM 2783 C C . ARG A 1 350 ? 33.619 -7.323 34.514 1.00 41.25 350 ARG A C 1
ATOM 2785 O O . ARG A 1 350 ? 33.424 -8.405 33.973 1.00 41.25 350 ARG A O 1
ATOM 2792 N N . GLY A 1 351 ? 34.803 -6.925 34.960 1.00 49.69 351 GLY A N 1
ATOM 2793 C CA . GLY A 1 351 ? 35.908 -7.848 35.114 1.00 49.69 351 GLY A CA 1
ATOM 2794 C C . GLY A 1 351 ? 35.526 -8.962 36.083 1.00 49.69 351 GLY A C 1
ATOM 2795 O O . GLY A 1 351 ? 35.092 -8.700 37.200 1.00 49.69 351 GLY A O 1
ATOM 2796 N N . SER A 1 352 ? 35.750 -10.198 35.667 1.00 41.56 352 SER A N 1
ATOM 2797 C CA . SER A 1 352 ? 36.292 -11.211 36.558 1.00 41.56 352 SER A CA 1
ATOM 2798 C C . SER A 1 352 ? 37.236 -12.082 35.751 1.00 41.56 352 SER A C 1
ATOM 2800 O O . SER A 1 352 ? 36.927 -12.498 34.637 1.00 41.56 352 SER A O 1
ATOM 2802 N N . SER A 1 353 ? 38.415 -12.274 36.320 1.00 51.06 353 SER A N 1
ATOM 2803 C CA . SER A 1 353 ? 39.473 -13.135 35.832 1.00 51.06 353 SER A CA 1
ATOM 2804 C C . SER A 1 353 ? 39.072 -14.614 35.813 1.00 51.06 353 SER A C 1
ATOM 2806 O O . SER A 1 353 ? 38.140 -15.018 36.510 1.00 51.06 353 SER A O 1
ATOM 2808 N N . ARG A 1 354 ? 39.921 -15.371 35.104 1.00 45.62 354 ARG A N 1
ATOM 2809 C CA . ARG A 1 354 ? 40.145 -16.828 35.086 1.00 45.62 354 ARG A CA 1
ATOM 2810 C C . ARG A 1 354 ? 39.519 -17.611 33.932 1.00 45.62 354 ARG A C 1
ATOM 2812 O O . ARG A 1 354 ? 38.341 -17.937 33.942 1.00 45.62 354 ARG A O 1
ATOM 2819 N N . ASP A 1 355 ? 40.411 -17.895 32.982 1.00 50.31 355 ASP A N 1
ATOM 2820 C CA . ASP A 1 355 ? 40.799 -19.221 32.487 1.00 50.31 355 ASP A CA 1
ATOM 2821 C C . ASP A 1 355 ? 39.686 -20.192 32.091 1.00 50.31 355 ASP A C 1
ATOM 2823 O O . ASP A 1 355 ? 38.983 -20.757 32.926 1.00 50.31 355 ASP A O 1
ATOM 2827 N N . GLY A 1 356 ? 39.626 -20.459 30.787 1.00 41.94 356 GLY A N 1
ATOM 2828 C CA . GLY A 1 356 ? 38.824 -21.518 30.195 1.00 41.94 356 GLY A CA 1
ATOM 2829 C C . GLY A 1 356 ? 38.899 -21.470 28.675 1.00 41.94 356 GLY A C 1
ATOM 2830 O O . GLY A 1 356 ? 38.050 -20.857 28.037 1.00 41.94 356 GLY A O 1
ATOM 2831 N N . ASP A 1 357 ? 39.944 -22.090 28.127 1.00 48.78 357 ASP A N 1
ATOM 2832 C CA . ASP A 1 357 ? 40.035 -22.538 26.734 1.00 48.78 357 ASP A CA 1
ATOM 2833 C C . ASP A 1 357 ? 38.762 -23.297 26.325 1.00 48.78 357 ASP A C 1
ATOM 2835 O O . ASP A 1 357 ? 38.301 -24.166 27.068 1.00 48.78 357 ASP A O 1
ATOM 2839 N N . GLY A 1 358 ? 38.241 -23.031 25.124 1.00 45.59 358 GLY A N 1
ATOM 2840 C CA . GLY A 1 358 ? 37.279 -23.934 24.489 1.00 45.59 358 GLY A CA 1
ATOM 2841 C C . GLY A 1 358 ? 36.173 -23.283 23.665 1.00 45.59 358 GLY A C 1
ATOM 2842 O O . GLY A 1 358 ? 35.074 -23.072 24.158 1.00 45.59 358 GLY A O 1
ATOM 2843 N N . ASP A 1 359 ? 36.473 -23.134 22.375 1.00 43.28 359 ASP A N 1
ATOM 2844 C CA . ASP A 1 359 ? 35.627 -23.602 21.270 1.00 43.28 359 ASP A CA 1
ATOM 2845 C C . ASP A 1 359 ? 34.383 -22.793 20.827 1.00 43.28 359 ASP A C 1
ATOM 2847 O O . ASP A 1 359 ? 33.567 -22.304 21.603 1.00 43.28 359 ASP A O 1
ATOM 2851 N N . GLY A 1 360 ? 34.224 -22.734 19.500 1.00 42.69 360 GLY A N 1
ATOM 2852 C CA . GLY A 1 360 ? 32.932 -22.555 18.842 1.00 42.69 360 GLY A CA 1
ATOM 2853 C C . GLY A 1 360 ? 32.412 -21.130 18.663 1.00 42.69 360 GLY A C 1
ATOM 2854 O O . GLY A 1 360 ? 31.322 -20.807 19.130 1.00 42.69 360 GLY A O 1
ATOM 2855 N N . GLY A 1 361 ? 33.107 -20.298 17.880 1.00 37.81 361 GLY A N 1
ATOM 2856 C CA . GLY A 1 361 ? 32.516 -19.107 17.258 1.00 37.81 361 GLY A CA 1
ATOM 2857 C C . GLY A 1 361 ? 31.406 -19.492 16.272 1.00 37.81 361 GLY A C 1
ATOM 2858 O O . GLY A 1 361 ? 31.622 -19.530 15.063 1.00 37.81 361 GLY A O 1
ATOM 2859 N N . GLY A 1 362 ? 30.222 -19.819 16.791 1.00 38.03 362 GLY A N 1
ATOM 2860 C CA . GLY A 1 362 ? 29.039 -20.118 16.000 1.00 38.03 362 GLY A CA 1
ATOM 2861 C C . GLY A 1 362 ? 28.596 -18.872 15.246 1.00 38.03 362 GLY A C 1
ATOM 2862 O O . GLY A 1 362 ? 28.039 -17.948 15.838 1.00 38.03 362 GLY A O 1
ATOM 2863 N N . ALA A 1 363 ? 28.838 -18.844 13.935 1.00 38.62 363 ALA A N 1
ATOM 2864 C CA . ALA A 1 363 ? 28.187 -17.906 13.037 1.00 38.62 363 ALA A CA 1
ATOM 2865 C C . ALA A 1 363 ? 26.672 -18.047 13.240 1.00 38.62 363 ALA A C 1
ATOM 2867 O O . ALA A 1 363 ? 26.084 -19.071 12.887 1.00 38.62 363 ALA A O 1
ATOM 2868 N N . GLY A 1 364 ? 26.052 -17.050 13.875 1.00 38.06 364 GLY A N 1
ATOM 2869 C CA . GLY A 1 364 ? 24.609 -17.019 14.063 1.00 38.06 364 GLY A CA 1
ATOM 2870 C C . GLY A 1 364 ? 23.946 -17.144 12.698 1.00 38.06 364 GLY A C 1
ATOM 2871 O O . GLY A 1 364 ? 24.125 -16.277 11.844 1.00 38.06 364 GLY A O 1
ATOM 2872 N N . ALA A 1 365 ? 23.237 -18.249 12.473 1.00 38.56 365 ALA A N 1
ATOM 2873 C CA . ALA A 1 365 ? 22.512 -18.469 11.236 1.00 38.56 365 ALA A CA 1
ATOM 2874 C C . ALA A 1 365 ? 21.518 -17.316 11.047 1.00 38.56 365 ALA A C 1
ATOM 2876 O O . ALA A 1 365 ? 20.575 -17.154 11.824 1.00 38.56 365 ALA A O 1
ATOM 2877 N N . VAL A 1 366 ? 21.752 -16.491 10.027 1.00 39.12 366 VAL A N 1
ATOM 2878 C CA . VAL A 1 366 ? 20.787 -15.486 9.587 1.00 39.12 366 VAL A CA 1
ATOM 2879 C C . VAL A 1 366 ? 19.693 -16.250 8.856 1.00 39.12 366 VAL A C 1
ATOM 2881 O O . VAL A 1 366 ? 19.816 -16.574 7.676 1.00 39.12 366 VAL A O 1
ATOM 2884 N N . TYR A 1 367 ? 18.643 -16.613 9.586 1.00 42.78 367 TYR A N 1
ATOM 2885 C CA . TYR A 1 367 ? 17.454 -17.187 8.980 1.00 42.78 367 TYR A CA 1
ATOM 2886 C C . TYR A 1 367 ? 16.790 -16.117 8.112 1.00 42.78 367 TYR A C 1
ATOM 2888 O O . TYR A 1 367 ? 16.519 -15.007 8.574 1.00 42.78 367 TYR A O 1
ATOM 2896 N N . GLY A 1 368 ? 16.539 -16.454 6.845 1.00 41.19 368 GLY A N 1
ATOM 2897 C CA . GLY A 1 368 ? 15.665 -15.658 5.991 1.00 41.19 368 GLY A CA 1
ATOM 2898 C C . GLY A 1 368 ? 14.274 -15.530 6.626 1.00 41.19 368 GLY A C 1
ATOM 2899 O O . GLY A 1 368 ? 13.907 -16.315 7.505 1.00 41.19 368 GLY A O 1
ATOM 2900 N N . PRO A 1 369 ? 13.478 -14.534 6.224 1.00 49.53 369 PRO A N 1
ATOM 2901 C CA . PRO A 1 369 ? 12.193 -14.302 6.858 1.00 49.53 369 PRO A CA 1
ATOM 2902 C C . PRO A 1 369 ? 11.251 -15.497 6.635 1.00 49.53 369 PRO A C 1
ATOM 2904 O O . PRO A 1 369 ? 11.255 -16.121 5.575 1.00 49.53 369 PRO A O 1
ATOM 2907 N N . ALA A 1 370 ? 10.400 -15.785 7.625 1.00 41.38 370 ALA A N 1
ATOM 2908 C CA . ALA A 1 370 ? 9.583 -17.006 7.713 1.00 41.38 370 ALA A CA 1
ATOM 2909 C C . ALA A 1 370 ? 8.611 -17.262 6.537 1.00 41.38 370 ALA A C 1
ATOM 2911 O O . ALA A 1 370 ? 7.974 -18.307 6.481 1.00 41.38 370 ALA A O 1
ATOM 2912 N N . TRP A 1 371 ? 8.472 -16.315 5.610 1.00 50.97 371 TRP A N 1
ATOM 2913 C CA . TRP A 1 371 ? 7.627 -16.412 4.418 1.00 50.97 371 TRP A CA 1
ATOM 2914 C C . TRP A 1 371 ? 8.387 -16.820 3.143 1.00 50.97 371 TRP A C 1
ATOM 2916 O O . TRP A 1 371 ? 7.771 -16.876 2.081 1.00 50.97 371 TRP A O 1
ATOM 2926 N N . VAL A 1 372 ? 9.701 -17.063 3.226 1.00 38.97 372 VAL A N 1
ATOM 2927 C CA . VAL A 1 372 ? 10.558 -17.511 2.104 1.00 38.97 372 VAL A CA 1
ATOM 2928 C C . VAL A 1 372 ? 10.606 -19.050 1.984 1.00 38.97 372 VAL A C 1
ATOM 2930 O O . VAL A 1 372 ? 11.323 -19.575 1.138 1.00 38.97 372 VAL A O 1
ATOM 2933 N N . HIS A 1 373 ? 9.821 -19.780 2.783 1.00 30.72 373 HIS A N 1
ATOM 2934 C CA . HIS A 1 373 ? 9.773 -21.248 2.787 1.00 30.72 373 HIS A CA 1
ATOM 2935 C C . HIS A 1 373 ? 8.565 -21.828 2.055 1.00 30.72 373 HIS A C 1
ATOM 2937 O O . HIS A 1 373 ? 7.453 -21.266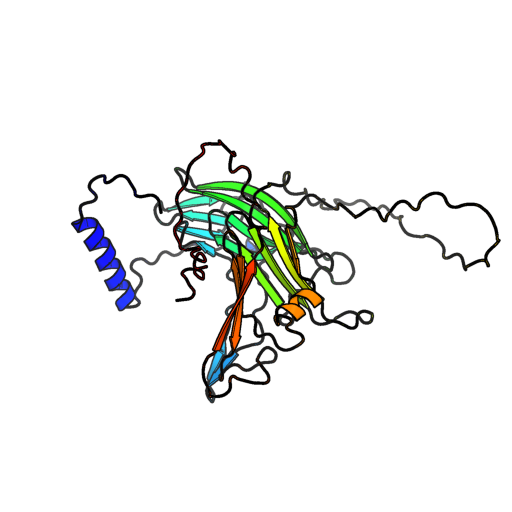 2.203 1.00 30.72 373 HIS A O 1
#

Radius of gyration: 26.08 Å; Cα contacts (8 Å, |Δi|>4): 620; chains: 1; bounding box: 68×70×64 Å

Nearest PDB structures (foldseek):
  4yy8-assembly2_B  TM=4.458E-01  e=3.549E-03  Plasmodium falciparum
  4zgc-assembly1_A  TM=4.426E-01  e=4.170E-03  Plasmodium falciparum
  4yy8-assembly1_A  TM=4.472E-01  e=1.438E-02  Plasmodium falciparum
  8pjz-assembly2_B  TM=3.331E-01  e=5.172E-03  synthetic construct
  6n3h-assembly1_A  TM=2.580E-01  e=1.783E-02  Homo sapiens